Protein AF-K2DA17-F1 (afdb_monomer_lite)

Sequence (380 aa):
TASEGLEESVLKADLDLLVKMWNKVEKKINSSPPRTMLHRDIPLTMKLARDFFSDDVEEMIIDSEEAYRSIMEDCEFLTPLQRASLELYKGKEPLFEKFGIEKEIERALSRKLWLESGGYLFFDKTEAMYCIDVNSGRFSGGSDLEETVFRVNLEAAREIARQIRLRNLSGMIIIDFIDMEAPSHRAQVLKTLREHFKGDRNKPNILDFSELGLVQMTRRRTASSLDEIRKEVCPCCQGAGKIISAANIANGIRKQLSDEVRRYQTDKFIINAHRMVIDLLRGRDGLELKELERATACKLILKPQNGLDIETWKIEPVLERTSKKPEKPQRRDRNFDRNRRPEQETAVTEGDPGVDEATAEVEQPATDDNFDAPVDDNEL

Structure (mmCIF, N/CA/C/O backbone):
data_AF-K2DA17-F1
#
_entry.id   AF-K2DA17-F1
#
loop_
_atom_site.group_PDB
_atom_site.id
_atom_site.type_symbol
_atom_site.label_atom_id
_atom_site.label_alt_id
_atom_site.label_comp_id
_atom_site.label_asym_id
_atom_site.label_entity_id
_atom_site.label_seq_id
_atom_site.pdbx_PDB_ins_code
_atom_site.Cartn_x
_atom_site.Cartn_y
_atom_site.Cartn_z
_atom_site.occupancy
_atom_site.B_iso_or_equiv
_atom_site.auth_seq_id
_atom_site.auth_comp_id
_atom_site.auth_asym_id
_atom_site.auth_atom_id
_atom_site.pdbx_PDB_model_num
ATOM 1 N N . THR A 1 1 ? 15.849 17.161 -14.775 1.00 53.31 1 THR A N 1
ATOM 2 C CA . THR A 1 1 ? 14.401 17.324 -15.118 1.00 53.31 1 THR A CA 1
ATOM 3 C C . THR A 1 1 ? 13.872 16.057 -15.803 1.00 53.31 1 THR A C 1
ATOM 5 O O . THR A 1 1 ? 14.511 15.015 -15.672 1.00 53.31 1 THR A O 1
ATOM 8 N N . ALA A 1 2 ? 12.688 16.058 -16.438 1.00 58.88 2 ALA A N 1
ATOM 9 C CA . ALA A 1 2 ? 12.118 14.866 -17.095 1.00 58.88 2 ALA A CA 1
ATOM 10 C C . ALA A 1 2 ? 12.985 14.338 -18.259 1.00 58.88 2 ALA A C 1
ATOM 12 O O . ALA A 1 2 ? 13.091 13.130 -18.424 1.00 58.88 2 ALA A O 1
ATOM 13 N N . SER A 1 3 ? 13.687 15.227 -18.968 1.00 69.19 3 SER A N 1
ATOM 14 C CA . SER A 1 3 ? 14.581 14.912 -20.096 1.00 69.19 3 SER A CA 1
ATOM 15 C C . SER A 1 3 ? 15.982 14.426 -19.705 1.00 69.19 3 SER A C 1
ATOM 17 O O . SER A 1 3 ? 16.782 14.052 -20.555 1.00 69.19 3 SER A O 1
ATOM 19 N N . GLU A 1 4 ? 16.310 14.450 -18.416 1.00 66.19 4 GLU A N 1
ATOM 20 C CA . GLU A 1 4 ? 17.644 14.110 -17.923 1.00 66.19 4 GLU A CA 1
ATOM 21 C C . GLU A 1 4 ? 17.926 12.614 -18.099 1.00 66.19 4 GLU A C 1
ATOM 23 O O . GLU A 1 4 ? 17.228 11.789 -17.495 1.00 66.19 4 GLU A O 1
ATOM 28 N N . GLY A 1 5 ? 18.949 12.310 -18.905 1.00 71.06 5 GLY A N 1
ATOM 29 C CA . GLY A 1 5 ? 19.383 10.956 -19.258 1.00 71.06 5 GLY A CA 1
ATOM 30 C C . GLY A 1 5 ? 18.745 10.378 -20.525 1.00 71.06 5 GLY A C 1
ATOM 31 O O . GLY A 1 5 ? 19.030 9.230 -20.845 1.00 71.06 5 GLY A O 1
ATOM 32 N N . LEU A 1 6 ? 17.891 11.131 -21.231 1.00 76.88 6 LEU A N 1
ATOM 33 C CA . LEU A 1 6 ? 17.315 10.687 -22.504 1.00 76.88 6 LEU A CA 1
ATOM 34 C C . LEU A 1 6 ? 18.251 10.988 -23.677 1.00 76.88 6 LEU A C 1
ATOM 36 O O . LEU A 1 6 ? 18.946 12.005 -23.687 1.00 76.88 6 LEU A O 1
ATOM 40 N N . GLU A 1 7 ? 18.232 10.110 -24.677 1.00 79.69 7 GLU A N 1
ATOM 41 C CA . GLU A 1 7 ? 18.947 10.315 -25.933 1.00 79.69 7 GLU A CA 1
ATOM 42 C C . GLU A 1 7 ? 18.289 11.407 -26.788 1.00 79.69 7 GLU A C 1
ATOM 44 O O . GLU A 1 7 ? 17.075 11.624 -26.746 1.00 79.69 7 GLU A O 1
ATOM 49 N N . GLU A 1 8 ? 19.092 12.075 -27.618 1.00 84.81 8 GLU A N 1
ATOM 50 C CA . GLU A 1 8 ? 18.621 13.118 -28.538 1.00 84.81 8 GLU A CA 1
ATOM 51 C C . GLU A 1 8 ? 17.560 12.593 -29.520 1.00 84.81 8 GLU A C 1
ATOM 53 O O . GLU A 1 8 ? 16.609 13.301 -29.847 1.00 84.81 8 GLU A O 1
ATOM 58 N N . SER A 1 9 ? 17.682 11.330 -29.936 1.00 76.06 9 SER A N 1
ATOM 59 C CA . SER A 1 9 ? 16.723 10.624 -30.794 1.00 76.06 9 SER A CA 1
ATOM 60 C C . SER A 1 9 ? 15.311 10.614 -30.199 1.00 76.06 9 SER A C 1
ATOM 62 O O . SER A 1 9 ? 14.342 10.928 -30.892 1.00 76.06 9 SER A O 1
ATOM 64 N N . VAL A 1 10 ? 15.203 10.326 -28.899 1.00 72.88 10 VAL A N 1
ATOM 65 C CA . VAL A 1 10 ? 13.939 10.280 -28.154 1.00 72.88 10 VAL A CA 1
ATOM 66 C C . VAL A 1 10 ? 13.334 11.676 -28.039 1.00 72.88 10 VAL A C 1
ATOM 68 O O . VAL A 1 10 ? 12.145 11.861 -28.291 1.00 72.88 10 VAL A O 1
ATOM 71 N N . LEU A 1 11 ? 14.157 12.678 -27.713 1.00 82.38 11 LEU A N 1
ATOM 72 C CA . LEU A 1 11 ? 13.703 14.068 -27.608 1.00 82.38 11 LEU A CA 1
ATOM 73 C C . LEU A 1 11 ? 13.221 14.615 -28.955 1.00 82.38 11 LEU A C 1
ATOM 75 O O . LEU A 1 11 ? 12.231 15.343 -29.010 1.00 82.38 11 LEU A O 1
ATOM 79 N N . LYS A 1 12 ? 13.898 14.247 -30.045 1.00 83.38 12 LYS A N 1
ATOM 80 C CA . LYS A 1 12 ? 13.510 14.632 -31.400 1.00 83.38 12 LYS A CA 1
ATOM 81 C C . LYS A 1 12 ? 12.183 13.999 -31.811 1.00 83.38 12 LYS A C 1
ATOM 83 O O . LYS A 1 12 ? 11.329 14.704 -32.335 1.00 83.38 12 LYS A O 1
ATOM 88 N N . ALA A 1 13 ? 11.988 12.709 -31.532 1.00 74.31 13 ALA A N 1
ATOM 89 C CA . ALA A 1 13 ? 10.729 12.026 -31.820 1.00 74.31 13 ALA A CA 1
ATOM 90 C C . ALA A 1 13 ? 9.543 12.660 -31.069 1.00 74.31 13 ALA A C 1
ATOM 92 O O . ALA A 1 13 ? 8.478 12.860 -31.657 1.00 74.31 13 ALA A O 1
ATOM 93 N N . ASP A 1 14 ? 9.738 13.031 -29.799 1.00 76.94 14 ASP A N 1
ATOM 94 C CA . ASP A 1 14 ? 8.714 13.716 -29.002 1.00 76.94 14 ASP A CA 1
ATOM 95 C C . ASP A 1 14 ? 8.427 15.132 -29.538 1.00 76.94 14 ASP A C 1
ATOM 97 O O . ASP A 1 14 ? 7.269 15.511 -29.715 1.00 76.94 14 ASP A O 1
ATOM 101 N N . LEU A 1 15 ? 9.465 15.897 -29.902 1.00 85.88 15 LEU A N 1
ATOM 102 C CA . LEU A 1 15 ? 9.302 17.214 -30.528 1.00 85.88 15 LEU A CA 1
ATOM 103 C C . LEU A 1 15 ? 8.537 17.129 -31.856 1.00 85.88 15 LEU A C 1
ATOM 105 O O . LEU A 1 15 ? 7.607 17.905 -32.079 1.00 85.88 15 LEU A O 1
ATOM 109 N N . ASP A 1 16 ? 8.900 16.187 -32.727 1.00 81.56 16 ASP A N 1
ATOM 110 C CA . ASP A 1 16 ? 8.254 15.997 -34.027 1.00 81.56 16 ASP A CA 1
ATOM 111 C C . ASP A 1 16 ? 6.764 15.656 -33.860 1.00 81.56 16 ASP A C 1
ATOM 113 O O . ASP A 1 16 ? 5.914 16.158 -34.605 1.00 81.56 16 ASP A O 1
ATOM 117 N N . LEU A 1 17 ? 6.424 14.850 -32.849 1.00 75.94 17 LEU A N 1
ATOM 118 C CA . LEU A 1 17 ? 5.041 14.557 -32.482 1.00 75.94 17 LEU A CA 1
ATOM 119 C C . LEU A 1 17 ? 4.302 15.825 -32.027 1.00 75.94 17 LEU A C 1
ATOM 121 O O . LEU A 1 17 ? 3.219 16.119 -32.541 1.00 75.94 17 LEU A O 1
ATOM 125 N N . LEU A 1 18 ? 4.888 16.599 -31.108 1.00 84.00 18 LEU A N 1
ATOM 126 C CA . LEU A 1 18 ? 4.287 17.829 -30.583 1.00 84.00 18 LEU A CA 1
ATOM 127 C C . LEU A 1 18 ? 4.051 18.871 -31.684 1.00 84.00 18 LEU A C 1
ATOM 129 O O . LEU A 1 18 ? 2.980 19.476 -31.742 1.00 84.00 18 LEU A O 1
ATOM 133 N N . VAL A 1 19 ? 5.002 19.038 -32.607 1.00 89.06 19 VAL A N 1
ATOM 134 C CA . VAL A 1 19 ? 4.864 19.940 -33.762 1.00 89.06 19 VAL A CA 1
ATOM 135 C C . VAL A 1 19 ? 3.738 19.479 -34.688 1.00 89.06 19 VAL A C 1
ATOM 137 O O . VAL A 1 19 ? 2.919 20.288 -35.128 1.00 89.06 19 VAL A O 1
ATOM 140 N N . LYS A 1 20 ? 3.632 18.174 -34.967 1.00 81.75 20 LYS A N 1
ATOM 141 C CA . LYS A 1 20 ? 2.522 17.634 -35.768 1.00 81.75 20 LYS A CA 1
ATOM 142 C C . LYS A 1 20 ? 1.168 17.871 -35.101 1.00 81.75 20 LYS A C 1
ATOM 144 O O . LYS A 1 20 ? 0.220 18.266 -35.784 1.00 81.75 20 LYS A O 1
ATOM 149 N N . MET A 1 21 ? 1.073 17.649 -33.790 1.00 80.75 21 MET A N 1
ATOM 150 C CA . MET A 1 21 ? -0.144 17.918 -33.021 1.00 80.75 21 MET A CA 1
ATOM 151 C C . MET A 1 21 ? -0.519 19.398 -33.091 1.00 80.75 21 MET A C 1
ATOM 153 O O . MET A 1 21 ? -1.666 19.716 -33.405 1.00 80.75 21 MET A O 1
ATOM 157 N N . TRP A 1 22 ? 0.452 20.292 -32.891 1.00 89.38 22 TRP A N 1
ATOM 158 C CA . TRP A 1 22 ? 0.256 21.736 -33.001 1.00 89.38 22 TRP A CA 1
ATOM 159 C C . TRP A 1 22 ? -0.309 22.133 -34.369 1.00 89.38 22 TRP A C 1
ATOM 161 O O . TRP A 1 22 ? -1.346 22.789 -34.447 1.00 89.38 22 TRP A O 1
ATOM 171 N N . ASN A 1 23 ? 0.289 21.635 -35.451 1.00 89.31 23 ASN A N 1
ATOM 172 C CA . ASN A 1 23 ? -0.164 21.926 -36.812 1.00 89.31 23 ASN A CA 1
ATOM 173 C C . ASN A 1 23 ? -1.587 21.399 -37.090 1.00 89.31 23 ASN A C 1
ATOM 175 O O . ASN A 1 23 ? -2.350 22.029 -37.826 1.00 89.31 23 ASN A O 1
ATOM 179 N N . LYS A 1 24 ? -1.980 20.249 -36.514 1.00 85.38 24 LYS A N 1
ATOM 180 C CA . LYS A 1 24 ? -3.365 19.739 -36.604 1.00 85.38 24 LYS A CA 1
ATOM 181 C C . LYS A 1 24 ? -4.346 20.670 -35.874 1.00 85.38 24 LYS A C 1
ATOM 183 O O . LYS A 1 24 ? -5.433 20.929 -36.394 1.00 85.38 24 LYS A O 1
ATOM 188 N N . VAL A 1 25 ? -3.966 21.191 -34.705 1.00 88.31 25 VAL A N 1
ATOM 189 C CA . VAL A 1 25 ? -4.785 22.140 -33.931 1.00 88.31 25 VAL A CA 1
ATOM 190 C C . VAL A 1 25 ? -4.917 23.477 -34.657 1.00 88.31 25 VAL A C 1
ATOM 192 O O . VAL A 1 25 ? -6.032 23.969 -34.805 1.00 88.31 25 VAL A O 1
ATOM 195 N N . GLU A 1 26 ? -3.823 24.024 -35.186 1.00 93.19 26 GLU A N 1
ATOM 196 C CA . GLU A 1 26 ? -3.821 25.287 -35.934 1.00 93.19 26 GLU A CA 1
ATOM 197 C C . GLU A 1 26 ? -4.729 25.226 -37.171 1.00 93.19 26 GLU A C 1
ATOM 199 O O . GLU A 1 26 ? -5.539 26.123 -37.411 1.00 93.19 26 GLU A O 1
ATOM 204 N N . LYS A 1 27 ? -4.689 24.115 -37.919 1.00 90.31 27 LYS A N 1
ATOM 205 C CA . LYS A 1 27 ? -5.616 23.892 -39.038 1.00 90.31 27 LYS A CA 1
ATOM 206 C C . LYS A 1 27 ? -7.073 23.866 -38.581 1.00 90.31 27 LYS A C 1
ATOM 208 O O . LYS A 1 27 ? -7.908 24.508 -39.214 1.00 90.31 27 LYS A O 1
ATOM 213 N N . LYS A 1 28 ? -7.373 23.174 -37.475 1.00 88.00 28 LYS A N 1
ATOM 214 C CA . LYS A 1 28 ? -8.728 23.131 -36.905 1.00 88.00 28 LYS A CA 1
ATOM 215 C C . LYS A 1 28 ? -9.205 24.499 -36.428 1.00 88.00 28 LYS A C 1
ATOM 217 O O . LYS A 1 28 ? -10.384 24.782 -36.604 1.00 88.00 28 LYS A O 1
ATOM 222 N N . ILE A 1 29 ? -8.334 25.339 -35.865 1.00 91.19 29 ILE A N 1
ATOM 223 C CA . ILE A 1 29 ? -8.686 26.711 -35.454 1.00 91.19 29 ILE A CA 1
ATOM 224 C C . ILE A 1 29 ? -9.235 27.495 -36.646 1.00 91.19 29 ILE A C 1
ATOM 226 O O . ILE A 1 29 ? -10.281 28.126 -36.538 1.00 91.19 29 ILE A O 1
ATOM 230 N N . ASN A 1 30 ? -8.557 27.406 -37.790 1.00 89.38 30 ASN A N 1
ATOM 231 C CA . ASN A 1 30 ? -8.917 28.172 -38.980 1.00 89.38 30 ASN A CA 1
ATOM 232 C C . ASN A 1 30 ? -10.176 27.649 -39.691 1.00 89.38 30 ASN A C 1
ATOM 234 O O . ASN A 1 30 ? -10.808 28.398 -40.432 1.00 89.38 30 ASN A O 1
ATOM 238 N N . SER A 1 31 ? -10.537 26.377 -39.495 1.00 90.06 31 SER A N 1
ATOM 239 C CA . SER A 1 31 ? -11.642 25.729 -40.212 1.00 90.06 31 SER A CA 1
ATOM 240 C C . SER A 1 31 ? -12.889 25.457 -39.366 1.00 90.06 31 SER A C 1
ATOM 242 O O . SER A 1 31 ? -13.912 25.070 -39.928 1.00 90.06 31 SER A O 1
ATOM 244 N N . SER A 1 32 ? -12.818 25.579 -38.036 1.00 90.19 32 SER A N 1
ATOM 245 C CA . SER A 1 32 ? -13.900 25.152 -37.136 1.00 90.19 32 SER A CA 1
ATOM 246 C C . SER A 1 32 ? -14.751 26.329 -36.648 1.00 90.19 32 SER A C 1
ATOM 248 O O . SER A 1 32 ? -14.213 27.397 -36.356 1.00 90.19 32 SER A O 1
ATOM 250 N N . PRO A 1 33 ? -16.075 26.149 -36.496 1.00 90.06 33 PRO A N 1
ATOM 251 C CA . PRO A 1 33 ? -16.947 27.181 -35.949 1.00 90.06 33 PRO A CA 1
ATOM 252 C C . PRO A 1 33 ? -16.639 27.472 -34.465 1.00 90.06 33 PRO A C 1
ATOM 254 O O . PRO A 1 33 ? -16.032 26.641 -33.774 1.00 90.06 33 PRO A O 1
ATOM 257 N N . PRO A 1 34 ? -17.079 28.631 -33.936 1.00 89.62 34 PRO A N 1
ATOM 258 C CA . PRO A 1 34 ? -16.897 28.981 -32.529 1.00 89.62 34 PRO A CA 1
ATOM 259 C C . PRO A 1 34 ? -17.443 27.909 -31.576 1.00 89.62 34 PRO A C 1
ATOM 261 O O . PRO A 1 34 ? -18.454 27.275 -31.864 1.00 89.62 34 PRO A O 1
ATOM 264 N N . ARG A 1 35 ? -16.803 27.756 -30.406 1.00 85.62 35 ARG A N 1
ATOM 265 C CA . ARG A 1 35 ? -17.142 26.760 -29.363 1.00 85.62 35 ARG A CA 1
ATOM 266 C C . ARG A 1 35 ? -16.953 25.289 -29.782 1.00 85.62 35 ARG A C 1
ATOM 268 O O . ARG A 1 35 ? -17.556 24.404 -29.184 1.00 85.62 35 ARG A O 1
ATOM 275 N N . THR A 1 36 ? -16.080 25.014 -30.752 1.00 88.88 36 THR A N 1
ATOM 276 C CA . THR A 1 36 ? -15.682 23.642 -31.119 1.00 88.88 36 THR A CA 1
ATOM 277 C C . THR A 1 36 ? -14.478 23.175 -30.293 1.00 88.88 36 THR A C 1
ATOM 279 O O . THR A 1 36 ? -13.520 23.925 -30.111 1.00 88.88 36 THR A O 1
ATOM 282 N N . MET A 1 37 ? -14.486 21.924 -29.818 1.00 84.19 37 MET A N 1
ATOM 283 C CA . MET A 1 37 ? -13.309 21.298 -29.200 1.00 84.19 37 MET A CA 1
ATOM 284 C C . MET A 1 37 ? -12.217 21.083 -30.260 1.00 84.19 37 MET A C 1
ATOM 286 O O . MET A 1 37 ? -12.370 20.277 -31.176 1.00 84.19 37 MET A O 1
ATOM 290 N N . LEU A 1 38 ? -11.105 21.806 -30.134 1.00 84.81 38 LEU A N 1
ATOM 291 C CA . LEU A 1 38 ? -10.003 21.765 -31.104 1.00 84.81 38 LEU A CA 1
ATOM 292 C C . LEU A 1 38 ? -9.053 20.591 -30.855 1.00 84.81 38 LEU A C 1
ATOM 294 O O . LEU A 1 38 ? -8.596 19.933 -31.793 1.00 84.81 38 LEU A O 1
ATOM 298 N N . HIS A 1 39 ? -8.793 20.317 -29.579 1.00 80.25 39 HIS A N 1
ATOM 299 C CA . HIS A 1 39 ? -7.923 19.252 -29.116 1.00 80.25 39 HIS A CA 1
ATOM 300 C C . HIS A 1 39 ? -8.535 18.601 -27.879 1.00 80.25 39 HIS A C 1
ATOM 302 O O . HIS A 1 39 ? -9.010 19.295 -26.980 1.00 80.25 39 HIS A O 1
ATOM 308 N N . ARG A 1 40 ? -8.518 17.272 -27.850 1.00 76.56 40 ARG A N 1
ATOM 309 C CA . ARG A 1 40 ? -8.767 16.473 -26.655 1.00 76.56 40 ARG A CA 1
ATOM 310 C C . ARG A 1 40 ? -7.422 15.898 -26.246 1.00 76.56 40 ARG A C 1
ATOM 312 O O . ARG A 1 40 ? -6.687 15.441 -27.121 1.00 76.56 40 ARG A O 1
ATOM 319 N N . ASP A 1 41 ? -7.126 15.923 -24.950 1.00 71.12 41 ASP A N 1
ATOM 320 C CA . ASP A 1 41 ? -5.921 15.282 -24.435 1.00 71.12 41 ASP A CA 1
ATOM 321 C C . ASP A 1 41 ? -5.833 13.839 -24.924 1.00 71.12 41 ASP A C 1
ATOM 323 O O . ASP A 1 41 ? -6.843 13.136 -25.010 1.00 71.12 41 ASP A O 1
ATOM 327 N N . ILE A 1 42 ? -4.604 13.418 -25.229 1.00 70.56 42 ILE A N 1
ATOM 328 C CA . ILE A 1 42 ? -4.309 12.067 -25.703 1.00 70.56 42 ILE A CA 1
ATOM 329 C C . ILE A 1 42 ? -4.961 11.061 -24.734 1.00 70.56 42 ILE A C 1
ATOM 331 O O . ILE A 1 42 ? -4.629 11.088 -23.537 1.00 70.56 42 ILE A O 1
ATOM 335 N N . PRO A 1 43 ? -5.875 10.194 -25.219 1.00 74.81 43 PRO A N 1
ATOM 336 C CA . PRO A 1 43 ? -6.490 9.153 -24.410 1.00 74.81 43 PRO A CA 1
ATOM 337 C C . PRO A 1 43 ? -5.437 8.309 -23.697 1.00 74.81 43 PRO A C 1
ATOM 339 O O . PRO A 1 43 ? -4.335 8.099 -24.210 1.00 74.81 43 PRO A O 1
ATOM 342 N N . LEU A 1 44 ? -5.773 7.809 -22.505 1.00 79.12 44 LEU A N 1
ATOM 343 C CA . LEU A 1 44 ? -4.845 7.010 -21.701 1.00 79.12 44 LEU A CA 1
ATOM 344 C C . LEU A 1 44 ? -4.268 5.834 -22.501 1.00 79.12 44 LEU A C 1
ATOM 346 O O . LEU A 1 44 ? -3.076 5.576 -22.417 1.00 79.12 44 LEU A O 1
ATOM 350 N N . THR A 1 45 ? -5.087 5.183 -23.323 1.00 81.25 45 THR A N 1
ATOM 351 C CA . THR A 1 45 ? -4.701 4.059 -24.188 1.00 81.25 45 THR A CA 1
ATOM 352 C C . THR A 1 45 ? -3.564 4.419 -25.146 1.00 81.25 45 THR A C 1
ATOM 354 O O . THR A 1 45 ? -2.572 3.700 -25.217 1.00 81.25 45 THR A O 1
ATOM 357 N N . MET A 1 46 ? -3.632 5.578 -25.803 1.00 79.00 46 MET A N 1
ATOM 358 C CA . MET A 1 46 ? -2.554 6.063 -26.671 1.00 79.00 46 MET A CA 1
ATOM 359 C C . MET A 1 46 ? -1.300 6.465 -25.883 1.00 79.00 46 MET A C 1
ATOM 361 O O . MET A 1 46 ? -0.186 6.216 -26.341 1.00 79.00 46 MET A O 1
ATOM 365 N N . LYS A 1 47 ? -1.457 7.075 -24.695 1.00 79.12 47 LYS A N 1
ATOM 366 C CA . LYS A 1 47 ? -0.313 7.373 -23.810 1.00 79.12 47 LYS A CA 1
ATOM 367 C C . LYS A 1 47 ? 0.389 6.083 -23.394 1.00 79.12 47 LYS A C 1
ATOM 369 O O . LYS A 1 47 ? 1.611 6.023 -23.440 1.00 79.12 47 LYS A O 1
ATOM 374 N N . LEU A 1 48 ? -0.376 5.048 -23.046 1.00 82.38 48 LEU A N 1
ATOM 375 C CA . LEU A 1 48 ? 0.153 3.734 -22.698 1.00 82.38 48 LEU A CA 1
ATOM 376 C C . LEU A 1 48 ? 0.858 3.077 -23.885 1.00 82.38 48 LEU A C 1
ATOM 378 O O . LEU A 1 48 ? 1.947 2.553 -23.695 1.00 82.38 48 LEU A O 1
ATOM 382 N N . ALA A 1 49 ? 0.301 3.157 -25.096 1.00 82.75 49 ALA A N 1
ATOM 383 C CA . ALA A 1 49 ? 0.965 2.658 -26.299 1.00 82.75 49 ALA A CA 1
ATOM 384 C C . ALA A 1 49 ? 2.298 3.376 -26.554 1.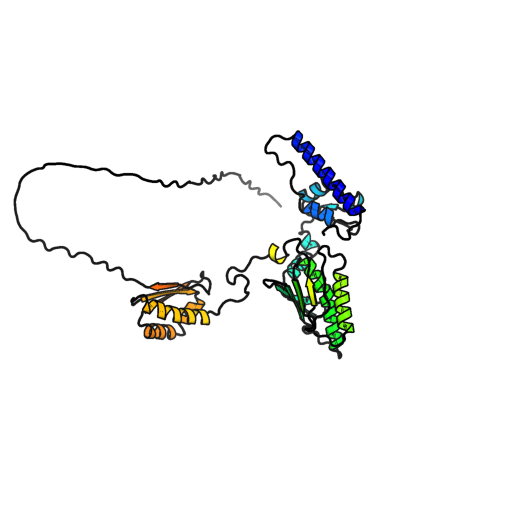00 82.75 49 ALA A C 1
ATOM 386 O O . ALA A 1 49 ? 3.325 2.728 -26.700 1.00 82.75 49 ALA A O 1
ATOM 387 N N . ARG A 1 50 ? 2.322 4.712 -26.519 1.00 77.81 50 ARG A N 1
ATOM 388 C CA . ARG A 1 50 ? 3.558 5.490 -26.704 1.00 77.81 50 ARG A CA 1
ATOM 389 C C . ARG A 1 50 ? 4.604 5.171 -25.645 1.00 77.81 50 ARG A C 1
ATOM 391 O O . ARG A 1 50 ? 5.784 5.044 -25.951 1.00 77.81 50 ARG A O 1
ATOM 398 N N . ASP A 1 51 ? 4.168 5.109 -24.393 1.00 75.75 51 ASP A N 1
ATOM 399 C CA . ASP A 1 51 ? 5.087 4.995 -23.281 1.00 75.75 51 ASP A CA 1
ATOM 400 C C . ASP A 1 51 ? 5.554 3.540 -23.133 1.00 75.75 51 ASP A C 1
ATOM 402 O O . ASP A 1 51 ? 6.735 3.330 -22.900 1.00 75.75 51 ASP A O 1
ATOM 406 N N . PHE A 1 52 ? 4.689 2.532 -23.233 1.00 79.38 52 PHE A N 1
ATOM 407 C CA . PHE A 1 52 ? 5.011 1.140 -22.880 1.00 79.38 52 PHE A CA 1
ATOM 408 C C . PHE A 1 52 ? 5.151 0.184 -24.064 1.00 79.38 52 PHE A C 1
ATOM 410 O O . PHE A 1 52 ? 5.693 -0.894 -23.855 1.00 79.38 52 PHE A O 1
ATOM 417 N N . PHE A 1 53 ? 4.706 0.535 -25.274 1.00 83.69 53 PHE A N 1
ATOM 418 C CA . PHE A 1 53 ? 4.857 -0.343 -26.436 1.00 83.69 53 PHE A CA 1
ATOM 419 C C . PHE A 1 53 ? 6.206 -0.105 -27.119 1.00 83.69 53 PHE A C 1
ATOM 421 O O . PHE A 1 53 ? 6.299 0.536 -28.163 1.00 83.69 53 PHE A O 1
ATOM 428 N N . SER A 1 54 ? 7.271 -0.556 -26.468 1.00 77.31 54 SER A N 1
ATOM 429 C CA . SER A 1 54 ? 8.630 -0.541 -27.006 1.00 77.31 54 SER A CA 1
ATOM 430 C C . SER A 1 54 ? 8.939 -1.828 -27.779 1.00 77.31 54 SER A C 1
ATOM 432 O O . SER A 1 54 ? 8.150 -2.768 -27.785 1.00 77.31 54 SER A O 1
ATOM 434 N N . ASP A 1 55 ? 10.076 -1.866 -28.477 1.00 75.81 55 ASP A N 1
ATOM 435 C CA . ASP A 1 55 ? 10.463 -3.001 -29.333 1.00 75.81 55 ASP A CA 1
ATOM 436 C C . ASP A 1 55 ? 10.735 -4.310 -28.558 1.00 75.81 55 ASP A C 1
ATOM 438 O O . ASP A 1 55 ? 10.845 -5.373 -29.161 1.00 75.81 55 ASP A O 1
ATOM 442 N N . ASP A 1 56 ? 10.853 -4.248 -27.229 1.00 82.12 56 ASP A N 1
ATOM 443 C CA . ASP A 1 56 ? 10.960 -5.402 -26.325 1.00 82.12 56 ASP A CA 1
ATOM 444 C C . ASP A 1 56 ? 9.601 -6.024 -25.960 1.00 82.12 56 ASP A C 1
ATOM 446 O O . ASP A 1 56 ? 9.561 -7.062 -25.300 1.00 82.12 56 ASP A O 1
ATOM 450 N N . VAL A 1 57 ? 8.493 -5.411 -26.383 1.00 86.75 57 VAL A N 1
ATOM 451 C CA . VAL A 1 57 ? 7.140 -5.934 -26.184 1.00 86.75 57 VAL A CA 1
ATOM 452 C C . VAL A 1 57 ? 6.710 -6.722 -27.417 1.00 86.75 57 VAL A C 1
ATOM 454 O O . VAL A 1 57 ? 6.556 -6.165 -28.502 1.00 86.75 57 VAL A O 1
ATOM 457 N N . GLU A 1 58 ? 6.482 -8.022 -27.231 1.00 88.69 58 GLU A N 1
ATOM 458 C CA . GLU A 1 58 ? 6.105 -8.938 -28.315 1.00 88.69 58 GLU A CA 1
ATOM 459 C C . GLU A 1 58 ? 4.702 -8.648 -28.861 1.00 88.69 58 GLU A C 1
ATOM 461 O O . GLU A 1 58 ? 4.516 -8.577 -30.076 1.00 88.69 58 GLU A O 1
ATOM 466 N N . GLU A 1 59 ? 3.729 -8.448 -27.965 1.00 91.62 59 GLU A N 1
ATOM 467 C CA . GLU A 1 59 ? 2.312 -8.283 -28.299 1.00 91.62 59 GLU A CA 1
ATOM 468 C C . GLU A 1 59 ? 1.626 -7.277 -27.364 1.00 91.62 59 GLU A C 1
ATOM 470 O O . GLU A 1 59 ? 1.868 -7.250 -26.153 1.00 91.62 59 GLU A O 1
ATOM 475 N N . MET A 1 60 ? 0.723 -6.465 -27.922 1.00 91.12 60 MET A N 1
ATOM 476 C CA . MET A 1 60 ? -0.190 -5.607 -27.164 1.00 91.12 60 MET A CA 1
ATOM 477 C C . MET A 1 60 ? -1.627 -6.068 -27.394 1.00 91.12 60 MET A C 1
ATOM 479 O O . MET A 1 60 ? -2.172 -5.920 -28.486 1.00 91.12 60 MET A O 1
ATOM 483 N N . ILE A 1 61 ? -2.250 -6.590 -26.339 1.00 93.81 61 ILE A N 1
ATOM 484 C CA . ILE A 1 61 ? -3.593 -7.168 -26.390 1.00 93.81 61 ILE A CA 1
ATOM 485 C C . ILE A 1 61 ? -4.599 -6.193 -25.770 1.00 93.81 61 ILE A C 1
ATOM 487 O O . ILE A 1 61 ? -4.417 -5.740 -24.639 1.00 93.81 61 ILE A O 1
ATOM 491 N N . ILE A 1 62 ? -5.669 -5.880 -26.501 1.00 93.12 62 ILE A N 1
ATOM 492 C CA . ILE A 1 62 ? -6.700 -4.908 -26.106 1.00 93.12 62 ILE A CA 1
ATOM 493 C C . ILE A 1 62 ? -8.072 -5.576 -26.170 1.00 93.12 62 ILE A C 1
ATOM 495 O O . ILE A 1 62 ? -8.383 -6.209 -27.167 1.00 93.12 62 ILE A O 1
ATOM 499 N N . ASP A 1 63 ? -8.914 -5.423 -25.149 1.00 93.62 63 ASP A N 1
ATOM 500 C CA . ASP A 1 63 ? -10.275 -5.993 -25.087 1.00 93.62 63 ASP A CA 1
ATOM 501 C C . ASP A 1 63 ? -11.396 -5.005 -25.466 1.00 93.62 63 ASP A C 1
ATOM 503 O O . ASP A 1 63 ? -12.566 -5.378 -25.537 1.00 93.62 63 ASP A O 1
ATOM 507 N N . SER A 1 64 ? -11.044 -3.754 -25.771 1.00 92.00 64 SER A N 1
ATOM 508 C CA . SER A 1 64 ? -11.951 -2.729 -26.290 1.00 92.00 64 SER A CA 1
ATOM 509 C C . SER A 1 64 ? -11.699 -2.448 -27.772 1.00 92.00 64 SER A C 1
ATOM 511 O O . SER A 1 64 ? -10.641 -1.952 -28.164 1.00 92.00 64 SER A O 1
ATOM 513 N N . GLU A 1 65 ? -12.717 -2.699 -28.597 1.00 91.75 65 GLU A N 1
ATOM 514 C CA . GLU A 1 65 ? -12.709 -2.392 -30.033 1.00 91.75 65 GLU A CA 1
ATOM 515 C C . GLU A 1 65 ? -12.461 -0.896 -30.297 1.00 91.75 65 GLU A C 1
ATOM 517 O O . GLU A 1 65 ? -11.709 -0.542 -31.204 1.00 91.75 65 GLU A O 1
ATOM 522 N N . GLU A 1 66 ? -13.055 -0.010 -29.491 1.00 89.94 66 GLU A N 1
ATOM 523 C CA . GLU A 1 66 ? -12.872 1.442 -29.613 1.00 89.94 66 GLU A CA 1
ATOM 524 C C . GLU A 1 66 ? -11.411 1.838 -29.362 1.00 89.94 66 GLU A C 1
ATOM 526 O O . GLU A 1 66 ? -10.818 2.580 -30.147 1.00 89.94 66 GLU A O 1
ATOM 531 N N . ALA A 1 67 ? -10.807 1.298 -28.298 1.00 88.69 67 ALA A N 1
ATOM 532 C CA . ALA A 1 67 ? -9.412 1.564 -27.964 1.00 88.69 67 ALA A CA 1
ATOM 533 C C . ALA A 1 67 ? -8.450 1.008 -29.024 1.00 88.69 67 ALA A C 1
ATOM 535 O O . ALA A 1 67 ? -7.499 1.695 -29.398 1.00 88.69 67 ALA A O 1
ATOM 536 N N . TYR A 1 68 ? -8.715 -0.201 -29.528 1.00 90.69 68 TYR A N 1
ATOM 537 C CA . TYR A 1 68 ? -7.926 -0.832 -30.586 1.00 90.69 68 TYR A CA 1
ATOM 538 C C . TYR A 1 68 ? -7.924 0.011 -31.866 1.00 90.69 68 TYR A C 1
ATOM 540 O O . TYR A 1 68 ? -6.859 0.329 -32.396 1.00 90.69 68 TYR A O 1
ATOM 548 N N . ARG A 1 69 ? -9.109 0.434 -32.332 1.00 88.38 69 ARG A N 1
ATOM 549 C CA . ARG A 1 69 ? -9.234 1.286 -33.526 1.00 88.38 69 ARG A CA 1
ATOM 550 C C . ARG A 1 69 ? -8.540 2.624 -33.339 1.00 88.38 69 ARG A C 1
ATOM 552 O O . ARG A 1 69 ? -7.774 3.023 -34.207 1.00 88.38 69 ARG A O 1
ATOM 559 N N . SER A 1 70 ? -8.743 3.273 -32.191 1.00 84.75 70 SER A N 1
ATOM 560 C CA . SER A 1 70 ? -8.092 4.553 -31.903 1.00 84.75 70 SER A CA 1
ATOM 561 C C . SER A 1 70 ? -6.565 4.428 -31.911 1.00 84.75 70 SER A C 1
ATOM 563 O O . SER A 1 70 ? -5.893 5.274 -32.488 1.00 84.75 70 SER A O 1
ATOM 565 N N . ILE A 1 71 ? -5.989 3.353 -31.363 1.00 86.56 71 ILE A N 1
ATOM 566 C CA . ILE A 1 71 ? -4.534 3.140 -31.431 1.00 86.56 71 ILE A CA 1
ATOM 567 C C . ILE A 1 71 ? -4.074 2.884 -32.875 1.00 86.56 71 ILE A C 1
ATOM 569 O O . ILE A 1 71 ? -3.084 3.471 -33.309 1.00 86.56 71 ILE A O 1
ATOM 573 N N . MET A 1 72 ? -4.790 2.063 -33.646 1.00 84.31 72 MET A N 1
ATOM 574 C CA . MET A 1 72 ? -4.431 1.778 -35.043 1.00 84.31 72 MET A CA 1
ATOM 575 C C . MET A 1 72 ? -4.488 3.010 -35.951 1.00 84.31 72 MET A C 1
ATOM 577 O O . MET A 1 72 ? -3.617 3.178 -36.808 1.00 84.31 72 MET A O 1
ATOM 581 N N . GLU A 1 73 ? -5.505 3.852 -35.776 1.00 81.38 73 GLU A N 1
ATOM 582 C CA . GLU A 1 73 ? -5.761 5.022 -36.618 1.00 81.38 73 GLU A CA 1
ATOM 583 C C . GLU A 1 73 ? -4.934 6.241 -36.186 1.00 81.38 73 GLU A C 1
ATOM 585 O O . GLU A 1 73 ? -4.370 6.934 -37.036 1.00 81.38 73 GLU A O 1
ATOM 590 N N . ASP A 1 74 ? -4.822 6.492 -34.877 1.00 73.62 74 ASP A N 1
ATOM 591 C CA . ASP A 1 74 ? -4.258 7.740 -34.352 1.00 73.62 74 ASP A CA 1
ATOM 592 C C . ASP A 1 74 ? -2.781 7.626 -33.940 1.00 73.62 74 ASP A C 1
ATOM 594 O O . ASP A 1 74 ? -2.065 8.637 -33.929 1.00 73.62 74 ASP A O 1
ATOM 598 N N . CYS A 1 75 ? -2.272 6.428 -33.617 1.00 75.12 75 CYS A N 1
ATOM 599 C CA . CYS A 1 75 ? -0.863 6.246 -33.252 1.00 75.12 75 CYS A CA 1
ATOM 600 C C . CYS A 1 75 ? 0.030 6.118 -34.498 1.00 75.12 75 CYS A C 1
ATOM 602 O O . CYS A 1 75 ? 0.558 5.058 -34.850 1.00 75.12 75 CYS A O 1
ATOM 604 N N . GLU A 1 76 ? 0.258 7.256 -35.159 1.00 71.31 76 GLU A N 1
ATOM 605 C CA . GLU A 1 76 ? 1.192 7.381 -36.289 1.00 71.31 76 GLU A CA 1
ATOM 606 C C . GLU A 1 76 ? 2.637 6.985 -35.920 1.00 71.31 76 GLU A C 1
ATOM 608 O O . GLU A 1 76 ? 3.401 6.605 -36.806 1.00 71.31 76 GLU A O 1
ATOM 613 N N . PHE A 1 77 ? 3.002 7.057 -34.633 1.00 72.50 77 PHE A N 1
ATOM 614 C CA . PHE A 1 77 ? 4.337 6.731 -34.116 1.00 72.50 77 PHE A CA 1
ATOM 615 C C . PHE A 1 77 ? 4.630 5.228 -34.030 1.00 72.50 77 PHE A C 1
ATOM 617 O O . PHE A 1 77 ? 5.795 4.866 -33.892 1.00 72.50 77 PHE A O 1
ATOM 624 N N . LEU A 1 78 ? 3.613 4.360 -34.112 1.00 77.06 78 LEU A N 1
ATOM 625 C CA . LEU A 1 78 ? 3.840 2.916 -34.082 1.00 77.06 78 LEU A CA 1
ATOM 626 C C . LEU A 1 78 ? 4.556 2.458 -35.349 1.00 77.06 78 LEU A C 1
ATOM 628 O O . LEU A 1 78 ? 4.160 2.798 -36.473 1.00 77.06 78 LEU A O 1
ATOM 632 N N . THR A 1 79 ? 5.593 1.647 -35.164 1.00 81.00 79 THR A N 1
ATOM 633 C CA . THR A 1 79 ? 6.290 1.007 -36.277 1.00 81.00 79 THR A CA 1
ATOM 634 C C . THR A 1 79 ? 5.365 -0.007 -36.968 1.00 81.00 79 THR A C 1
ATOM 636 O O . THR A 1 79 ? 4.409 -0.502 -36.363 1.00 81.00 79 THR A O 1
ATOM 639 N N . PRO A 1 80 ? 5.613 -0.363 -38.243 1.00 82.69 80 PRO A N 1
ATOM 640 C CA . PRO A 1 80 ? 4.825 -1.395 -38.920 1.00 82.69 80 PRO A CA 1
ATOM 641 C C . PRO A 1 80 ? 4.809 -2.735 -38.172 1.00 82.69 80 PRO A C 1
ATOM 643 O O . PRO A 1 80 ? 3.793 -3.423 -38.187 1.00 82.69 80 PRO A O 1
ATOM 646 N N . LEU A 1 81 ? 5.913 -3.077 -37.499 1.00 82.31 81 LEU A N 1
ATOM 647 C CA . LEU A 1 81 ? 6.033 -4.299 -36.706 1.00 82.31 81 LEU A CA 1
ATOM 648 C C . LEU A 1 81 ? 5.155 -4.231 -35.450 1.00 82.31 81 LEU A C 1
ATOM 650 O O . LEU A 1 81 ? 4.359 -5.130 -35.218 1.00 82.31 81 LEU A O 1
ATOM 654 N N . GLN A 1 82 ? 5.196 -3.113 -34.722 1.00 84.75 82 GLN A N 1
ATOM 655 C CA . GLN A 1 82 ? 4.320 -2.874 -33.570 1.00 84.75 82 GLN A CA 1
ATOM 656 C C . GLN A 1 82 ? 2.834 -2.913 -33.945 1.00 84.75 82 GLN A C 1
ATOM 658 O O . GLN A 1 82 ? 2.028 -3.488 -33.223 1.00 84.75 82 GLN A O 1
ATOM 663 N N . ARG A 1 83 ? 2.450 -2.356 -35.102 1.00 86.12 83 ARG A N 1
ATOM 664 C CA . ARG A 1 83 ? 1.060 -2.462 -35.583 1.00 86.12 83 ARG A CA 1
ATOM 665 C C . ARG A 1 83 ? 0.642 -3.904 -35.865 1.00 86.12 83 ARG A C 1
ATOM 667 O O . ARG A 1 83 ? -0.513 -4.239 -35.636 1.00 86.12 83 ARG A O 1
ATOM 674 N N . ALA A 1 84 ? 1.552 -4.737 -36.371 1.00 86.44 84 ALA A N 1
ATOM 675 C CA . ALA A 1 84 ? 1.278 -6.153 -36.609 1.00 86.44 84 ALA A CA 1
ATOM 676 C C . ALA A 1 84 ? 1.137 -6.951 -35.300 1.00 86.44 84 ALA A C 1
ATOM 678 O O . ALA A 1 84 ? 0.361 -7.897 -35.258 1.00 86.44 84 ALA A O 1
ATOM 679 N N . SER A 1 85 ? 1.837 -6.528 -34.246 1.00 89.81 85 SER A N 1
ATOM 680 C CA . SER A 1 85 ? 1.776 -7.085 -32.887 1.00 89.81 85 SER A CA 1
ATOM 681 C C . SER A 1 85 ? 0.607 -6.562 -32.033 1.00 89.81 85 SER A C 1
ATOM 683 O O . SER A 1 85 ? 0.513 -6.883 -30.847 1.00 89.81 85 SER A O 1
ATOM 685 N N . LEU A 1 86 ? -0.264 -5.714 -32.589 1.00 90.75 86 LEU A N 1
ATOM 686 C CA . LEU A 1 86 ? -1.442 -5.210 -31.891 1.00 90.75 86 LEU A CA 1
ATOM 687 C C . LEU A 1 86 ? -2.630 -6.145 -32.133 1.00 90.75 86 LEU A C 1
ATOM 689 O O . LEU A 1 86 ? -3.121 -6.265 -33.260 1.00 90.75 86 LEU A O 1
ATOM 693 N N . GLU A 1 87 ? -3.156 -6.735 -31.065 1.00 93.19 87 GLU A N 1
ATOM 694 C CA . GLU A 1 87 ? -4.243 -7.707 -31.137 1.00 93.19 87 GLU A CA 1
ATOM 695 C C . GLU A 1 87 ? -5.495 -7.248 -30.391 1.00 93.19 87 GLU A C 1
ATOM 697 O O . GLU A 1 87 ? -5.453 -6.795 -29.245 1.00 93.19 87 GLU A O 1
ATOM 702 N N . LEU A 1 88 ? -6.647 -7.425 -31.039 1.00 94.81 88 LEU A N 1
ATOM 703 C CA . LEU A 1 88 ? -7.942 -7.278 -30.392 1.00 94.81 88 LEU A CA 1
ATOM 704 C C . LEU A 1 88 ? -8.371 -8.617 -29.791 1.00 94.81 88 LEU A C 1
ATOM 706 O O . LEU A 1 88 ? -8.635 -9.593 -30.498 1.00 94.81 88 LEU A O 1
ATOM 710 N N . TYR A 1 89 ? -8.521 -8.629 -28.478 1.00 96.12 89 TYR A N 1
ATOM 711 C CA . TYR A 1 89 ? -9.015 -9.757 -27.723 1.00 96.12 89 TYR A CA 1
ATOM 712 C C . TYR A 1 89 ? -10.524 -9.947 -27.918 1.00 96.12 89 TYR A C 1
ATOM 714 O O . TYR A 1 89 ? -11.324 -9.060 -27.639 1.00 96.12 89 TYR A O 1
ATOM 722 N N . LYS A 1 90 ? -10.914 -11.141 -28.382 1.00 94.19 90 LYS A N 1
ATOM 723 C CA . LYS A 1 90 ? -12.317 -11.537 -28.634 1.00 94.19 90 LYS A CA 1
ATOM 724 C C . LYS A 1 90 ? -12.769 -12.729 -27.783 1.00 94.19 90 LYS A C 1
ATOM 726 O O . LYS A 1 90 ? -13.773 -13.372 -28.091 1.00 94.19 90 LYS A O 1
ATOM 731 N N . GLY A 1 91 ? -11.987 -13.088 -26.765 1.00 92.94 91 GLY A N 1
ATOM 732 C CA . GLY A 1 91 ? -12.326 -14.187 -25.866 1.00 92.94 91 GLY A CA 1
ATOM 733 C C . GLY A 1 91 ? -13.527 -13.845 -24.983 1.00 92.94 91 GLY A C 1
ATOM 734 O O . GLY A 1 91 ? -13.800 -12.680 -24.716 1.00 92.94 91 GLY A O 1
ATOM 735 N N . LYS A 1 92 ? -14.255 -14.876 -24.534 1.00 93.19 92 LYS A N 1
ATOM 736 C CA . LYS A 1 92 ? -15.390 -14.708 -23.609 1.00 93.19 92 LYS A CA 1
ATOM 737 C C . LYS A 1 92 ? -14.947 -14.441 -22.167 1.00 93.19 92 LYS A C 1
ATOM 739 O O . LYS A 1 92 ? -15.650 -13.757 -21.437 1.00 93.19 92 LYS A O 1
ATOM 744 N N . GLU A 1 93 ? -13.824 -15.026 -21.760 1.00 94.88 93 GLU A N 1
ATOM 745 C CA . GLU A 1 93 ? -13.219 -14.811 -20.441 1.00 94.88 93 GLU A CA 1
ATOM 746 C C . GLU A 1 93 ? -12.551 -13.429 -20.399 1.00 94.88 93 GLU A C 1
ATOM 748 O O . GLU A 1 93 ? -11.864 -13.101 -21.367 1.00 94.88 93 GLU A O 1
ATOM 753 N N . PRO A 1 94 ? -12.703 -12.623 -19.334 1.00 94.94 94 PRO A N 1
ATOM 754 C CA . PRO A 1 94 ? -12.018 -11.340 -19.195 1.00 94.94 94 PRO A CA 1
ATOM 755 C C . PRO A 1 94 ? -10.504 -11.442 -19.416 1.00 94.94 94 PRO A C 1
ATOM 757 O O . PRO A 1 94 ? -9.853 -12.386 -18.964 1.00 94.94 94 PRO A O 1
ATOM 760 N N . LEU A 1 95 ? -9.925 -10.442 -20.088 1.00 94.81 95 LEU A N 1
ATOM 761 C CA . LEU A 1 95 ? -8.521 -10.463 -20.506 1.00 94.81 95 LEU A CA 1
ATOM 762 C C . LEU A 1 95 ? -7.562 -10.703 -19.327 1.00 94.81 95 LEU A C 1
ATOM 764 O O . LEU A 1 95 ? -6.664 -11.539 -19.411 1.00 94.81 95 LEU A O 1
ATOM 768 N N . PHE A 1 96 ? -7.768 -10.006 -18.209 1.00 95.19 96 PHE A N 1
ATOM 769 C CA . PHE A 1 96 ? -6.902 -10.131 -17.032 1.00 95.19 96 PHE A CA 1
ATOM 770 C C . PHE A 1 96 ? -7.057 -11.471 -16.309 1.00 95.19 96 PHE A C 1
ATOM 772 O O . PHE A 1 96 ? -6.077 -11.959 -15.744 1.00 95.19 96 PHE A O 1
ATOM 779 N N . GLU A 1 97 ? -8.240 -12.087 -16.348 1.00 94.94 97 GLU A N 1
ATOM 780 C CA . GLU A 1 97 ? -8.463 -13.419 -15.776 1.00 94.94 97 GLU A CA 1
ATOM 781 C C . GLU A 1 97 ? -7.720 -14.485 -16.581 1.00 94.94 97 GLU A C 1
ATOM 783 O O . GLU A 1 97 ? -6.938 -15.242 -15.998 1.00 94.94 97 GLU A O 1
ATOM 788 N N . LYS A 1 98 ? -7.850 -14.453 -17.916 1.00 94.38 98 LYS A N 1
ATOM 789 C CA . LYS A 1 98 ? -7.167 -15.381 -18.832 1.00 94.38 98 LYS A CA 1
ATOM 790 C C . LYS A 1 98 ? -5.654 -15.426 -18.596 1.00 94.38 98 LYS A C 1
ATOM 792 O O . LYS A 1 98 ? -5.048 -16.496 -18.634 1.00 94.38 98 LYS A O 1
ATOM 797 N N . PHE A 1 99 ? -5.034 -14.268 -18.361 1.00 94.56 99 PHE A N 1
ATOM 798 C CA . PHE A 1 99 ? -3.590 -14.152 -18.117 1.00 94.56 99 PHE A CA 1
ATOM 799 C C . PHE A 1 99 ? -3.200 -14.207 -16.629 1.00 94.56 99 PHE A C 1
ATOM 801 O O . PHE A 1 99 ? -2.025 -14.064 -16.295 1.00 94.56 99 PHE A O 1
ATOM 808 N N . GLY A 1 100 ? -4.155 -14.414 -15.716 1.00 94.12 100 GLY A N 1
ATOM 809 C CA . GLY A 1 100 ? -3.903 -14.495 -14.274 1.00 94.12 100 GLY A CA 1
ATOM 810 C C . GLY A 1 100 ? -3.480 -13.175 -13.614 1.00 94.12 100 GLY A C 1
ATOM 811 O O . GLY A 1 100 ? -3.026 -13.186 -12.470 1.00 94.12 100 GLY A O 1
ATOM 812 N N . ILE A 1 101 ? -3.643 -12.043 -14.302 1.00 94.75 101 ILE A N 1
ATOM 813 C CA . ILE A 1 101 ? -3.276 -10.704 -13.821 1.00 94.75 101 ILE A CA 1
ATOM 814 C C . ILE A 1 101 ? -4.183 -10.281 -12.661 1.00 94.75 101 ILE A C 1
ATOM 816 O O . ILE A 1 101 ? -3.700 -9.671 -11.710 1.00 94.75 101 ILE A O 1
ATOM 820 N N . GLU A 1 102 ? -5.465 -10.658 -12.685 1.00 93.69 102 GLU A N 1
ATOM 821 C CA . GLU A 1 102 ? -6.418 -10.290 -11.627 1.00 93.69 102 GLU A CA 1
ATOM 822 C C . GLU A 1 102 ? -5.952 -10.787 -10.246 1.00 93.69 102 GLU A C 1
ATOM 824 O O . GLU A 1 102 ? -5.935 -10.037 -9.271 1.00 93.69 102 GLU A O 1
ATOM 829 N N . LYS A 1 103 ? -5.423 -12.017 -10.182 1.00 93.62 103 LYS A N 1
ATOM 830 C CA . LYS A 1 103 ? -4.855 -12.593 -8.950 1.00 93.62 103 LYS A CA 1
ATOM 831 C C . LYS A 1 103 ? -3.646 -11.806 -8.446 1.00 93.62 103 LYS A C 1
ATOM 833 O O . LYS A 1 103 ? -3.463 -11.642 -7.241 1.00 93.62 103 LYS A O 1
ATOM 838 N N . GLU A 1 104 ? -2.812 -11.308 -9.355 1.00 93.81 104 GLU A N 1
ATOM 839 C CA . GLU A 1 104 ? -1.660 -10.480 -8.996 1.00 93.81 104 GLU A CA 1
ATOM 840 C C . GLU A 1 104 ? -2.083 -9.078 -8.531 1.00 93.81 104 GLU A C 1
ATOM 842 O O . GLU A 1 104 ? -1.466 -8.537 -7.610 1.00 93.81 104 GLU A O 1
ATOM 847 N N . ILE A 1 105 ? -3.166 -8.517 -9.081 1.00 93.50 105 ILE A N 1
ATOM 848 C CA . ILE A 1 105 ? -3.767 -7.262 -8.604 1.00 93.50 105 ILE A CA 1
ATOM 849 C C . ILE A 1 105 ? -4.311 -7.440 -7.180 1.00 93.50 105 ILE A C 1
ATOM 851 O O . ILE A 1 105 ? -3.987 -6.645 -6.296 1.00 93.50 105 ILE A O 1
ATOM 855 N N . GLU A 1 106 ? -5.076 -8.501 -6.914 1.00 92.75 106 GLU A N 1
ATOM 856 C CA . GLU A 1 106 ? -5.585 -8.818 -5.571 1.00 92.75 106 GLU A CA 1
ATOM 857 C C . GLU A 1 106 ? -4.446 -9.020 -4.558 1.00 92.75 106 GLU A C 1
ATOM 859 O O . GLU A 1 106 ? -4.462 -8.490 -3.435 1.00 92.75 106 GLU A O 1
ATOM 864 N N . ARG A 1 107 ? -3.392 -9.731 -4.972 1.00 93.94 107 ARG A N 1
ATOM 865 C CA . ARG A 1 107 ? -2.170 -9.907 -4.180 1.00 93.94 107 ARG A CA 1
ATOM 866 C C . ARG A 1 107 ? -1.474 -8.568 -3.906 1.00 93.94 107 ARG A C 1
ATOM 868 O O . ARG A 1 107 ? -1.004 -8.346 -2.789 1.00 93.94 107 ARG A O 1
ATOM 875 N N . ALA A 1 108 ? -1.446 -7.651 -4.872 1.00 94.19 108 ALA A N 1
ATOM 876 C CA . ALA A 1 108 ? -0.890 -6.307 -4.712 1.00 94.19 108 ALA A CA 1
ATOM 877 C C . ALA A 1 108 ? -1.770 -5.371 -3.859 1.00 94.19 108 ALA A C 1
ATOM 879 O O . ALA A 1 108 ? -1.261 -4.430 -3.256 1.00 94.19 108 ALA A O 1
ATOM 880 N N . LEU A 1 109 ? -3.075 -5.618 -3.740 1.00 93.31 109 LEU A N 1
ATOM 881 C CA . LEU A 1 109 ? -3.957 -4.859 -2.841 1.00 93.31 109 LEU A CA 1
ATOM 882 C C . LEU A 1 109 ? -3.869 -5.329 -1.383 1.00 93.31 109 LEU A C 1
ATOM 884 O O . LEU A 1 109 ? -4.265 -4.597 -0.465 1.00 93.31 109 LEU A O 1
ATOM 888 N N . SER A 1 110 ? -3.346 -6.534 -1.163 1.00 94.12 110 SER A N 1
ATOM 889 C CA . SER A 1 110 ? -3.231 -7.143 0.157 1.00 94.12 110 SER A CA 1
ATOM 890 C C . SER A 1 110 ? -2.170 -6.447 1.012 1.00 94.12 110 SER A C 1
ATOM 892 O O . SER A 1 110 ? -1.068 -6.139 0.548 1.00 94.12 110 SER A O 1
ATOM 894 N N . ARG A 1 111 ? -2.484 -6.222 2.295 1.00 93.56 111 ARG A N 1
ATOM 895 C CA . ARG A 1 111 ? -1.528 -5.657 3.268 1.00 93.56 111 ARG A CA 1
ATOM 896 C C . ARG A 1 111 ? -0.360 -6.611 3.539 1.00 93.56 111 ARG A C 1
ATOM 898 O O . ARG A 1 111 ? 0.771 -6.163 3.679 1.00 93.56 111 ARG A O 1
ATOM 905 N N . LYS A 1 112 ? -0.652 -7.914 3.617 1.00 96.25 112 LYS A N 1
ATOM 906 C CA . LYS A 1 112 ? 0.317 -8.998 3.808 1.00 96.25 112 LYS A CA 1
ATOM 907 C C . LYS A 1 112 ? 0.556 -9.717 2.485 1.00 96.25 112 LYS A C 1
ATOM 909 O O . LYS A 1 112 ? -0.410 -10.120 1.842 1.00 96.25 112 LYS A O 1
ATOM 914 N N . LEU A 1 113 ? 1.815 -9.943 2.131 1.00 96.25 113 LEU A N 1
ATOM 915 C CA . LEU A 1 113 ? 2.205 -10.674 0.930 1.00 96.25 113 LEU A CA 1
ATOM 916 C C . LEU A 1 113 ? 3.149 -11.818 1.283 1.00 96.25 113 LEU A C 1
ATOM 918 O O . LEU A 1 113 ? 4.149 -11.602 1.953 1.00 96.25 113 LEU A O 1
ATOM 922 N N . TRP A 1 114 ? 2.841 -13.030 0.832 1.00 95.25 114 TRP A N 1
ATOM 923 C CA . TRP A 1 114 ? 3.691 -14.197 1.064 1.00 95.25 114 TRP A CA 1
ATOM 924 C C . TRP A 1 114 ? 4.794 -14.313 0.011 1.00 95.25 114 TRP A C 1
ATOM 926 O O . TRP A 1 114 ? 4.567 -14.057 -1.178 1.00 95.25 114 TRP A O 1
ATOM 936 N N . LEU A 1 115 ? 5.966 -14.708 0.493 1.00 94.88 115 LEU A N 1
ATOM 937 C CA . LEU A 1 115 ? 7.133 -15.107 -0.280 1.00 94.88 115 LEU A CA 1
ATOM 938 C C . LEU A 1 115 ? 7.081 -16.622 -0.536 1.00 94.88 115 LEU A C 1
ATOM 940 O O . LEU A 1 115 ? 6.456 -17.366 0.224 1.00 94.88 115 LEU A O 1
ATOM 944 N N . GLU A 1 116 ? 7.741 -17.088 -1.591 1.00 90.56 116 GLU A N 1
ATOM 945 C CA . GLU A 1 116 ? 7.827 -18.504 -1.966 1.00 90.56 116 GLU A CA 1
ATOM 946 C C . GLU A 1 116 ? 8.555 -19.326 -0.898 1.00 90.56 116 GLU A C 1
ATOM 948 O O . GLU A 1 116 ? 8.178 -20.465 -0.624 1.00 90.56 116 GLU A O 1
ATOM 953 N N . SER A 1 117 ? 9.541 -18.727 -0.223 1.00 88.06 117 SER A N 1
ATOM 954 C CA . SER A 1 117 ? 10.220 -19.333 0.931 1.00 88.06 117 SER A CA 1
ATOM 955 C C . SER A 1 117 ? 9.334 -19.488 2.175 1.00 88.06 117 SER A C 1
ATOM 957 O O . SER A 1 117 ? 9.749 -20.110 3.149 1.00 88.06 117 SER A O 1
ATOM 959 N N . GLY A 1 118 ? 8.112 -18.945 2.186 1.00 89.62 118 GLY A N 1
ATOM 960 C CA . GLY A 1 118 ? 7.224 -18.953 3.354 1.00 89.62 118 GLY A CA 1
ATOM 961 C C . GLY A 1 118 ? 7.438 -17.780 4.319 1.00 89.62 118 GLY A C 1
ATOM 962 O O . GLY A 1 118 ? 6.706 -17.664 5.311 1.00 89.62 118 GLY A O 1
ATOM 963 N N . GLY A 1 119 ? 8.385 -16.888 4.011 1.00 93.69 119 GLY A N 1
ATOM 964 C CA . GLY A 1 119 ? 8.427 -15.541 4.572 1.00 93.69 119 GLY A CA 1
ATOM 965 C C . GLY A 1 119 ? 7.237 -14.694 4.112 1.00 93.69 119 GLY A C 1
ATOM 966 O O . GLY A 1 119 ? 6.421 -15.108 3.283 1.00 93.69 119 GLY A O 1
ATOM 967 N N . TYR A 1 120 ? 7.102 -13.494 4.658 1.00 96.62 120 TYR A N 1
ATOM 968 C CA . TYR A 1 120 ? 6.067 -12.561 4.228 1.00 96.62 120 TYR A CA 1
ATOM 969 C C . TYR A 1 120 ? 6.470 -11.107 4.445 1.00 96.62 120 TYR A C 1
ATOM 971 O O . TYR A 1 120 ? 7.295 -10.785 5.295 1.00 96.62 120 TYR A O 1
ATOM 979 N N . LEU A 1 121 ? 5.831 -10.235 3.675 1.00 97.94 121 LEU A N 1
ATOM 980 C CA . LEU A 1 121 ? 6.008 -8.794 3.677 1.00 97.94 121 LEU A CA 1
ATOM 981 C C . LEU A 1 121 ? 4.737 -8.113 4.179 1.00 97.94 121 LEU A C 1
ATOM 983 O O . LEU A 1 121 ? 3.632 -8.525 3.807 1.00 97.94 121 LEU A O 1
ATOM 987 N N . PHE A 1 122 ? 4.882 -7.050 4.961 1.00 97.81 122 PHE A N 1
ATOM 988 C CA . PHE A 1 122 ? 3.805 -6.098 5.223 1.00 97.81 122 PHE A CA 1
ATOM 989 C C . PHE A 1 122 ? 4.061 -4.791 4.485 1.00 97.81 122 PHE A C 1
ATOM 991 O O . PHE A 1 122 ? 5.183 -4.304 4.466 1.00 97.81 122 PHE A O 1
ATOM 998 N N . PHE A 1 123 ? 3.011 -4.224 3.894 1.00 97.31 123 PHE A N 1
ATOM 999 C CA . PHE A 1 123 ? 3.038 -2.907 3.262 1.00 97.31 123 PHE A CA 1
ATOM 1000 C C . PHE A 1 123 ? 2.070 -1.987 3.997 1.00 97.31 123 PHE A C 1
ATOM 1002 O O . PHE A 1 123 ? 0.855 -2.180 3.918 1.00 97.31 123 PHE A O 1
ATOM 1009 N N . ASP A 1 124 ? 2.608 -0.978 4.675 1.00 94.69 124 ASP A N 1
ATOM 1010 C CA . ASP A 1 124 ? 1.841 -0.009 5.449 1.00 94.69 124 ASP A CA 1
ATOM 1011 C C . ASP A 1 124 ? 2.028 1.406 4.902 1.00 94.69 124 ASP A C 1
ATOM 1013 O O . ASP A 1 124 ? 3.141 1.853 4.624 1.00 94.69 124 ASP A O 1
ATOM 1017 N N . LYS A 1 125 ? 0.917 2.128 4.749 1.00 92.06 125 LYS A N 1
ATOM 1018 C CA . LYS A 1 125 ? 0.904 3.547 4.390 1.00 92.06 125 LYS A CA 1
ATOM 1019 C C . LYS A 1 125 ? 0.692 4.363 5.659 1.00 92.06 125 LYS A C 1
ATOM 1021 O O . LYS A 1 125 ? -0.277 4.148 6.380 1.00 92.06 125 LYS A O 1
ATOM 1026 N N . THR A 1 126 ? 1.585 5.309 5.906 1.00 90.69 126 THR A N 1
ATOM 1027 C CA . THR A 1 126 ? 1.408 6.355 6.921 1.00 90.69 126 THR A CA 1
ATOM 1028 C C . THR A 1 126 ? 1.026 7.669 6.238 1.00 90.69 126 THR A C 1
ATOM 1030 O O . THR A 1 126 ? 0.885 7.728 5.016 1.00 90.69 126 THR A O 1
ATOM 1033 N N . GLU A 1 127 ? 0.882 8.744 7.011 1.00 87.75 127 GLU A N 1
ATOM 1034 C CA . GLU A 1 127 ? 0.624 10.079 6.465 1.00 87.75 127 GLU A CA 1
ATOM 1035 C C . GLU A 1 127 ? 1.749 10.562 5.531 1.00 87.75 127 GLU A C 1
ATOM 1037 O O . GLU A 1 127 ? 1.480 11.131 4.475 1.00 87.75 127 GLU A O 1
ATOM 1042 N N . ALA A 1 128 ? 3.011 10.302 5.891 1.00 90.62 128 ALA A N 1
ATOM 1043 C CA . ALA A 1 128 ? 4.168 10.868 5.194 1.00 90.62 128 ALA A CA 1
ATOM 1044 C C . ALA A 1 128 ? 4.930 9.868 4.308 1.00 90.62 128 ALA A C 1
ATOM 1046 O O . ALA A 1 128 ? 5.637 10.275 3.384 1.00 90.62 128 ALA A O 1
ATOM 1047 N N . MET A 1 129 ? 4.839 8.568 4.600 1.00 96.00 129 MET A N 1
ATOM 1048 C CA . MET A 1 129 ? 5.696 7.547 3.987 1.00 96.00 129 MET A CA 1
ATOM 1049 C C . MET A 1 129 ? 5.056 6.160 3.936 1.00 96.00 129 MET A C 1
ATOM 1051 O O . MET A 1 129 ? 4.081 5.879 4.635 1.00 96.00 129 MET A O 1
ATOM 1055 N N . TYR A 1 130 ? 5.652 5.281 3.137 1.00 97.56 130 TYR A N 1
ATOM 1056 C CA . TYR A 1 130 ? 5.359 3.852 3.146 1.00 97.56 130 TYR A CA 1
ATOM 1057 C C . TYR A 1 130 ? 6.398 3.102 3.977 1.00 97.56 130 TYR A C 1
ATOM 1059 O O . TYR A 1 130 ? 7.594 3.348 3.832 1.00 97.56 130 TYR A O 1
ATOM 1067 N N . CYS A 1 131 ? 5.940 2.168 4.801 1.00 97.81 131 CYS A N 1
ATOM 1068 C CA . CYS A 1 131 ? 6.781 1.264 5.573 1.00 97.81 131 CYS A CA 1
ATOM 1069 C C . CYS A 1 131 ? 6.582 -0.161 5.060 1.00 97.81 131 CYS A C 1
ATOM 1071 O O . CYS A 1 131 ? 5.447 -0.605 4.867 1.00 97.81 131 CYS A O 1
ATOM 1073 N N . ILE A 1 132 ? 7.686 -0.861 4.819 1.00 98.50 132 ILE A N 1
ATOM 1074 C CA . ILE A 1 132 ? 7.694 -2.237 4.337 1.00 98.50 132 ILE A CA 1
ATOM 1075 C C . ILE A 1 132 ? 8.486 -3.082 5.323 1.00 98.50 132 ILE A C 1
ATOM 1077 O O . ILE A 1 132 ? 9.656 -2.801 5.544 1.00 98.50 132 ILE A O 1
ATOM 1081 N N . ASP A 1 133 ? 7.854 -4.103 5.887 1.00 98.25 133 ASP A N 1
ATOM 1082 C CA . ASP A 1 133 ? 8.432 -4.962 6.927 1.00 98.25 133 ASP A CA 1
ATOM 1083 C C . ASP A 1 133 ? 8.608 -6.394 6.407 1.00 98.25 133 ASP A C 1
ATOM 1085 O O . ASP A 1 133 ? 7.683 -6.955 5.806 1.00 98.25 133 ASP A O 1
ATOM 1089 N N . VAL A 1 134 ? 9.795 -6.974 6.605 1.00 97.81 134 VAL A N 1
ATOM 1090 C CA . VAL A 1 134 ? 10.172 -8.305 6.111 1.00 97.81 134 VAL A CA 1
ATOM 1091 C C . VAL A 1 134 ? 10.211 -9.305 7.260 1.00 97.81 134 VAL A C 1
ATOM 1093 O O . VAL A 1 134 ? 10.929 -9.131 8.234 1.00 97.81 134 VAL A O 1
ATOM 1096 N N . ASN A 1 135 ? 9.499 -10.422 7.113 1.00 95.75 135 ASN A N 1
ATOM 1097 C CA . ASN A 1 135 ? 9.490 -11.499 8.099 1.00 95.75 135 ASN A CA 1
ATOM 1098 C C . ASN A 1 135 ? 9.859 -12.840 7.458 1.00 95.75 135 ASN A C 1
ATOM 1100 O O . ASN A 1 135 ? 9.356 -13.188 6.389 1.00 95.75 135 ASN A O 1
ATOM 1104 N N . SER A 1 136 ? 10.652 -13.653 8.157 1.00 90.19 136 SER A N 1
ATOM 1105 C CA . SER A 1 136 ? 11.037 -15.008 7.726 1.00 90.19 136 SER A CA 1
ATOM 1106 C C . SER A 1 136 ? 9.927 -16.052 7.890 1.00 90.19 136 SER A C 1
ATOM 1108 O O . SER A 1 136 ? 9.983 -17.126 7.292 1.00 90.19 136 SER A O 1
ATOM 1110 N N . GLY A 1 137 ? 8.878 -15.746 8.661 1.00 86.00 137 GLY A N 1
ATOM 1111 C CA . GLY A 1 137 ? 7.762 -16.663 8.883 1.00 86.00 137 GLY A CA 1
ATOM 1112 C C . GLY A 1 137 ? 8.197 -17.969 9.558 1.00 86.00 137 GLY A C 1
ATOM 1113 O O . GLY A 1 137 ? 9.025 -17.972 10.462 1.00 86.00 137 GLY A O 1
ATOM 1114 N N . ARG A 1 138 ? 7.604 -19.099 9.148 1.00 72.88 138 ARG A N 1
ATOM 1115 C CA . ARG A 1 138 ? 7.931 -20.438 9.688 1.00 72.88 138 ARG A CA 1
ATOM 1116 C C . ARG A 1 138 ? 9.130 -21.097 8.996 1.00 72.88 138 ARG A C 1
ATOM 1118 O O . ARG A 1 138 ? 9.351 -22.291 9.188 1.00 72.88 138 ARG A O 1
ATOM 1125 N N . PHE A 1 139 ? 9.874 -20.365 8.173 1.00 64.31 139 PHE A N 1
ATOM 1126 C CA . PHE A 1 139 ? 11.033 -20.904 7.478 1.00 64.31 139 PHE A CA 1
ATOM 1127 C C . PHE A 1 139 ? 12.210 -21.039 8.459 1.00 64.31 139 PHE A C 1
ATOM 1129 O O . PHE A 1 139 ? 13.012 -20.130 8.637 1.00 64.31 139 PHE A O 1
ATOM 1136 N N . SER A 1 140 ? 12.265 -22.177 9.153 1.00 56.09 140 SER A N 1
ATOM 1137 C CA . SER A 1 140 ? 13.298 -22.548 10.135 1.00 56.09 140 SER A CA 1
ATOM 1138 C C . SER A 1 140 ? 14.099 -23.791 9.710 1.00 56.09 140 SER A C 1
ATOM 1140 O O . SER A 1 140 ? 14.673 -24.501 10.534 1.00 56.09 140 SER A O 1
ATOM 1142 N N . GLY A 1 141 ? 14.115 -24.088 8.408 1.00 53.03 141 GLY A N 1
ATOM 1143 C CA . GLY A 1 141 ? 14.692 -25.308 7.846 1.00 53.03 141 GLY A CA 1
ATOM 1144 C C . GLY A 1 141 ? 16.179 -25.190 7.516 1.00 53.03 141 GLY A C 1
ATOM 1145 O O . GLY A 1 141 ? 16.532 -25.145 6.342 1.00 53.03 141 GLY A O 1
ATOM 1146 N N . GLY A 1 142 ? 17.051 -25.181 8.524 1.00 57.78 142 GLY A N 1
ATOM 1147 C CA . GLY A 1 142 ? 18.496 -25.316 8.321 1.00 57.78 142 GLY A CA 1
ATOM 1148 C C . GLY A 1 142 ? 19.320 -25.034 9.574 1.00 57.78 142 GLY A C 1
ATOM 1149 O O . GLY A 1 142 ? 18.901 -24.271 10.436 1.00 57.78 142 GLY A O 1
ATOM 1150 N N . SER A 1 143 ? 20.507 -25.640 9.672 1.00 62.25 143 SER A N 1
ATOM 1151 C CA . SER A 1 143 ? 21.470 -25.431 10.767 1.00 62.25 143 SER A CA 1
ATOM 1152 C C . SER A 1 143 ? 22.106 -24.034 10.786 1.00 62.25 143 SER A C 1
ATOM 1154 O O . SER A 1 143 ? 22.869 -23.742 11.701 1.00 62.25 143 SER A O 1
ATOM 1156 N N . ASP A 1 144 ? 21.808 -23.193 9.791 1.00 80.38 144 ASP A N 1
ATOM 1157 C CA . ASP A 1 144 ? 22.345 -21.843 9.645 1.00 80.38 144 ASP A CA 1
ATOM 1158 C C . ASP A 1 144 ? 21.207 -20.819 9.487 1.00 80.38 144 ASP A C 1
ATOM 1160 O O . ASP A 1 144 ? 20.558 -20.700 8.439 1.00 80.38 144 ASP A O 1
ATOM 1164 N N . LEU A 1 145 ? 20.935 -20.113 10.586 1.00 84.31 145 LEU A N 1
ATOM 1165 C CA . LEU A 1 145 ? 19.916 -19.072 10.657 1.00 84.31 145 LEU A CA 1
ATOM 1166 C C . LEU A 1 145 ? 20.316 -17.843 9.828 1.00 84.31 145 LEU A C 1
ATOM 1168 O O . LEU A 1 145 ? 19.442 -17.215 9.234 1.00 84.31 145 LEU A O 1
ATOM 1172 N N . GLU A 1 146 ? 21.609 -17.519 9.749 1.00 88.00 146 GLU A N 1
ATOM 1173 C CA . GLU A 1 146 ? 22.091 -16.318 9.062 1.00 88.00 146 GLU A CA 1
ATOM 1174 C C . GLU A 1 146 ? 21.913 -16.449 7.546 1.00 88.00 146 GLU A C 1
ATOM 1176 O O . GLU A 1 146 ? 21.337 -15.569 6.904 1.00 88.00 146 GLU A O 1
ATOM 1181 N N . GLU A 1 147 ? 22.315 -17.587 6.981 1.00 89.50 147 GLU A N 1
ATOM 1182 C CA . GLU A 1 147 ? 22.127 -17.896 5.557 1.00 89.50 147 GLU A CA 1
ATOM 1183 C C . GLU A 1 147 ? 20.637 -17.935 5.176 1.00 89.50 147 GLU A C 1
ATOM 1185 O O . GLU A 1 147 ? 20.221 -17.488 4.101 1.00 89.50 147 GLU A O 1
ATOM 1190 N N . THR A 1 148 ? 19.802 -18.431 6.089 1.00 89.31 148 THR A N 1
ATOM 1191 C CA . THR A 1 148 ? 18.349 -18.453 5.919 1.00 89.31 148 THR A CA 1
ATOM 1192 C C . THR A 1 148 ? 17.772 -17.037 5.847 1.00 89.31 148 THR A C 1
ATOM 1194 O O . THR A 1 148 ? 17.022 -16.717 4.920 1.00 89.31 148 THR A O 1
ATOM 1197 N N . VAL A 1 149 ? 18.147 -16.173 6.793 1.00 93.19 149 VAL A N 1
ATOM 1198 C CA . VAL A 1 149 ? 17.734 -14.765 6.830 1.00 93.19 149 VAL A CA 1
ATOM 1199 C C . VAL A 1 149 ? 18.199 -14.025 5.580 1.00 93.19 149 VAL A C 1
ATOM 1201 O O . VAL A 1 149 ? 17.413 -13.317 4.945 1.00 93.19 149 VAL A O 1
ATOM 1204 N N . PHE A 1 150 ? 19.452 -14.232 5.179 1.00 94.50 150 PHE A N 1
ATOM 1205 C CA . PHE A 1 150 ? 20.011 -13.619 3.983 1.00 94.50 150 PHE A CA 1
ATOM 1206 C C . PHE A 1 150 ? 19.210 -13.985 2.724 1.00 94.50 150 PHE A C 1
ATOM 1208 O O . PHE A 1 150 ? 18.853 -13.106 1.934 1.00 94.50 150 PHE A O 1
ATOM 1215 N N . ARG A 1 151 ? 18.844 -15.262 2.566 1.00 93.62 151 ARG A N 1
ATOM 1216 C CA . ARG A 1 151 ? 18.033 -15.738 1.436 1.00 93.62 151 ARG A CA 1
ATOM 1217 C C . ARG A 1 151 ? 16.639 -15.121 1.405 1.00 93.62 151 ARG A C 1
ATOM 1219 O O . ARG A 1 151 ? 16.195 -14.701 0.336 1.00 93.62 151 ARG A O 1
ATOM 1226 N N . VAL A 1 152 ? 15.976 -15.032 2.560 1.00 95.38 152 VAL A N 1
ATOM 1227 C CA . VAL A 1 152 ? 14.663 -14.381 2.680 1.00 95.38 152 VAL A CA 1
ATOM 1228 C C . VAL A 1 152 ? 14.765 -12.903 2.303 1.00 95.38 152 VAL A C 1
ATOM 1230 O O . VAL A 1 152 ? 13.953 -12.423 1.518 1.00 95.38 152 VAL A O 1
ATOM 1233 N N . ASN A 1 153 ? 15.780 -12.183 2.788 1.00 97.38 153 ASN A N 1
ATOM 1234 C CA . ASN A 1 153 ? 15.973 -10.770 2.456 1.00 97.38 153 ASN A CA 1
ATOM 1235 C C . ASN A 1 153 ? 16.289 -10.547 0.967 1.00 97.38 153 ASN A C 1
ATOM 1237 O O . ASN A 1 153 ? 15.826 -9.566 0.384 1.00 97.38 153 ASN A O 1
ATOM 1241 N N . LEU A 1 154 ? 17.039 -11.449 0.324 1.00 97.50 154 LEU A N 1
ATOM 1242 C CA . LEU A 1 154 ? 17.264 -11.397 -1.123 1.00 97.50 154 LEU A CA 1
ATOM 1243 C C . LEU A 1 154 ? 15.961 -11.568 -1.904 1.00 97.50 154 LEU A C 1
ATOM 1245 O O . LEU A 1 154 ? 15.710 -10.809 -2.837 1.00 97.50 154 LEU A O 1
ATOM 1249 N N . GLU A 1 155 ? 15.138 -12.546 -1.532 1.00 97.44 155 GLU A N 1
ATOM 1250 C CA . GLU A 1 155 ? 13.826 -12.758 -2.144 1.00 97.44 155 GLU A CA 1
ATOM 1251 C C . GLU A 1 155 ? 12.909 -11.547 -1.923 1.00 97.44 155 GLU A C 1
ATOM 1253 O O . GLU A 1 155 ? 12.336 -11.014 -2.877 1.00 97.44 155 GLU A O 1
ATOM 1258 N N . ALA A 1 156 ? 12.859 -11.051 -0.684 1.00 98.12 156 ALA A N 1
ATOM 1259 C CA . ALA A 1 156 ? 12.129 -9.851 -0.310 1.00 98.12 156 ALA A CA 1
ATOM 1260 C C . ALA A 1 156 ? 12.562 -8.648 -1.150 1.00 98.12 156 ALA A C 1
ATOM 1262 O O . ALA A 1 156 ? 11.708 -7.945 -1.670 1.00 98.12 156 ALA A O 1
ATOM 1263 N N . ALA A 1 157 ? 13.861 -8.424 -1.369 1.00 98.38 157 ALA A N 1
ATOM 1264 C CA . ALA A 1 157 ? 14.338 -7.302 -2.177 1.00 98.38 157 ALA A CA 1
ATOM 1265 C C . ALA A 1 157 ? 13.791 -7.329 -3.617 1.00 98.38 157 ALA A C 1
ATOM 1267 O O . ALA A 1 157 ? 13.419 -6.281 -4.153 1.00 98.38 157 ALA A O 1
ATOM 1268 N N . ARG A 1 158 ? 13.694 -8.516 -4.235 1.00 98.06 158 ARG A N 1
ATOM 1269 C CA . ARG A 1 158 ? 13.109 -8.669 -5.581 1.00 98.06 158 ARG A CA 1
ATOM 1270 C C . ARG A 1 158 ? 11.617 -8.359 -5.568 1.00 98.06 158 ARG A C 1
ATOM 1272 O O . ARG A 1 158 ? 11.139 -7.572 -6.388 1.00 98.06 158 ARG A O 1
ATOM 1279 N N . GLU A 1 159 ? 10.897 -8.945 -4.615 1.00 97.81 159 GLU A N 1
ATOM 1280 C CA . GLU A 1 159 ? 9.445 -8.805 -4.526 1.00 97.81 159 GLU A CA 1
ATOM 1281 C C . GLU A 1 159 ? 9.030 -7.387 -4.117 1.00 97.81 159 GLU A C 1
ATOM 1283 O O . GLU A 1 159 ? 8.096 -6.834 -4.688 1.00 97.81 159 GLU A O 1
ATOM 1288 N N . ILE A 1 160 ? 9.764 -6.736 -3.214 1.00 98.38 160 ILE A N 1
ATOM 1289 C CA . ILE A 1 160 ? 9.541 -5.342 -2.814 1.00 98.38 160 ILE A CA 1
ATOM 1290 C C . ILE A 1 160 ? 9.672 -4.409 -4.016 1.00 98.38 160 ILE A C 1
ATOM 1292 O O . ILE A 1 160 ? 8.790 -3.580 -4.242 1.00 98.38 160 ILE A O 1
ATOM 1296 N N . ALA A 1 161 ? 10.728 -4.557 -4.823 1.00 97.81 161 ALA A N 1
ATOM 1297 C CA . ALA A 1 161 ? 10.900 -3.741 -6.021 1.00 97.81 161 ALA A CA 1
ATOM 1298 C C . ALA A 1 161 ? 9.738 -3.932 -7.010 1.00 97.81 161 ALA A C 1
ATOM 1300 O O . ALA A 1 161 ? 9.200 -2.954 -7.541 1.00 97.81 161 ALA A O 1
ATOM 1301 N N . ARG A 1 162 ? 9.308 -5.184 -7.215 1.00 96.44 162 ARG A N 1
ATOM 1302 C CA . ARG A 1 162 ? 8.151 -5.522 -8.055 1.00 96.44 162 ARG A CA 1
ATOM 1303 C C . ARG A 1 162 ? 6.862 -4.891 -7.521 1.00 96.44 162 ARG A C 1
ATOM 1305 O O . ARG A 1 162 ? 6.159 -4.217 -8.269 1.00 96.44 162 ARG A O 1
ATOM 1312 N N . GLN A 1 163 ? 6.584 -5.039 -6.227 1.00 97.50 163 GLN A N 1
ATOM 1313 C CA . GLN A 1 163 ? 5.381 -4.525 -5.570 1.00 97.50 163 GLN A CA 1
ATOM 1314 C C . GLN A 1 163 ? 5.331 -2.999 -5.530 1.00 97.50 163 GLN A C 1
ATOM 1316 O O . GLN A 1 163 ? 4.268 -2.429 -5.752 1.00 97.50 163 GLN A O 1
ATOM 1321 N N . ILE A 1 164 ? 6.460 -2.318 -5.317 1.00 97.19 164 ILE A N 1
ATOM 1322 C CA . ILE A 1 164 ? 6.525 -0.852 -5.385 1.00 97.19 164 ILE A CA 1
ATOM 1323 C C . ILE A 1 164 ? 6.085 -0.357 -6.767 1.00 97.19 164 ILE A C 1
ATOM 1325 O O . ILE A 1 164 ? 5.354 0.632 -6.850 1.00 97.19 164 ILE A O 1
ATOM 1329 N N . ARG A 1 165 ? 6.468 -1.051 -7.848 1.00 94.69 165 ARG A N 1
ATOM 1330 C CA . ARG A 1 165 ? 6.016 -0.711 -9.206 1.00 94.69 165 ARG A CA 1
ATOM 1331 C C . ARG A 1 165 ? 4.547 -1.050 -9.433 1.00 94.69 165 ARG A C 1
ATOM 1333 O O . ARG A 1 165 ? 3.810 -0.177 -9.877 1.00 94.69 165 ARG A O 1
ATOM 1340 N N . LEU A 1 166 ? 4.116 -2.265 -9.089 1.00 93.88 166 LEU A N 1
ATOM 1341 C CA . LEU A 1 166 ? 2.730 -2.714 -9.296 1.00 93.88 166 LEU A CA 1
ATOM 1342 C C . LEU A 1 166 ? 1.716 -1.880 -8.510 1.00 93.88 166 LEU A C 1
ATOM 1344 O O . LEU A 1 166 ? 0.691 -1.469 -9.044 1.00 93.88 166 LEU A O 1
ATOM 1348 N N . ARG A 1 167 ? 2.023 -1.575 -7.247 1.00 95.75 167 ARG A N 1
ATOM 1349 C CA . ARG A 1 167 ? 1.192 -0.717 -6.395 1.00 95.75 167 ARG A CA 1
ATOM 1350 C C . ARG A 1 167 ? 1.364 0.769 -6.718 1.00 95.75 167 ARG A C 1
ATOM 1352 O O . ARG A 1 167 ? 0.640 1.590 -6.164 1.00 95.75 167 ARG A O 1
ATOM 1359 N N . ASN A 1 168 ? 2.331 1.114 -7.571 1.00 95.25 168 ASN A N 1
ATOM 1360 C CA . ASN A 1 168 ? 2.783 2.471 -7.854 1.00 95.25 168 ASN A CA 1
ATOM 1361 C C . ASN A 1 168 ? 3.026 3.294 -6.570 1.00 95.25 168 ASN A C 1
ATOM 1363 O O . ASN A 1 168 ? 2.484 4.385 -6.390 1.00 95.25 168 ASN A O 1
ATOM 1367 N N . LEU A 1 169 ? 3.830 2.748 -5.651 1.00 96.31 169 LEU A N 1
ATOM 1368 C CA . LEU A 1 169 ? 4.228 3.456 -4.433 1.00 96.31 169 LEU A CA 1
ATOM 1369 C C . LEU A 1 169 ? 5.224 4.566 -4.793 1.00 96.31 169 LEU A C 1
ATOM 1371 O O . LEU A 1 169 ? 6.132 4.375 -5.606 1.00 96.31 169 LEU A O 1
ATOM 1375 N N . SER A 1 170 ? 5.052 5.732 -4.183 1.00 95.06 170 SER A N 1
ATOM 1376 C CA . SER A 1 170 ? 5.846 6.935 -4.444 1.00 95.06 170 SER A CA 1
ATOM 1377 C C . SER A 1 170 ? 6.008 7.747 -3.160 1.00 95.06 170 SER A C 1
ATOM 1379 O O . SER A 1 170 ? 5.280 7.543 -2.192 1.00 95.06 170 SER A O 1
ATOM 1381 N N . GLY A 1 171 ? 6.936 8.701 -3.164 1.00 95.56 171 GLY A N 1
ATOM 1382 C CA . GLY A 1 171 ? 7.325 9.466 -1.983 1.00 95.56 171 GLY A CA 1
ATOM 1383 C C . GLY A 1 171 ? 8.446 8.772 -1.220 1.00 95.56 171 GLY A C 1
ATOM 1384 O O . GLY A 1 171 ? 9.314 8.147 -1.831 1.00 95.56 171 GLY A O 1
ATOM 1385 N N . MET A 1 172 ? 8.440 8.926 0.102 1.00 97.81 172 MET A N 1
ATOM 1386 C CA . MET A 1 172 ? 9.396 8.286 0.999 1.00 97.81 172 MET A CA 1
ATOM 1387 C C . MET A 1 172 ? 8.949 6.855 1.304 1.00 97.81 172 MET A C 1
ATOM 1389 O O . MET A 1 172 ? 7.786 6.622 1.635 1.00 97.81 172 MET A O 1
ATOM 1393 N N . ILE A 1 173 ? 9.867 5.904 1.166 1.00 98.44 173 ILE A N 1
ATOM 1394 C CA . ILE A 1 173 ? 9.634 4.486 1.432 1.00 98.44 173 ILE A CA 1
ATOM 1395 C C . ILE A 1 173 ? 10.762 3.999 2.341 1.00 98.44 173 ILE A C 1
ATOM 1397 O O . ILE A 1 173 ? 11.938 4.209 2.039 1.00 98.44 173 ILE A O 1
ATOM 1401 N N . ILE A 1 174 ? 10.397 3.365 3.449 1.00 98.38 174 ILE A N 1
ATOM 1402 C CA . ILE A 1 174 ? 11.316 2.734 4.393 1.00 98.38 174 ILE A CA 1
ATOM 1403 C C . ILE A 1 174 ? 11.105 1.227 4.319 1.00 98.38 174 ILE A C 1
ATOM 1405 O O . ILE A 1 174 ? 9.968 0.757 4.360 1.00 98.38 174 ILE A O 1
ATOM 1409 N N . ILE A 1 175 ? 12.200 0.486 4.199 1.00 98.62 175 ILE A N 1
ATOM 1410 C CA . ILE A 1 175 ? 12.208 -0.973 4.169 1.00 98.62 175 ILE A CA 1
ATOM 1411 C C . ILE A 1 175 ? 12.987 -1.472 5.385 1.00 98.62 175 ILE A C 1
ATOM 1413 O O . ILE A 1 175 ? 14.163 -1.135 5.549 1.00 98.62 175 ILE A O 1
ATOM 1417 N N . ASP A 1 176 ? 12.316 -2.267 6.206 1.00 98.25 176 ASP A N 1
ATOM 1418 C CA . ASP A 1 176 ? 12.847 -2.953 7.377 1.00 98.25 176 ASP A CA 1
ATOM 1419 C C . ASP A 1 176 ? 13.149 -4.408 6.996 1.00 98.25 176 ASP A C 1
ATOM 1421 O O . ASP A 1 176 ? 12.258 -5.258 6.914 1.00 98.25 176 ASP A O 1
ATOM 1425 N N . PHE A 1 177 ? 14.403 -4.660 6.612 1.00 98.31 177 PHE A N 1
ATOM 1426 C CA . PHE A 1 177 ? 14.885 -6.015 6.348 1.00 98.31 177 PHE A CA 1
ATOM 1427 C C . PHE A 1 177 ? 15.231 -6.696 7.670 1.00 98.31 177 PHE A C 1
ATOM 1429 O O . PHE A 1 177 ? 15.643 -6.043 8.619 1.00 98.31 177 PHE A O 1
ATOM 1436 N N . ILE A 1 178 ? 15.166 -8.027 7.700 1.00 96.12 178 ILE A N 1
ATOM 1437 C CA . ILE A 1 178 ? 15.591 -8.791 8.876 1.00 96.12 178 ILE A CA 1
ATOM 1438 C C . ILE A 1 178 ? 17.085 -8.535 9.125 1.00 96.12 178 ILE A C 1
ATOM 1440 O O . ILE A 1 178 ? 17.870 -8.542 8.169 1.00 96.12 178 ILE A O 1
ATOM 1444 N N . ASP A 1 179 ? 17.474 -8.348 10.386 1.00 95.25 179 ASP A N 1
ATOM 1445 C CA . ASP A 1 179 ? 18.858 -8.078 10.781 1.00 95.25 179 ASP A CA 1
ATOM 1446 C C . ASP A 1 179 ? 19.854 -9.091 10.195 1.00 95.25 179 ASP A C 1
ATOM 1448 O O . ASP A 1 179 ? 19.657 -10.306 10.246 1.00 95.25 179 ASP A O 1
ATOM 1452 N N . MET A 1 180 ? 20.956 -8.574 9.647 1.00 93.88 180 MET A N 1
ATOM 1453 C CA . MET A 1 180 ? 22.061 -9.358 9.089 1.00 93.88 180 MET A CA 1
ATOM 1454 C C . MET A 1 180 ? 23.377 -8.910 9.725 1.00 93.88 180 MET A C 1
ATOM 1456 O O . MET A 1 180 ? 23.704 -7.719 9.694 1.00 93.88 180 MET A O 1
ATOM 1460 N N . GLU A 1 181 ? 24.154 -9.861 10.245 1.00 89.31 181 GLU A N 1
ATOM 1461 C CA . GLU A 1 181 ? 25.449 -9.582 10.876 1.00 89.31 181 GLU A CA 1
ATOM 1462 C C . GLU A 1 181 ? 26.521 -9.256 9.828 1.00 89.31 181 GLU A C 1
ATOM 1464 O O . GLU A 1 181 ? 27.227 -8.247 9.937 1.00 89.31 181 GLU A O 1
ATOM 1469 N N . ALA A 1 182 ? 26.610 -10.060 8.764 1.00 93.38 182 ALA A N 1
ATOM 1470 C CA . ALA A 1 182 ? 27.606 -9.860 7.721 1.00 93.38 182 ALA A CA 1
ATOM 1471 C C . ALA A 1 182 ? 27.336 -8.600 6.858 1.00 93.38 182 ALA A C 1
ATOM 1473 O O . ALA A 1 182 ? 26.310 -8.497 6.172 1.00 93.38 182 ALA A O 1
ATOM 1474 N N . PRO A 1 183 ? 28.296 -7.653 6.757 1.00 94.25 183 PRO A N 1
ATOM 1475 C CA . PRO A 1 183 ? 28.176 -6.500 5.860 1.00 94.25 183 PRO A CA 1
ATOM 1476 C C . PRO A 1 183 ? 28.055 -6.886 4.378 1.00 94.25 183 PRO A C 1
ATOM 1478 O O . PRO A 1 183 ? 27.426 -6.169 3.600 1.00 94.25 183 PRO A O 1
ATOM 1481 N N . SER A 1 184 ? 28.630 -8.029 3.989 1.00 96.38 184 SER A N 1
ATOM 1482 C CA . SER A 1 184 ? 28.525 -8.588 2.638 1.00 96.38 184 SER A CA 1
ATOM 1483 C C . SER A 1 184 ? 27.084 -8.961 2.278 1.00 96.38 184 SER A C 1
ATOM 1485 O O . SER A 1 184 ? 26.667 -8.703 1.149 1.00 96.38 184 SER A O 1
ATOM 1487 N N . HIS A 1 185 ? 26.311 -9.507 3.223 1.00 96.69 185 HIS A N 1
ATOM 1488 C CA . HIS A 1 185 ? 24.899 -9.843 3.027 1.00 96.69 185 HIS A CA 1
ATOM 1489 C C . HIS A 1 185 ? 24.067 -8.580 2.788 1.00 96.69 185 HIS A C 1
ATOM 1491 O O . HIS A 1 185 ? 23.374 -8.480 1.773 1.00 96.69 185 HIS A O 1
ATOM 1497 N N . ARG A 1 186 ? 24.238 -7.551 3.631 1.00 96.94 186 ARG A N 1
ATOM 1498 C CA . ARG A 1 186 ? 23.601 -6.233 3.440 1.00 96.94 186 ARG A CA 1
ATOM 1499 C C . ARG A 1 186 ? 23.904 -5.636 2.064 1.00 96.94 186 ARG A C 1
ATOM 1501 O O . ARG A 1 186 ? 22.992 -5.213 1.355 1.00 96.94 186 ARG A O 1
ATOM 1508 N N . ALA A 1 187 ? 25.171 -5.654 1.648 1.00 97.12 187 ALA A N 1
ATOM 1509 C CA . ALA A 1 187 ? 25.576 -5.134 0.344 1.00 97.12 187 ALA A CA 1
ATOM 1510 C C . ALA A 1 187 ? 24.916 -5.889 -0.826 1.00 97.12 187 ALA A C 1
ATOM 1512 O O . ALA A 1 187 ? 24.505 -5.268 -1.808 1.00 97.12 187 ALA A O 1
ATOM 1513 N N . GLN A 1 188 ? 24.772 -7.214 -0.726 1.00 98.06 188 GLN A N 1
ATOM 1514 C CA . GLN A 1 188 ? 24.129 -8.035 -1.758 1.00 98.06 188 GLN A CA 1
ATOM 1515 C C . GLN A 1 188 ? 22.609 -7.832 -1.829 1.00 98.06 188 GLN A C 1
ATOM 1517 O O . GLN A 1 188 ? 22.067 -7.730 -2.932 1.00 98.06 188 GLN A O 1
ATOM 1522 N N . VAL A 1 189 ? 21.926 -7.710 -0.686 1.00 98.19 189 VAL A N 1
ATOM 1523 C CA . VAL A 1 189 ? 20.491 -7.371 -0.629 1.00 98.19 189 VAL A CA 1
ATOM 1524 C C . VAL A 1 189 ? 20.242 -6.016 -1.285 1.00 98.19 189 VAL A C 1
ATOM 1526 O O . VAL A 1 189 ? 19.396 -5.890 -2.171 1.00 98.19 189 VAL A O 1
ATOM 1529 N N . LEU A 1 190 ? 21.048 -5.015 -0.935 1.00 98.00 190 LEU A N 1
ATOM 1530 C CA . LEU A 1 190 ? 20.929 -3.673 -1.493 1.00 98.00 190 LEU A CA 1
ATOM 1531 C C . LEU A 1 190 ? 21.239 -3.624 -2.994 1.00 98.00 190 LEU A C 1
ATOM 1533 O O . LEU A 1 190 ? 20.545 -2.948 -3.757 1.00 98.0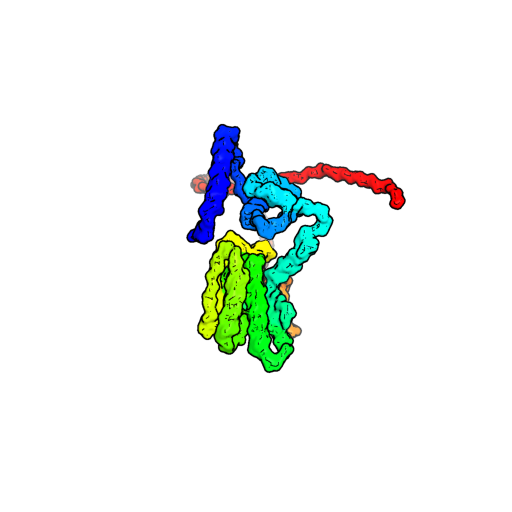0 190 LEU A O 1
ATOM 1537 N N . LYS A 1 191 ? 22.262 -4.362 -3.439 1.00 98.12 191 LYS A N 1
ATOM 1538 C CA . LYS A 1 191 ? 22.575 -4.526 -4.863 1.00 98.12 191 LYS A CA 1
ATOM 1539 C C . LYS A 1 191 ? 21.393 -5.139 -5.611 1.00 98.12 191 LYS A C 1
ATOM 1541 O O . LYS A 1 191 ? 20.991 -4.595 -6.636 1.00 98.12 191 LYS A O 1
ATOM 1546 N N . THR A 1 192 ? 20.804 -6.203 -5.068 1.00 98.31 192 THR A N 1
ATOM 1547 C CA . THR A 1 192 ? 19.634 -6.874 -5.651 1.00 98.31 192 THR A CA 1
ATOM 1548 C C . THR A 1 192 ? 18.454 -5.914 -5.768 1.00 98.31 192 THR A C 1
ATOM 1550 O O . THR A 1 192 ? 17.842 -5.829 -6.834 1.00 98.31 192 THR A O 1
ATOM 1553 N N . LEU A 1 193 ? 18.172 -5.136 -4.717 1.00 98.00 193 LEU A N 1
ATOM 1554 C CA . LEU A 1 193 ? 17.114 -4.126 -4.726 1.00 98.00 193 LEU A CA 1
ATOM 1555 C C . LEU A 1 193 ? 17.346 -3.093 -5.842 1.00 98.00 193 LEU A C 1
ATOM 1557 O O . LEU A 1 193 ? 16.467 -2.870 -6.672 1.00 98.00 193 LEU A O 1
ATOM 1561 N N . ARG A 1 194 ? 18.553 -2.511 -5.920 1.00 97.56 194 ARG A N 1
ATOM 1562 C CA . ARG A 1 194 ? 18.927 -1.532 -6.961 1.00 97.56 194 ARG A CA 1
ATOM 1563 C C . ARG A 1 194 ? 18.828 -2.111 -8.370 1.00 97.56 194 ARG A C 1
ATOM 1565 O O . ARG A 1 194 ? 18.356 -1.428 -9.274 1.00 97.56 194 ARG A O 1
ATOM 1572 N N . GLU A 1 195 ? 19.253 -3.356 -8.566 1.00 97.19 195 GLU A N 1
ATOM 1573 C CA . GLU A 1 195 ? 19.155 -4.048 -9.853 1.00 97.19 195 GLU A CA 1
ATOM 1574 C C . GLU A 1 195 ? 17.709 -4.209 -10.309 1.00 97.19 195 GLU A C 1
ATOM 1576 O O . GLU A 1 195 ? 17.411 -3.921 -11.465 1.00 97.19 195 GLU A O 1
ATOM 1581 N N . HIS A 1 196 ? 16.800 -4.568 -9.401 1.00 96.69 196 HIS A N 1
ATOM 1582 C CA . HIS A 1 196 ? 15.383 -4.727 -9.731 1.00 96.69 196 HIS A CA 1
ATOM 1583 C C . HIS A 1 196 ? 14.661 -3.395 -9.949 1.00 96.69 196 HIS A C 1
ATOM 1585 O O . HIS A 1 196 ? 13.535 -3.406 -10.438 1.00 96.69 196 HIS A O 1
ATOM 1591 N N . PHE A 1 197 ? 15.280 -2.262 -9.619 1.00 94.88 197 PHE A N 1
ATOM 1592 C CA . PHE A 1 197 ? 14.795 -0.920 -9.948 1.00 94.88 197 PHE A CA 1
ATOM 1593 C C . PHE A 1 197 ? 15.429 -0.322 -11.211 1.00 94.88 197 PHE A C 1
ATOM 1595 O O . PHE A 1 197 ? 15.046 0.779 -11.618 1.00 94.88 197 PHE A O 1
ATOM 1602 N N . LYS A 1 198 ? 16.373 -1.018 -11.862 1.00 90.44 198 LYS A N 1
ATOM 1603 C CA . LYS A 1 198 ? 16.912 -0.570 -13.153 1.00 90.44 198 LYS A CA 1
ATOM 1604 C C . LYS A 1 198 ? 15.776 -0.460 -14.172 1.00 90.44 198 LYS A C 1
ATOM 1606 O O . LYS A 1 198 ? 14.957 -1.363 -14.297 1.00 90.44 198 LYS A O 1
ATOM 1611 N N . GLY A 1 199 ? 15.726 0.668 -14.877 1.00 84.06 199 GLY A N 1
ATOM 1612 C CA . GLY A 1 199 ? 14.664 0.964 -15.843 1.00 84.06 199 GLY A CA 1
ATOM 1613 C C . GLY A 1 199 ? 13.373 1.529 -15.237 1.00 84.06 199 GLY A C 1
ATOM 1614 O O . GLY A 1 199 ? 12.461 1.860 -15.991 1.00 84.06 199 GLY A O 1
ATOM 1615 N N . ASP A 1 200 ? 13.270 1.705 -13.910 1.00 88.94 200 ASP A N 1
ATOM 1616 C CA . ASP A 1 200 ? 12.103 2.372 -13.320 1.00 88.94 200 ASP A CA 1
ATOM 1617 C C . ASP A 1 200 ? 12.071 3.861 -13.704 1.00 88.94 200 ASP A C 1
ATOM 1619 O O . ASP A 1 200 ? 12.914 4.673 -13.305 1.00 88.94 200 ASP A O 1
ATOM 1623 N N . ARG A 1 201 ? 11.040 4.230 -14.465 1.00 84.50 201 ARG A N 1
ATOM 1624 C CA . ARG A 1 201 ? 10.825 5.580 -15.005 1.00 84.50 201 ARG A CA 1
ATOM 1625 C C . ARG A 1 201 ? 10.584 6.631 -13.927 1.00 84.50 201 ARG A C 1
ATOM 1627 O O . ARG A 1 201 ? 10.849 7.811 -14.152 1.00 84.50 201 ARG A O 1
ATOM 1634 N N . ASN A 1 202 ? 10.153 6.220 -12.734 1.00 88.44 202 ASN A N 1
ATOM 1635 C CA . ASN A 1 202 ? 9.885 7.129 -11.621 1.00 88.44 202 ASN A CA 1
ATOM 1636 C C . ASN A 1 202 ? 11.147 7.469 -10.804 1.00 88.44 202 ASN A C 1
ATOM 1638 O O . ASN A 1 202 ? 11.032 8.037 -9.715 1.00 88.44 202 ASN A O 1
ATOM 1642 N N . LYS A 1 203 ? 12.343 7.171 -11.341 1.00 89.44 203 LYS A N 1
ATOM 1643 C CA . LYS A 1 203 ? 13.665 7.590 -10.837 1.00 89.44 203 LYS A CA 1
ATOM 1644 C C . LYS A 1 203 ? 13.821 7.353 -9.323 1.00 89.44 203 LYS A C 1
ATOM 1646 O O . LYS A 1 203 ? 13.853 8.326 -8.563 1.00 89.44 203 LYS A O 1
ATOM 1651 N N . PRO A 1 204 ? 13.873 6.085 -8.876 1.00 94.69 204 PRO A N 1
ATOM 1652 C CA . PRO A 1 204 ? 14.080 5.764 -7.472 1.00 94.69 204 PRO A CA 1
ATOM 1653 C C . PRO A 1 204 ? 15.490 6.171 -7.019 1.00 94.69 204 PRO A C 1
ATOM 1655 O O . PRO A 1 204 ? 16.469 5.945 -7.728 1.00 94.69 204 PRO A O 1
ATOM 1658 N N . ASN A 1 205 ? 15.598 6.742 -5.824 1.00 96.56 205 ASN A N 1
ATOM 1659 C CA . ASN A 1 205 ? 16.859 7.004 -5.139 1.00 96.56 205 ASN A CA 1
ATOM 1660 C C . ASN A 1 205 ? 16.925 6.131 -3.884 1.00 96.56 205 ASN A C 1
ATOM 1662 O O . ASN A 1 205 ? 16.122 6.327 -2.976 1.00 96.56 205 ASN A O 1
ATOM 1666 N N . ILE A 1 206 ? 17.849 5.171 -3.851 1.00 97.75 206 ILE A N 1
ATOM 1667 C CA . ILE A 1 206 ? 17.955 4.149 -2.800 1.00 97.75 206 ILE A CA 1
ATOM 1668 C C . ILE A 1 206 ? 19.253 4.373 -2.024 1.00 97.75 206 ILE A C 1
ATOM 1670 O O . ILE A 1 206 ? 20.346 4.183 -2.574 1.00 97.75 206 ILE A O 1
ATOM 1674 N N . LEU A 1 207 ? 19.121 4.752 -0.754 1.00 97.69 207 LEU A N 1
ATOM 1675 C CA . LEU A 1 207 ? 20.248 4.949 0.153 1.00 97.69 207 LEU A CA 1
ATOM 1676 C C . LEU A 1 207 ? 20.792 3.605 0.652 1.00 97.69 207 LEU A C 1
ATOM 1678 O O . LEU A 1 207 ? 20.177 2.555 0.460 1.00 97.69 207 LEU A O 1
ATOM 1682 N N . ASP A 1 208 ? 21.977 3.638 1.253 1.00 97.19 208 ASP A N 1
ATOM 1683 C CA . ASP A 1 208 ? 22.531 2.469 1.932 1.00 97.19 208 ASP A CA 1
ATOM 1684 C C . ASP A 1 208 ? 21.764 2.160 3.230 1.00 97.19 208 ASP A C 1
ATOM 1686 O O . ASP A 1 208 ? 20.911 2.935 3.669 1.00 97.19 208 ASP A O 1
ATOM 1690 N N . PHE A 1 209 ? 22.052 1.005 3.835 1.00 96.56 209 PHE A N 1
ATOM 1691 C CA . PHE A 1 209 ? 21.527 0.661 5.157 1.00 96.56 209 PHE A CA 1
ATOM 1692 C C . PHE A 1 209 ? 21.913 1.741 6.173 1.00 96.56 209 PHE A C 1
ATOM 1694 O O . PHE A 1 209 ? 23.086 2.107 6.277 1.00 96.56 209 PHE A O 1
ATOM 1701 N N . SER A 1 210 ? 20.934 2.231 6.931 1.00 95.94 210 SER A N 1
ATOM 1702 C CA . SER A 1 210 ? 21.191 3.151 8.033 1.00 95.94 210 SER A CA 1
ATOM 1703 C C . SER A 1 210 ? 21.830 2.431 9.219 1.00 95.94 210 SER A C 1
ATOM 1705 O O . SER A 1 210 ? 21.862 1.202 9.295 1.00 95.94 210 SER A O 1
ATOM 1707 N N . GLU A 1 211 ? 22.287 3.210 10.197 1.00 93.38 211 GLU A N 1
ATOM 1708 C CA . GLU A 1 211 ? 22.787 2.687 11.474 1.00 93.38 211 GLU A CA 1
ATOM 1709 C C . GLU A 1 211 ? 21.733 1.872 12.241 1.00 93.38 211 GLU A C 1
ATOM 1711 O O . GLU A 1 211 ? 22.084 1.032 13.061 1.00 93.38 211 GLU A O 1
ATOM 1716 N N . LEU A 1 212 ? 20.447 2.089 11.941 1.00 93.88 212 LEU A N 1
ATOM 1717 C CA . LEU A 1 212 ? 19.319 1.357 12.517 1.00 93.88 212 LEU A CA 1
ATOM 1718 C C . LEU A 1 212 ? 18.931 0.105 11.710 1.00 93.88 212 LEU A C 1
ATOM 1720 O O . LEU A 1 212 ? 17.911 -0.495 12.013 1.00 93.88 212 LEU A O 1
ATOM 1724 N N . GLY A 1 213 ? 19.677 -0.260 10.661 1.00 93.31 213 GLY A N 1
ATOM 1725 C CA . GLY A 1 213 ? 19.367 -1.433 9.831 1.00 93.31 213 GLY A CA 1
ATOM 1726 C C . GLY A 1 213 ? 18.278 -1.212 8.773 1.00 93.31 213 GLY A C 1
ATOM 1727 O O . GLY A 1 213 ? 17.940 -2.133 8.036 1.00 93.31 213 GLY A O 1
ATOM 1728 N N . LEU A 1 214 ? 17.778 0.017 8.622 1.00 97.62 214 LEU A N 1
ATOM 1729 C CA . LEU A 1 214 ? 16.706 0.349 7.681 1.00 97.62 214 LEU A CA 1
ATOM 1730 C C . LEU A 1 214 ? 17.260 0.818 6.335 1.00 97.62 214 LEU A C 1
ATOM 1732 O O . LEU A 1 214 ? 18.229 1.579 6.285 1.00 97.62 214 LEU A O 1
ATOM 1736 N N . VAL A 1 215 ? 16.581 0.472 5.243 1.00 98.38 215 VAL A N 1
ATOM 1737 C CA . VAL A 1 215 ? 16.854 1.034 3.913 1.00 98.38 215 VAL A CA 1
ATOM 1738 C C . VAL A 1 215 ? 15.830 2.122 3.613 1.00 98.38 215 VAL A C 1
ATOM 1740 O O . VAL A 1 215 ? 14.628 1.861 3.570 1.00 98.38 215 VAL A O 1
ATOM 1743 N N . GLN A 1 216 ? 16.297 3.351 3.385 1.00 98.31 216 GLN A N 1
ATOM 1744 C CA . GLN A 1 216 ? 15.436 4.449 2.944 1.00 98.31 216 GLN A CA 1
ATOM 1745 C C . GLN A 1 216 ? 15.556 4.650 1.437 1.00 98.31 216 GLN A C 1
ATOM 1747 O O . GLN A 1 216 ? 16.649 4.647 0.864 1.00 98.31 216 GLN A O 1
ATOM 1752 N N . MET A 1 217 ? 14.425 4.905 0.790 1.00 98.06 217 MET A N 1
ATOM 1753 C CA . MET A 1 217 ? 14.405 5.317 -0.602 1.00 98.06 217 MET A CA 1
ATOM 1754 C C . MET A 1 217 ? 13.347 6.381 -0.872 1.00 98.06 217 MET A C 1
ATOM 1756 O O . MET A 1 217 ? 12.358 6.518 -0.149 1.00 98.06 217 MET A O 1
ATOM 1760 N N . THR A 1 218 ? 13.545 7.132 -1.950 1.00 97.44 218 THR A N 1
ATOM 1761 C CA . THR A 1 218 ? 12.517 8.009 -2.510 1.00 97.44 218 THR A CA 1
ATOM 1762 C C . THR A 1 218 ? 12.195 7.603 -3.938 1.00 97.44 218 THR A C 1
ATOM 1764 O O . THR A 1 218 ? 13.073 7.189 -4.690 1.00 97.44 218 THR A O 1
ATOM 1767 N N . ARG A 1 219 ? 10.925 7.704 -4.331 1.00 96.38 219 ARG A N 1
ATOM 1768 C CA . ARG A 1 219 ? 10.466 7.428 -5.701 1.00 96.38 219 ARG A CA 1
ATOM 1769 C C . ARG A 1 219 ? 9.506 8.523 -6.144 1.00 96.38 219 ARG A C 1
ATOM 1771 O O . ARG A 1 219 ? 8.607 8.893 -5.392 1.00 96.38 219 ARG A O 1
ATOM 1778 N N . ARG A 1 220 ? 9.686 9.082 -7.343 1.00 93.31 220 ARG A N 1
ATOM 1779 C CA . ARG A 1 220 ? 8.872 10.221 -7.802 1.00 93.31 220 ARG A CA 1
ATOM 1780 C C . ARG A 1 220 ? 7.404 9.817 -7.944 1.00 93.31 220 ARG A C 1
ATOM 1782 O O . ARG A 1 220 ? 7.094 8.680 -8.302 1.00 93.31 220 ARG A O 1
ATOM 1789 N N . ARG A 1 221 ? 6.499 10.754 -7.654 1.00 90.88 221 ARG A N 1
ATOM 1790 C CA . ARG A 1 221 ? 5.055 10.575 -7.845 1.00 90.88 221 ARG A CA 1
ATOM 1791 C C . ARG A 1 221 ? 4.675 11.030 -9.248 1.00 90.88 221 ARG A C 1
ATOM 1793 O O . ARG A 1 221 ? 4.894 12.188 -9.586 1.00 90.88 221 ARG A O 1
ATOM 1800 N N . THR A 1 222 ? 4.132 10.117 -10.047 1.00 84.06 222 THR A N 1
ATOM 1801 C CA . THR A 1 222 ? 3.655 10.397 -11.415 1.00 84.06 222 THR A CA 1
ATOM 1802 C C . THR A 1 222 ? 2.155 10.179 -11.575 1.00 84.06 222 THR A C 1
ATOM 1804 O O . THR A 1 222 ? 1.530 10.848 -12.389 1.00 84.06 222 THR A O 1
ATOM 1807 N N . ALA A 1 223 ? 1.568 9.293 -10.772 1.00 86.06 223 ALA A N 1
ATOM 1808 C CA . ALA A 1 223 ? 0.142 8.985 -10.762 1.00 86.06 223 ALA A CA 1
ATOM 1809 C C . ALA A 1 223 ? -0.296 8.528 -9.361 1.00 86.06 223 ALA A C 1
ATOM 1811 O O . ALA A 1 223 ? 0.540 8.391 -8.459 1.00 86.06 223 ALA A O 1
ATOM 1812 N N . SER A 1 224 ? -1.599 8.303 -9.185 1.00 90.00 224 SER A N 1
ATOM 1813 C CA . SER A 1 224 ? -2.164 7.692 -7.977 1.00 90.00 224 SER A CA 1
ATOM 1814 C C . SER A 1 224 ? -1.647 6.264 -7.777 1.00 90.00 224 SER A C 1
ATOM 1816 O O . SER A 1 224 ? -1.292 5.579 -8.743 1.00 90.00 224 SER A O 1
ATOM 1818 N N . SER A 1 225 ? -1.579 5.818 -6.523 1.00 93.50 225 SER A N 1
ATOM 1819 C CA . SER A 1 225 ? -1.236 4.426 -6.215 1.00 93.50 225 SER A CA 1
ATOM 1820 C C . SER A 1 225 ? -2.412 3.491 -6.510 1.00 93.50 225 SER A C 1
ATOM 1822 O O . SER A 1 225 ? -3.561 3.923 -6.590 1.00 93.50 225 SER A O 1
ATOM 1824 N N . LEU A 1 226 ? -2.141 2.192 -6.642 1.00 93.50 226 LEU A N 1
ATOM 1825 C CA . LEU A 1 226 ? -3.185 1.184 -6.857 1.00 93.50 226 LEU A CA 1
ATOM 1826 C C . LEU A 1 226 ? -4.235 1.204 -5.733 1.00 93.50 226 LEU A C 1
ATOM 1828 O O . LEU A 1 226 ? -5.427 1.058 -5.986 1.00 93.50 226 LEU A O 1
ATOM 1832 N N . ASP A 1 227 ? -3.779 1.432 -4.501 1.00 91.44 227 ASP A N 1
ATOM 1833 C CA . ASP A 1 227 ? -4.628 1.551 -3.317 1.00 91.44 227 ASP A CA 1
ATOM 1834 C C . ASP A 1 227 ? -5.574 2.756 -3.421 1.00 91.44 227 ASP A C 1
ATOM 1836 O O . ASP A 1 227 ? -6.774 2.604 -3.234 1.00 91.44 227 ASP A O 1
ATOM 1840 N N . GLU A 1 228 ? -5.059 3.920 -3.830 1.00 91.25 228 GLU A N 1
ATOM 1841 C CA . GLU A 1 228 ? -5.848 5.148 -4.018 1.00 91.25 228 GLU A CA 1
ATOM 1842 C C . GLU A 1 228 ? -6.875 5.033 -5.154 1.00 91.25 228 GLU A C 1
ATOM 1844 O O . GLU A 1 228 ? -7.886 5.725 -5.140 1.00 91.25 228 GLU A O 1
ATOM 1849 N N . ILE A 1 229 ? -6.616 4.179 -6.148 1.00 92.12 229 ILE A N 1
ATOM 1850 C CA . ILE A 1 229 ? -7.536 3.944 -7.270 1.00 92.12 229 ILE A CA 1
ATOM 1851 C C . ILE A 1 229 ? -8.652 2.964 -6.880 1.00 92.12 229 ILE A C 1
ATOM 1853 O O . ILE A 1 229 ? -9.751 3.041 -7.423 1.00 92.12 229 ILE A O 1
ATOM 1857 N N . ARG A 1 230 ? -8.368 2.004 -5.990 1.00 91.38 230 ARG A N 1
ATOM 1858 C CA . ARG A 1 230 ? -9.265 0.870 -5.698 1.00 91.38 230 ARG A CA 1
ATOM 1859 C C . ARG A 1 230 ? -9.943 0.936 -4.335 1.00 91.38 230 ARG A C 1
ATOM 1861 O O . ARG A 1 230 ? -10.879 0.173 -4.114 1.00 91.38 230 ARG A O 1
ATOM 1868 N N . LYS A 1 231 ? -9.477 1.786 -3.422 1.00 89.94 231 LYS A N 1
ATOM 1869 C CA . LYS A 1 231 ? -9.986 1.867 -2.051 1.00 89.94 231 LYS A CA 1
ATOM 1870 C C . LYS A 1 231 ? -10.369 3.292 -1.685 1.00 89.94 231 LYS A C 1
ATOM 1872 O O . LYS A 1 231 ? -9.749 4.258 -2.116 1.00 89.94 231 LYS A O 1
ATOM 1877 N N . GLU A 1 232 ? -11.357 3.385 -0.808 1.00 89.38 232 GLU A N 1
ATOM 1878 C CA . GLU A 1 232 ? -11.752 4.620 -0.143 1.00 89.38 232 GLU A CA 1
ATOM 1879 C C . GLU A 1 232 ? -11.315 4.594 1.325 1.00 89.38 232 GLU A C 1
ATOM 1881 O O . GLU A 1 232 ? -11.089 3.536 1.922 1.00 89.38 232 GLU A O 1
ATOM 1886 N N . VAL A 1 233 ? -11.191 5.778 1.923 1.00 88.62 233 VAL A N 1
ATOM 1887 C CA . VAL A 1 233 ? -10.875 5.904 3.347 1.00 88.62 233 VAL A CA 1
ATOM 1888 C C . VAL A 1 233 ? -12.055 5.385 4.166 1.00 88.62 233 VAL A C 1
ATOM 1890 O O . VAL A 1 233 ? -13.201 5.750 3.922 1.00 88.62 233 VAL A O 1
ATOM 1893 N N . CYS A 1 234 ? -11.775 4.547 5.167 1.00 87.06 234 CYS A N 1
ATOM 1894 C CA . CYS A 1 234 ? -12.818 4.004 6.033 1.00 87.06 234 CYS A CA 1
ATOM 1895 C C . CYS A 1 234 ? -13.592 5.140 6.732 1.00 87.06 234 CYS A C 1
ATOM 1897 O O . CYS A 1 234 ? -12.965 5.921 7.450 1.00 87.06 234 CYS A O 1
ATOM 1899 N N . PRO A 1 235 ? -14.930 5.221 6.597 1.00 83.81 235 PRO A N 1
ATOM 1900 C CA . PRO A 1 235 ? -15.713 6.311 7.178 1.00 83.81 235 PRO A CA 1
ATOM 1901 C C . PRO A 1 235 ? -15.774 6.258 8.711 1.00 83.81 235 PRO A C 1
ATOM 1903 O O . PRO A 1 235 ? -15.982 7.290 9.339 1.00 83.81 235 PRO A O 1
ATOM 1906 N N . CYS A 1 236 ? -15.566 5.082 9.316 1.00 83.00 236 CYS A N 1
ATOM 1907 C CA . CYS A 1 236 ? -15.615 4.906 10.770 1.00 83.00 236 CYS A CA 1
ATOM 1908 C C . CYS A 1 236 ? -14.319 5.362 11.449 1.00 83.00 236 CYS A C 1
ATOM 1910 O O . CYS A 1 236 ? -14.345 6.133 12.394 1.00 83.00 236 CYS A O 1
ATOM 1912 N N . CYS A 1 237 ? -13.163 4.889 10.971 1.00 84.62 237 CYS A N 1
ATOM 1913 C CA . CYS A 1 237 ? -11.876 5.182 11.613 1.00 84.62 237 CYS A CA 1
ATOM 1914 C C . CYS A 1 237 ? -11.046 6.236 10.876 1.00 84.62 237 CYS A C 1
ATOM 1916 O O . CYS A 1 237 ? -9.925 6.518 11.287 1.00 84.62 237 CYS A O 1
ATOM 1918 N N . GLN A 1 238 ? -11.547 6.760 9.754 1.00 84.38 238 GLN A N 1
ATOM 1919 C CA . GLN A 1 238 ? -10.862 7.744 8.910 1.00 84.38 238 GLN A CA 1
ATOM 1920 C C . GLN A 1 238 ? -9.436 7.315 8.521 1.00 84.38 238 GLN A C 1
ATOM 1922 O O . GLN A 1 238 ? -8.523 8.125 8.408 1.00 84.38 238 GLN A O 1
ATOM 1927 N N . GLY A 1 239 ? -9.238 6.005 8.334 1.00 82.50 239 GLY A N 1
ATOM 1928 C CA . GLY A 1 239 ? -7.939 5.419 7.993 1.00 82.50 239 GLY A CA 1
ATOM 1929 C C . GLY A 1 239 ? -7.062 5.023 9.187 1.00 82.50 239 GLY A C 1
ATOM 1930 O O . GLY A 1 239 ? -6.005 4.441 8.972 1.00 82.50 239 GLY A O 1
ATOM 1931 N N . ALA A 1 240 ? -7.492 5.235 10.437 1.00 82.50 240 ALA A N 1
ATOM 1932 C CA . ALA A 1 240 ? -6.712 4.864 11.624 1.00 82.50 240 ALA A CA 1
ATOM 1933 C C . ALA A 1 240 ? -6.572 3.341 11.838 1.00 82.50 240 ALA A C 1
ATOM 1935 O O . ALA A 1 240 ? -5.705 2.889 12.587 1.00 82.50 240 ALA A O 1
ATOM 1936 N N . GLY A 1 241 ? -7.449 2.529 11.232 1.00 84.31 241 GLY A N 1
ATOM 1937 C CA . GLY A 1 241 ? -7.445 1.063 11.357 1.00 84.31 241 GLY A CA 1
ATOM 1938 C C . GLY A 1 241 ? -7.818 0.531 12.749 1.00 84.31 241 GLY A C 1
ATOM 1939 O O . GLY A 1 241 ? -7.754 -0.674 12.989 1.00 84.31 241 GLY A O 1
ATOM 1940 N N . LYS A 1 242 ? -8.203 1.417 13.672 1.00 85.06 242 LYS A N 1
ATOM 1941 C CA . LYS A 1 242 ? -8.658 1.119 15.034 1.00 85.06 242 LYS A CA 1
ATOM 1942 C C . LYS A 1 242 ? -9.754 2.112 15.415 1.00 85.06 242 LYS A C 1
ATOM 1944 O O . LYS A 1 242 ? -9.784 3.220 14.891 1.00 85.06 242 LYS A O 1
ATOM 1949 N N . ILE A 1 243 ? -10.615 1.696 16.332 1.00 89.75 243 ILE A N 1
ATOM 1950 C CA . ILE A 1 243 ? -11.675 2.508 16.940 1.00 89.75 243 ILE A CA 1
ATOM 1951 C C . ILE A 1 243 ? -11.529 2.446 18.462 1.00 89.75 243 ILE A C 1
ATOM 1953 O O . ILE A 1 243 ? -10.973 1.479 19.003 1.00 89.75 243 ILE A O 1
ATOM 1957 N N . ILE A 1 244 ? -12.014 3.462 19.166 1.00 89.69 244 ILE A N 1
ATOM 1958 C CA . ILE A 1 244 ? -12.066 3.483 20.625 1.00 89.69 244 ILE A CA 1
ATOM 1959 C C . ILE A 1 244 ? -12.959 2.327 21.095 1.00 89.69 244 ILE A C 1
ATOM 1961 O O . ILE A 1 244 ? -14.032 2.059 20.554 1.00 89.69 244 ILE A O 1
ATOM 1965 N N . SER A 1 245 ? -12.514 1.605 22.125 1.00 92.56 245 SER A N 1
ATOM 1966 C CA . SER A 1 245 ? -13.282 0.479 22.650 1.00 92.56 245 SER A CA 1
ATOM 1967 C C . SER A 1 245 ? -14.627 0.938 23.224 1.00 92.56 245 SER A C 1
ATOM 1969 O O . SER A 1 245 ? -14.720 1.968 23.896 1.00 92.56 245 SER A O 1
ATOM 1971 N N . ALA A 1 246 ? -15.667 0.120 23.042 1.00 93.44 246 ALA A N 1
ATOM 1972 C CA . ALA A 1 246 ? -17.007 0.403 23.563 1.00 93.44 246 ALA A CA 1
ATOM 1973 C C . ALA A 1 246 ? -17.015 0.687 25.080 1.00 93.44 246 ALA A C 1
ATOM 1975 O O . ALA A 1 246 ? -17.791 1.511 25.557 1.00 93.44 246 ALA A O 1
ATOM 1976 N N . ALA A 1 247 ? -16.117 0.044 25.834 1.00 93.56 247 ALA A N 1
ATOM 1977 C CA . ALA A 1 247 ? -15.945 0.277 27.266 1.00 93.56 247 ALA A CA 1
ATOM 1978 C C . ALA A 1 247 ? -15.421 1.687 27.581 1.00 93.56 247 ALA A C 1
ATOM 1980 O O . ALA A 1 247 ? -15.932 2.341 28.491 1.00 93.56 247 ALA A O 1
ATOM 1981 N N . ASN A 1 248 ? -14.444 2.183 26.816 1.00 94.38 248 ASN A N 1
ATOM 1982 C CA . ASN A 1 248 ? -13.939 3.546 26.979 1.00 94.38 248 ASN A CA 1
ATOM 1983 C C . ASN A 1 248 ? -14.993 4.585 26.590 1.00 94.38 248 ASN A C 1
ATOM 1985 O O . ASN A 1 248 ? -15.145 5.581 27.294 1.00 94.38 248 ASN A O 1
ATOM 1989 N N . ILE A 1 249 ? -15.772 4.320 25.541 1.00 95.06 249 ILE A N 1
ATOM 1990 C CA . ILE A 1 249 ? -16.886 5.187 25.135 1.00 95.06 249 ILE A CA 1
ATOM 1991 C C . ILE A 1 249 ? -17.957 5.222 26.233 1.00 95.06 249 ILE A C 1
ATOM 1993 O O . ILE A 1 249 ? -18.386 6.300 26.636 1.00 95.06 249 ILE A O 1
ATOM 1997 N N . ALA A 1 250 ? -18.325 4.070 26.807 1.00 94.19 250 ALA A N 1
ATOM 1998 C CA . ALA A 1 250 ? -19.255 4.007 27.935 1.00 94.19 250 ALA A CA 1
ATOM 1999 C C . ALA A 1 250 ? -18.747 4.818 29.144 1.00 94.19 250 ALA A C 1
ATOM 2001 O O . ALA A 1 250 ? -19.507 5.573 29.748 1.00 94.19 250 ALA A O 1
ATOM 2002 N N . ASN A 1 251 ? -17.454 4.729 29.471 1.00 93.12 251 ASN A N 1
ATOM 2003 C CA . ASN A 1 251 ? -16.843 5.555 30.519 1.00 93.12 251 ASN A CA 1
ATOM 2004 C C . ASN A 1 251 ? -16.889 7.057 30.189 1.00 93.12 251 ASN A C 1
ATOM 2006 O O . ASN A 1 251 ? -17.186 7.865 31.070 1.00 93.12 251 ASN A O 1
ATOM 2010 N N . GLY A 1 252 ? -16.648 7.429 28.929 1.00 94.19 252 GLY A N 1
ATOM 2011 C CA . GLY A 1 252 ? -16.798 8.801 28.440 1.00 94.19 252 GLY A CA 1
ATOM 2012 C C . GLY A 1 252 ? -18.221 9.329 28.629 1.00 94.19 252 GLY A C 1
ATOM 2013 O O . GLY A 1 252 ? -18.402 10.408 29.192 1.00 94.19 252 GLY A O 1
ATOM 2014 N N . ILE A 1 253 ? -19.228 8.525 28.271 1.00 94.62 253 ILE A N 1
ATOM 2015 C CA . ILE A 1 253 ? -20.645 8.854 28.470 1.00 94.62 253 ILE A CA 1
ATOM 2016 C C . ILE A 1 253 ? -20.962 9.056 29.953 1.00 94.62 253 ILE A C 1
ATOM 2018 O O . ILE A 1 253 ? -21.611 10.039 30.295 1.00 94.62 253 ILE A O 1
ATOM 2022 N N . ARG A 1 254 ? -20.484 8.183 30.854 1.00 92.44 254 ARG A N 1
ATOM 2023 C CA . ARG A 1 254 ? -20.695 8.338 32.311 1.00 92.44 254 ARG A CA 1
ATOM 2024 C C . ARG A 1 254 ? -20.147 9.671 32.830 1.00 92.44 254 ARG A C 1
ATOM 2026 O O . ARG A 1 254 ? -20.796 10.339 33.638 1.00 92.44 254 ARG A O 1
ATOM 2033 N N . LYS A 1 255 ? -18.965 10.070 32.351 1.00 91.25 255 LYS A N 1
ATOM 2034 C CA . LYS A 1 255 ? -18.337 11.341 32.726 1.00 91.25 255 LYS A CA 1
ATOM 2035 C C . LYS A 1 255 ? -19.132 12.531 32.189 1.00 91.25 255 LYS A C 1
ATOM 2037 O O . LYS A 1 255 ? -19.511 13.392 32.975 1.00 91.25 255 LYS A O 1
ATOM 2042 N N . GLN A 1 256 ? -19.446 12.538 30.893 1.00 93.25 256 GLN A N 1
ATOM 2043 C CA . GLN A 1 256 ? -20.211 13.621 30.275 1.00 93.25 256 GLN A CA 1
ATOM 2044 C C . GLN A 1 256 ? -21.611 13.750 30.884 1.00 93.25 256 GLN A C 1
ATOM 2046 O O . GLN A 1 256 ? -22.068 14.859 31.132 1.00 93.25 256 GLN A O 1
ATOM 2051 N N . LEU A 1 257 ? -22.275 12.634 31.192 1.00 92.44 257 LEU A N 1
ATOM 2052 C CA . LEU A 1 257 ? -23.580 12.637 31.849 1.00 92.44 257 LEU A CA 1
ATOM 2053 C C . LEU A 1 257 ? -23.543 13.403 33.177 1.00 92.44 257 LEU A C 1
ATOM 2055 O O . LEU A 1 257 ? -24.467 14.152 33.468 1.00 92.44 257 LEU A O 1
ATOM 2059 N N . SER A 1 258 ? -22.474 13.253 33.962 1.00 88.31 258 SER A N 1
ATOM 2060 C CA . SER A 1 258 ? -22.326 13.972 35.234 1.00 88.31 258 SER A CA 1
ATOM 2061 C C . SER A 1 258 ? -22.257 15.491 35.034 1.00 88.31 258 SER A C 1
ATOM 2063 O O . SER A 1 258 ? -22.793 16.244 35.847 1.00 88.31 258 SER A O 1
ATOM 2065 N N . ASP A 1 259 ? -21.630 15.941 33.946 1.00 89.94 259 ASP A N 1
ATOM 2066 C CA . ASP A 1 259 ? -21.556 17.357 33.583 1.00 89.94 259 ASP A CA 1
ATOM 2067 C C . ASP A 1 259 ? -22.904 17.869 33.041 1.00 89.94 259 ASP A C 1
ATOM 2069 O O . ASP A 1 259 ? -23.362 18.942 33.436 1.00 89.94 259 ASP A O 1
ATOM 2073 N N . GLU A 1 260 ? -23.589 17.080 32.206 1.00 90.44 260 GLU A N 1
ATOM 2074 C CA . GLU A 1 260 ? -24.910 17.421 31.656 1.00 90.44 260 GLU A CA 1
ATOM 2075 C C . GLU A 1 260 ? -25.996 17.486 32.736 1.00 90.44 260 GLU A C 1
ATOM 2077 O O . GLU A 1 260 ? -26.829 18.386 32.707 1.00 90.44 260 GLU A O 1
ATOM 2082 N N . VAL A 1 261 ? -25.960 16.599 33.735 1.00 89.69 261 VAL A N 1
ATOM 2083 C CA . VAL A 1 261 ? -26.869 16.625 34.897 1.00 89.69 261 VAL A CA 1
ATOM 2084 C C . VAL A 1 261 ? -26.661 17.882 35.743 1.00 89.69 261 VAL A C 1
ATOM 2086 O O . VAL A 1 261 ? -27.615 18.474 36.240 1.00 89.69 261 VAL A O 1
ATOM 2089 N N . ARG A 1 262 ? -25.414 18.343 35.894 1.00 87.31 262 ARG A N 1
ATOM 2090 C CA . ARG A 1 262 ? -25.134 19.616 36.581 1.00 87.31 262 ARG A CA 1
ATOM 2091 C C . ARG A 1 262 ? -25.625 20.815 35.777 1.00 87.31 262 ARG A C 1
ATOM 2093 O O . ARG A 1 262 ? -26.037 21.813 36.364 1.00 87.31 262 ARG A O 1
ATOM 2100 N N . ARG A 1 263 ? -25.553 20.727 34.448 1.00 89.44 263 ARG A N 1
ATOM 2101 C CA . ARG A 1 263 ? -25.957 21.793 33.528 1.00 89.44 263 ARG A CA 1
ATOM 2102 C C . ARG A 1 263 ? -27.474 21.907 33.401 1.00 89.44 263 ARG A C 1
ATOM 2104 O O . ARG A 1 263 ? -28.007 23.014 33.421 1.00 89.44 263 ARG A O 1
ATOM 2111 N N . TYR A 1 264 ? -28.154 20.777 33.266 1.00 82.81 264 TYR A N 1
ATOM 2112 C CA . TYR A 1 264 ? -29.593 20.680 33.086 1.00 82.81 264 TYR A CA 1
ATOM 2113 C C . TYR A 1 264 ? -30.209 20.047 34.332 1.00 82.81 264 TYR A C 1
ATOM 2115 O O . TYR A 1 264 ? -30.042 18.861 34.592 1.00 82.81 264 TYR A O 1
ATOM 2123 N N . GLN A 1 265 ? -30.957 20.843 35.097 1.00 79.50 265 GLN A N 1
ATOM 2124 C CA . GLN A 1 265 ? -31.664 20.407 36.308 1.00 79.50 265 GLN A CA 1
ATOM 2125 C C . GLN A 1 265 ? -32.938 19.622 35.950 1.00 79.50 265 GLN A C 1
ATOM 2127 O O . GLN A 1 265 ? -34.050 20.029 36.279 1.00 79.50 265 GLN A O 1
ATOM 2132 N N . THR A 1 266 ? -32.785 18.534 35.195 1.00 86.06 266 THR A N 1
ATOM 2133 C CA . THR A 1 266 ? -33.885 17.664 34.766 1.00 86.06 266 THR A CA 1
ATOM 2134 C C . THR A 1 266 ? -33.751 16.282 35.372 1.00 86.06 266 THR A C 1
ATOM 2136 O O . THR A 1 266 ? -32.676 15.693 35.346 1.00 86.06 266 THR A O 1
ATOM 2139 N N . ASP A 1 267 ? -34.869 15.700 35.793 1.00 86.44 267 ASP A N 1
ATOM 2140 C CA . ASP A 1 267 ? -34.875 14.387 36.450 1.00 86.44 267 ASP A CA 1
ATOM 2141 C C . ASP A 1 267 ? -34.749 13.210 35.468 1.00 86.44 267 ASP A C 1
ATOM 2143 O O . ASP A 1 267 ? -34.748 12.048 35.879 1.00 86.44 267 ASP A O 1
ATOM 2147 N N . LYS A 1 268 ? -34.705 13.478 34.156 1.00 93.12 268 LYS A N 1
ATOM 2148 C CA . LYS A 1 268 ? -34.719 12.468 33.092 1.00 93.12 268 LYS A CA 1
ATOM 2149 C C . LYS A 1 268 ? -33.775 12.850 31.957 1.00 93.12 268 LYS A C 1
ATOM 2151 O O . LYS A 1 268 ? -33.910 13.929 31.384 1.00 93.12 268 LYS A O 1
ATOM 2156 N N . PHE A 1 269 ? -32.914 11.918 31.562 1.00 94.12 269 PHE A N 1
ATOM 2157 C CA . PHE A 1 269 ? -32.048 12.046 30.388 1.00 94.12 269 PHE A CA 1
ATOM 2158 C C . PHE A 1 269 ? -32.223 10.861 29.444 1.00 94.12 269 PHE A C 1
ATOM 2160 O O . PHE A 1 269 ? -32.440 9.726 29.873 1.00 94.12 269 PHE A O 1
ATOM 2167 N N . ILE A 1 270 ? -32.110 11.120 28.146 1.00 94.75 270 ILE A N 1
ATOM 2168 C CA . ILE A 1 270 ? -32.064 10.103 27.098 1.00 94.75 270 ILE A CA 1
ATOM 2169 C C . ILE A 1 270 ? -30.620 9.982 26.625 1.00 94.75 270 ILE A C 1
ATOM 2171 O O . ILE A 1 270 ? -30.002 10.976 26.258 1.00 94.75 270 ILE A O 1
ATOM 2175 N N . ILE A 1 271 ? -30.095 8.759 26.606 1.00 95.69 271 ILE A N 1
ATOM 2176 C CA . ILE A 1 271 ? -28.773 8.451 26.059 1.00 95.69 271 ILE A CA 1
ATOM 2177 C C . ILE A 1 271 ? -28.977 7.637 24.786 1.00 95.69 271 ILE A C 1
ATOM 2179 O O . ILE A 1 271 ? -29.445 6.498 24.837 1.00 95.69 271 ILE A O 1
ATOM 2183 N N . ASN A 1 272 ? -28.621 8.226 23.648 1.00 95.38 272 ASN A N 1
ATOM 2184 C CA . ASN A 1 272 ? -28.589 7.564 22.350 1.00 95.38 272 ASN A CA 1
ATOM 2185 C C . ASN A 1 272 ? -27.140 7.180 22.038 1.00 95.38 272 ASN A C 1
ATOM 2187 O O . ASN A 1 272 ? -26.290 8.063 21.946 1.00 95.38 272 ASN A O 1
ATOM 2191 N N . ALA A 1 273 ? -26.851 5.892 21.871 1.00 95.25 273 ALA A N 1
ATOM 2192 C CA . ALA A 1 273 ? -25.520 5.412 21.495 1.00 95.25 273 ALA A CA 1
ATOM 2193 C C . ALA A 1 273 ? -25.615 4.063 20.773 1.00 95.25 273 ALA A C 1
ATOM 2195 O O . ALA A 1 273 ? -26.672 3.416 20.769 1.00 95.25 273 ALA A O 1
ATOM 2196 N N . HIS A 1 274 ? -24.499 3.618 20.193 1.00 95.25 274 HIS A N 1
ATOM 2197 C CA . HIS A 1 274 ? -24.427 2.297 19.584 1.00 95.25 274 HIS A CA 1
ATOM 2198 C C . HIS A 1 274 ? -24.785 1.189 20.584 1.00 95.25 274 HIS A C 1
ATOM 2200 O O . HIS A 1 274 ? -24.464 1.271 21.775 1.00 95.25 274 HIS A O 1
ATOM 2206 N N . ARG A 1 275 ? -25.440 0.120 20.111 1.00 94.44 275 ARG A N 1
ATOM 2207 C CA . ARG A 1 275 ? -25.959 -0.954 20.976 1.00 94.44 275 ARG A CA 1
ATOM 2208 C C . ARG A 1 275 ? -24.896 -1.555 21.895 1.00 94.44 275 ARG A C 1
ATOM 2210 O O . ARG A 1 275 ? -25.168 -1.740 23.075 1.00 94.44 275 ARG A O 1
ATOM 2217 N N . MET A 1 276 ? -23.685 -1.786 21.389 1.00 92.81 276 MET A N 1
ATOM 2218 C CA . MET A 1 276 ? -22.580 -2.323 22.199 1.00 92.81 276 MET A CA 1
ATOM 2219 C C . MET A 1 276 ? -22.229 -1.423 23.391 1.00 92.81 276 MET A C 1
ATOM 2221 O O . MET A 1 276 ? -21.897 -1.920 24.461 1.00 92.81 276 MET A O 1
ATOM 2225 N N . VAL A 1 277 ? -22.324 -0.104 23.221 1.00 94.81 277 VAL A N 1
ATOM 2226 C CA . VAL A 1 277 ? -22.060 0.869 24.286 1.00 94.81 277 VAL A CA 1
ATOM 2227 C C . VAL A 1 277 ? -23.226 0.901 25.274 1.00 94.81 277 VAL A C 1
ATOM 2229 O O . VAL A 1 277 ? -23.013 0.909 26.483 1.00 94.81 277 VAL A O 1
ATOM 2232 N N . ILE A 1 278 ? -24.465 0.860 24.777 1.00 94.75 278 ILE A N 1
ATOM 2233 C CA . ILE A 1 278 ? -25.672 0.826 25.614 1.00 94.75 278 ILE A CA 1
ATOM 2234 C C . ILE A 1 278 ? -25.740 -0.435 26.475 1.00 94.75 278 ILE A C 1
ATOM 2236 O O . ILE A 1 278 ? -26.093 -0.348 27.648 1.00 94.75 278 ILE A O 1
ATOM 2240 N N . ASP A 1 279 ? -25.400 -1.596 25.921 1.00 93.62 279 ASP A N 1
ATOM 2241 C CA . ASP A 1 279 ? -25.412 -2.850 26.671 1.00 93.62 279 ASP A CA 1
ATOM 2242 C C . ASP A 1 279 ? -24.347 -2.836 27.785 1.00 93.62 279 ASP A C 1
ATOM 2244 O O . ASP A 1 279 ? -24.611 -3.316 28.888 1.00 93.62 279 ASP A O 1
ATOM 2248 N N . LEU A 1 280 ? -23.200 -2.180 27.556 1.00 93.44 280 LEU A N 1
ATOM 2249 C CA . LEU A 1 280 ? -22.201 -1.919 28.598 1.00 93.44 280 LEU A CA 1
ATOM 2250 C C . LEU A 1 280 ? -22.694 -0.920 29.651 1.00 93.44 280 LEU A C 1
ATOM 2252 O O . LEU A 1 280 ? -22.516 -1.169 30.833 1.00 93.44 280 LEU A O 1
ATOM 2256 N N . LEU A 1 281 ? -23.340 0.182 29.257 1.00 92.50 281 LEU A N 1
ATOM 2257 C CA . LEU A 1 281 ? -23.924 1.144 30.205 1.00 92.50 281 LEU A CA 1
ATOM 2258 C C . LEU A 1 281 ? -25.051 0.530 31.041 1.00 92.50 281 LEU A C 1
ATOM 2260 O O . LEU A 1 281 ? -25.250 0.916 32.191 1.00 92.50 281 LEU A O 1
ATOM 2264 N N . ARG A 1 282 ? -25.799 -0.417 30.465 1.00 93.38 282 ARG A N 1
ATOM 2265 C CA . ARG A 1 282 ? -26.823 -1.174 31.183 1.00 93.38 282 ARG A CA 1
ATOM 2266 C C . ARG A 1 282 ? -26.187 -2.102 32.220 1.00 93.38 282 ARG A C 1
ATOM 2268 O O . ARG A 1 282 ? -26.707 -2.217 33.331 1.00 93.38 282 ARG A O 1
ATOM 2275 N N . GLY A 1 283 ? -25.074 -2.739 31.859 1.00 89.69 283 GLY A N 1
ATOM 2276 C CA . GLY A 1 283 ? -24.423 -3.772 32.655 1.00 89.69 283 GLY A CA 1
ATOM 2277 C C . GLY A 1 283 ? -25.254 -5.056 32.737 1.00 89.69 283 GLY A C 1
ATOM 2278 O O . GLY A 1 283 ? -26.370 -5.153 32.214 1.00 89.69 283 GLY A O 1
ATOM 2279 N N . ARG A 1 284 ? -24.719 -6.069 33.428 1.00 85.75 284 ARG A N 1
ATOM 2280 C CA . ARG A 1 284 ? -25.460 -7.312 33.700 1.00 85.75 284 ARG A CA 1
ATOM 2281 C C . ARG A 1 284 ? -26.663 -7.024 34.601 1.00 85.75 284 ARG A C 1
ATOM 2283 O O . ARG A 1 284 ? -26.536 -6.324 35.602 1.00 85.75 284 ARG A O 1
ATOM 2290 N N . ASP A 1 285 ? -27.832 -7.518 34.199 1.00 83.94 285 ASP A N 1
ATOM 2291 C CA . ASP A 1 285 ? -29.117 -7.370 34.903 1.00 83.94 285 ASP A CA 1
ATOM 2292 C C . ASP A 1 285 ? -29.527 -5.920 35.245 1.00 83.94 285 ASP A C 1
ATOM 2294 O O . ASP A 1 285 ? -30.377 -5.677 36.108 1.00 83.94 285 ASP A O 1
ATOM 2298 N N . GLY A 1 286 ? -28.943 -4.927 34.560 1.00 86.38 286 GLY A N 1
ATOM 2299 C CA . GLY A 1 286 ? -29.226 -3.512 34.804 1.00 86.38 286 GLY A CA 1
ATOM 2300 C C . GLY A 1 286 ? -28.564 -2.931 36.058 1.00 86.38 286 GLY A C 1
ATOM 2301 O O . GLY A 1 286 ? -28.980 -1.862 36.507 1.00 86.38 286 GLY A O 1
ATOM 2302 N N . LEU A 1 287 ? -27.594 -3.625 36.66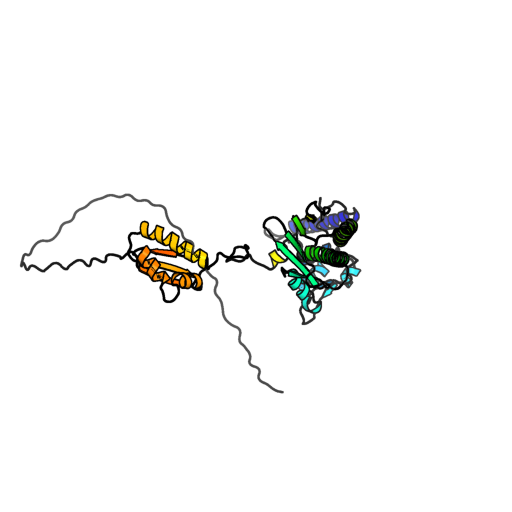4 1.00 89.00 287 LEU A N 1
ATOM 2303 C CA . LEU A 1 287 ? -26.928 -3.168 37.890 1.00 89.00 287 LEU A CA 1
ATOM 2304 C C . LEU A 1 287 ? -26.178 -1.847 37.678 1.00 89.00 287 LEU A C 1
ATOM 2306 O O . LEU A 1 287 ? -26.422 -0.894 38.415 1.00 89.00 287 LEU A O 1
ATOM 2310 N N . GLU A 1 288 ? -25.354 -1.760 36.632 1.00 88.69 288 GLU A N 1
ATOM 2311 C CA . GLU A 1 288 ? -24.567 -0.553 36.338 1.00 88.69 288 GLU A CA 1
ATOM 2312 C C . GLU A 1 288 ? -25.457 0.651 36.013 1.00 88.69 288 GLU A C 1
ATOM 2314 O O . GLU A 1 288 ? -25.170 1.768 36.441 1.00 88.69 288 GLU A O 1
ATOM 2319 N N . LEU A 1 289 ? -26.583 0.429 35.324 1.00 92.19 289 LEU A N 1
ATOM 2320 C CA . LEU A 1 289 ? -27.564 1.484 35.068 1.00 92.19 289 LEU A CA 1
ATOM 2321 C C . LEU A 1 289 ? -28.155 2.027 36.368 1.00 92.19 289 LEU A C 1
ATOM 2323 O O . LEU A 1 289 ? -28.207 3.237 36.558 1.00 92.19 289 LEU A O 1
ATOM 2327 N N . LYS A 1 290 ? -28.575 1.142 37.279 1.00 91.50 290 LYS A N 1
ATOM 2328 C CA . LYS A 1 290 ? -29.146 1.549 38.571 1.00 91.50 290 LYS A CA 1
ATOM 2329 C C . LYS A 1 290 ? -28.127 2.296 39.426 1.00 91.50 290 LYS A C 1
ATOM 2331 O O . LYS A 1 290 ? -28.495 3.235 40.126 1.00 91.50 290 LYS A O 1
ATOM 2336 N N . GLU A 1 291 ? -26.864 1.882 39.402 1.00 90.25 291 GLU A N 1
ATOM 2337 C CA . GLU A 1 291 ? -25.780 2.594 40.083 1.00 90.25 291 GLU A CA 1
ATOM 2338 C C . GLU A 1 291 ? -25.564 3.986 39.487 1.00 90.25 291 GLU A C 1
ATOM 2340 O O . GLU A 1 291 ? -25.472 4.961 40.233 1.00 90.25 291 GLU A O 1
ATOM 2345 N N . LEU A 1 292 ? -25.573 4.099 38.157 1.00 89.31 292 LEU A N 1
ATOM 2346 C CA . LEU A 1 292 ? -25.425 5.370 37.455 1.00 89.31 292 LEU A CA 1
ATOM 2347 C C . LEU A 1 292 ? -26.609 6.320 37.712 1.00 89.31 292 LEU A C 1
ATOM 2349 O O . LEU A 1 292 ? -26.396 7.506 37.962 1.00 89.31 292 LEU A O 1
ATOM 2353 N N . GLU A 1 293 ? -27.843 5.809 37.730 1.00 92.25 293 GLU A N 1
ATOM 2354 C CA . GLU A 1 293 ? -29.047 6.573 38.094 1.00 92.25 293 GLU A CA 1
ATOM 2355 C C . GLU A 1 293 ? -28.991 7.057 39.550 1.00 92.25 293 GLU A C 1
ATOM 2357 O O . GLU A 1 293 ? -29.319 8.206 39.839 1.00 92.25 293 GLU A O 1
ATOM 2362 N N . ARG A 1 294 ? -28.518 6.217 40.483 1.00 90.38 294 ARG A N 1
ATOM 2363 C CA . ARG A 1 294 ? -28.341 6.613 41.893 1.00 90.38 294 ARG A CA 1
ATOM 2364 C C . ARG A 1 294 ? -27.261 7.673 42.065 1.00 90.38 294 ARG A C 1
ATOM 2366 O O . ARG A 1 294 ? -27.453 8.597 42.846 1.00 90.38 294 ARG A O 1
ATOM 2373 N N . ALA A 1 295 ? -26.139 7.538 41.360 1.00 88.81 295 ALA A N 1
ATOM 2374 C CA . ALA A 1 295 ? -25.025 8.478 41.445 1.00 88.81 295 ALA A CA 1
ATOM 2375 C C . ALA A 1 295 ? -25.376 9.854 40.863 1.00 88.81 295 ALA A C 1
ATOM 2377 O O . ALA A 1 295 ? -24.917 10.873 41.373 1.00 88.81 295 ALA A O 1
ATOM 2378 N N . THR A 1 296 ? -26.193 9.884 39.809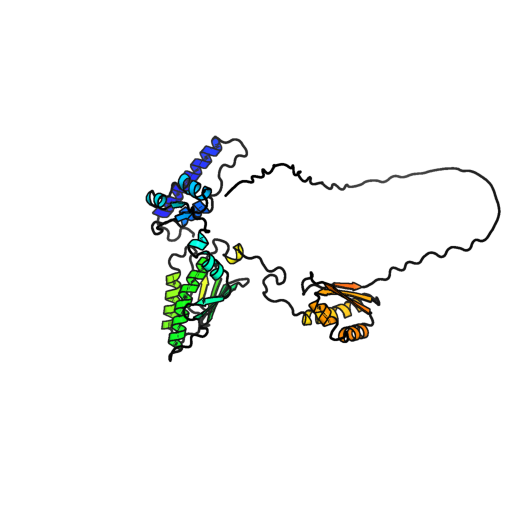 1.00 86.88 296 THR A N 1
ATOM 2379 C CA . THR A 1 296 ? -26.620 11.126 39.146 1.00 86.88 296 THR A CA 1
ATOM 2380 C C . THR A 1 296 ? -27.931 11.697 39.691 1.00 86.88 296 THR A C 1
ATOM 2382 O O . THR A 1 296 ? -28.235 12.850 39.416 1.00 86.88 296 THR A O 1
ATOM 2385 N N . ALA A 1 297 ? -28.690 10.927 40.479 1.00 88.75 297 ALA A N 1
ATOM 2386 C CA . ALA A 1 297 ? -30.040 11.258 40.949 1.00 88.75 297 ALA A CA 1
ATOM 2387 C C . ALA A 1 297 ? -31.049 11.559 39.818 1.00 88.75 297 ALA A C 1
ATOM 2389 O O . ALA A 1 297 ? -32.051 12.238 40.035 1.00 88.75 297 ALA A O 1
ATOM 2390 N N . CYS A 1 298 ? -30.818 11.011 38.621 1.00 89.62 298 CYS A N 1
ATOM 2391 C CA . CYS A 1 298 ? -31.678 11.169 37.451 1.00 89.62 298 CYS A CA 1
ATOM 2392 C C . CYS A 1 298 ? -32.065 9.803 36.874 1.00 89.62 298 CYS A C 1
ATOM 2394 O O . CYS A 1 298 ? -31.315 8.834 36.967 1.00 89.62 298 CYS A O 1
ATOM 2396 N N . LYS A 1 299 ? -33.227 9.731 36.224 1.00 92.50 299 LYS A N 1
ATOM 2397 C CA . LYS A 1 299 ? -33.673 8.551 35.478 1.00 92.50 299 LYS A CA 1
ATOM 2398 C C . LYS A 1 299 ? -33.079 8.555 34.070 1.00 92.50 299 LYS A C 1
ATOM 2400 O O . LYS A 1 299 ? -33.171 9.555 33.356 1.00 92.50 299 LYS A O 1
ATOM 2405 N N . LEU A 1 300 ? -32.522 7.428 33.641 1.00 93.69 300 LEU A N 1
ATOM 2406 C CA . LEU A 1 300 ? -31.805 7.312 32.374 1.00 93.69 300 LEU A CA 1
ATOM 2407 C C . LEU A 1 300 ? -32.567 6.421 31.392 1.00 93.69 300 LEU A C 1
ATOM 2409 O O . LEU A 1 300 ? -32.888 5.265 31.662 1.00 93.69 300 LEU A O 1
ATOM 2413 N N . ILE A 1 301 ? -32.846 6.960 30.208 1.00 94.25 301 ILE A N 1
ATOM 2414 C CA . ILE A 1 301 ? -33.494 6.243 29.111 1.00 94.25 301 ILE A CA 1
ATOM 2415 C C . ILE A 1 301 ? -32.426 5.891 28.080 1.00 94.25 301 ILE A C 1
ATOM 2417 O O . ILE A 1 301 ? -32.005 6.731 27.287 1.00 94.25 301 ILE A O 1
ATOM 2421 N N . LEU A 1 302 ? -32.000 4.632 28.080 1.00 94.75 302 LEU A N 1
ATOM 2422 C CA . LEU A 1 302 ? -31.024 4.122 27.123 1.00 94.75 302 LEU A CA 1
ATOM 2423 C C . LEU A 1 302 ? -31.708 3.736 25.803 1.00 94.75 302 LEU A C 1
ATOM 2425 O O . LEU A 1 302 ? -32.531 2.818 25.777 1.00 94.75 302 LEU A O 1
ATOM 2429 N N . LYS A 1 303 ? -31.344 4.401 24.705 1.00 94.56 303 LYS A N 1
ATOM 2430 C CA . LYS A 1 303 ? -31.833 4.116 23.350 1.00 94.56 303 LYS A CA 1
ATOM 2431 C C . LYS A 1 303 ? -30.703 3.526 22.491 1.00 94.56 303 LYS A C 1
ATOM 2433 O O . LYS A 1 303 ? -29.863 4.283 22.000 1.00 94.56 303 LYS A O 1
ATOM 2438 N N . PRO A 1 304 ? -30.656 2.193 22.306 1.00 93.81 304 PRO A N 1
ATOM 2439 C CA . PRO A 1 304 ? -29.671 1.561 21.435 1.00 93.81 304 PRO A CA 1
ATOM 2440 C C . PRO A 1 304 ? -29.972 1.862 19.968 1.00 93.81 304 PRO A C 1
ATOM 2442 O O . PRO A 1 304 ? -31.111 1.731 19.523 1.00 93.81 304 PRO A O 1
ATOM 2445 N N . GLN A 1 305 ? -28.938 2.234 19.220 1.00 91.75 305 GLN A N 1
ATOM 2446 C CA . GLN A 1 305 ? -29.019 2.527 17.792 1.00 91.75 305 GLN A CA 1
ATOM 2447 C C . GLN A 1 305 ? -27.982 1.685 17.042 1.00 91.75 305 GLN A C 1
ATOM 2449 O O . GLN A 1 305 ? -26.788 1.856 17.251 1.00 91.75 305 GLN A O 1
ATOM 2454 N N . ASN A 1 306 ? -28.412 0.761 16.179 1.00 85.50 306 ASN A N 1
ATOM 2455 C CA . ASN A 1 306 ? -27.475 -0.101 15.436 1.00 85.50 306 ASN A CA 1
ATOM 2456 C C . ASN A 1 306 ? -26.836 0.608 14.229 1.00 85.50 306 ASN A C 1
ATOM 2458 O O . ASN A 1 306 ? -25.789 0.181 13.767 1.00 85.50 306 ASN A O 1
ATOM 2462 N N . GLY A 1 307 ? -27.469 1.664 13.706 1.00 82.38 307 GLY A N 1
ATOM 2463 C CA . GLY A 1 307 ? -26.969 2.422 12.551 1.00 82.38 307 GLY A CA 1
ATOM 2464 C C . GLY A 1 307 ? -26.053 3.595 12.909 1.00 82.38 307 GLY A C 1
ATOM 2465 O O . GLY A 1 307 ? -25.657 4.344 12.025 1.00 82.38 307 GLY A O 1
ATOM 2466 N N . LEU A 1 308 ? -25.767 3.796 14.196 1.00 82.12 308 LEU A N 1
ATOM 2467 C CA . LEU A 1 308 ? -24.873 4.847 14.672 1.00 82.12 308 LEU A CA 1
ATOM 2468 C C . LEU A 1 308 ? -23.451 4.303 14.766 1.00 82.12 308 LEU A C 1
ATOM 2470 O O . LEU A 1 308 ? -23.254 3.194 15.260 1.00 82.12 308 LEU A O 1
ATOM 2474 N N . ASP A 1 309 ? -22.474 5.101 14.340 1.00 85.25 309 ASP A N 1
ATOM 2475 C CA . ASP A 1 309 ? -21.072 4.784 14.587 1.00 85.25 309 ASP A CA 1
ATOM 2476 C C . ASP A 1 309 ? -20.827 4.630 16.094 1.00 85.25 309 ASP A C 1
ATOM 2478 O O . ASP A 1 309 ? -21.428 5.327 16.918 1.00 85.25 309 ASP A O 1
ATOM 2482 N N . ILE A 1 310 ? -19.959 3.690 16.458 1.00 88.31 310 ILE A N 1
ATOM 2483 C CA . ILE A 1 310 ? -19.740 3.294 17.846 1.00 88.31 310 ILE A CA 1
ATOM 2484 C C . ILE A 1 310 ? -19.252 4.463 18.699 1.00 88.31 310 ILE A C 1
ATOM 2486 O O . ILE A 1 310 ? -19.648 4.569 19.859 1.00 88.31 310 ILE A O 1
ATOM 2490 N N . GLU A 1 311 ? -18.456 5.352 18.101 1.00 89.06 311 GLU A N 1
ATOM 2491 C CA . GLU A 1 311 ? -17.886 6.549 18.721 1.00 89.06 311 GLU A CA 1
ATOM 2492 C C . GLU A 1 311 ? -18.862 7.726 18.782 1.00 89.06 311 GLU A C 1
ATOM 2494 O O . GLU A 1 311 ? -18.554 8.746 19.390 1.00 89.06 311 GLU A O 1
ATOM 2499 N N . THR A 1 312 ? -20.058 7.601 18.206 1.00 90.56 312 THR A N 1
ATOM 2500 C CA . THR A 1 312 ? -21.066 8.661 18.241 1.00 90.56 312 THR A CA 1
ATOM 2501 C C . THR A 1 312 ? -22.121 8.375 19.307 1.00 90.56 312 THR A C 1
ATOM 2503 O O . THR A 1 312 ? -22.755 7.317 19.338 1.00 90.56 312 THR A O 1
ATOM 2506 N N . TRP A 1 313 ? -22.377 9.361 20.168 1.00 94.62 313 TRP A N 1
ATOM 2507 C CA . TRP A 1 313 ? -23.471 9.323 21.137 1.00 94.62 313 TRP A CA 1
ATOM 2508 C C . TRP A 1 313 ? -24.105 10.703 21.329 1.00 94.62 313 TRP A C 1
ATOM 2510 O O . TRP A 1 313 ? -23.525 11.733 20.990 1.00 94.62 313 TRP A O 1
ATOM 2520 N N . LYS A 1 314 ? -25.317 10.727 21.888 1.00 94.25 314 LYS A N 1
ATOM 2521 C CA . LYS A 1 314 ? -26.023 11.950 22.292 1.00 94.25 314 LYS A CA 1
ATOM 2522 C C . LYS A 1 314 ? -26.665 11.760 23.658 1.00 94.25 314 LYS A C 1
ATOM 2524 O O . LYS A 1 314 ? -27.291 10.729 23.903 1.00 94.25 314 LYS A O 1
ATOM 2529 N N . ILE A 1 315 ? -26.536 12.769 24.513 1.00 94.44 315 ILE A N 1
ATOM 2530 C CA . ILE A 1 315 ? -27.209 12.855 25.811 1.00 94.44 315 ILE A CA 1
ATOM 2531 C C . ILE A 1 315 ? -28.186 14.027 25.729 1.00 94.44 315 ILE A C 1
ATOM 2533 O O . ILE A 1 315 ? -27.774 15.153 25.467 1.00 94.44 315 ILE A O 1
ATOM 2537 N N . GLU A 1 316 ? -29.475 13.760 25.910 1.00 93.50 316 GLU A N 1
ATOM 2538 C CA . GLU A 1 316 ? -30.538 14.754 25.749 1.00 93.50 316 GLU A CA 1
ATOM 2539 C C . GLU A 1 316 ? -31.356 14.868 27.045 1.00 93.50 316 GLU A C 1
ATOM 2541 O O . GLU A 1 316 ? -31.896 13.854 27.506 1.00 93.50 316 GLU A O 1
ATOM 2546 N N . PRO A 1 317 ? -31.478 16.065 27.649 1.00 92.00 317 PRO A N 1
ATOM 2547 C CA . PRO A 1 317 ? -32.364 16.271 28.789 1.00 92.00 317 PRO A CA 1
ATOM 2548 C C . PRO A 1 317 ? -33.829 16.204 28.346 1.00 92.00 317 PRO A C 1
ATOM 2550 O O . PRO A 1 317 ? -34.216 16.748 27.309 1.00 92.00 317 PRO A O 1
ATOM 2553 N N . VAL A 1 318 ? -34.677 15.573 29.154 1.00 89.50 318 VAL A N 1
ATOM 2554 C CA . VAL A 1 318 ? -36.126 15.552 28.923 1.00 89.50 318 VAL A CA 1
ATOM 2555 C C . VAL A 1 318 ? -36.755 16.707 29.693 1.00 89.50 318 VAL A C 1
ATOM 2557 O O . VAL A 1 318 ? -37.057 16.595 30.879 1.00 89.50 318 VAL A O 1
ATOM 2560 N N . LEU A 1 319 ? -36.959 17.830 29.004 1.00 81.19 319 LEU A N 1
ATOM 2561 C CA . LEU A 1 319 ? -37.664 18.990 29.548 1.00 81.19 319 LEU A CA 1
ATOM 2562 C C . LEU A 1 319 ? -39.178 18.745 29.478 1.00 81.19 319 LEU A C 1
ATOM 2564 O O . LEU A 1 319 ? -39.754 18.665 28.390 1.00 81.19 319 LEU A O 1
ATOM 2568 N N . GLU A 1 320 ? -39.845 18.628 30.626 1.00 69.81 320 GLU A N 1
ATOM 2569 C CA . GLU A 1 320 ? -41.307 18.567 30.659 1.00 69.81 320 GLU A CA 1
ATOM 2570 C C . GLU A 1 320 ? -41.880 19.928 30.224 1.00 69.81 320 GLU A C 1
ATOM 2572 O O . GLU A 1 320 ? -41.749 20.937 30.919 1.00 69.81 320 GLU A O 1
ATOM 2577 N N . ARG A 1 321 ? -42.529 19.980 29.051 1.00 52.59 321 ARG A N 1
ATOM 2578 C CA . ARG A 1 321 ? -43.356 21.134 28.671 1.00 52.59 321 ARG A CA 1
ATOM 2579 C C . ARG A 1 321 ? -44.522 21.209 29.655 1.00 52.59 321 ARG A C 1
ATOM 2581 O O . ARG A 1 321 ? -45.411 20.361 29.628 1.00 52.59 321 ARG A O 1
ATOM 2588 N N . THR A 1 322 ? -44.546 22.232 30.501 1.00 42.28 322 THR A N 1
ATOM 2589 C CA . THR A 1 322 ? -45.677 22.520 31.387 1.00 42.28 322 THR A CA 1
ATOM 2590 C C . THR A 1 322 ? -46.892 22.951 30.561 1.00 42.28 322 THR A C 1
ATOM 2592 O O . THR A 1 322 ? -47.135 24.129 30.319 1.00 42.28 322 THR A O 1
ATOM 2595 N N . SER A 1 323 ? -47.714 21.999 30.124 1.00 41.97 323 SER A N 1
ATOM 2596 C CA . SER A 1 323 ? -49.055 22.295 29.620 1.00 41.97 323 SER A CA 1
ATOM 2597 C C . SER A 1 323 ? -49.974 22.644 30.797 1.00 41.97 323 SER A C 1
ATOM 2599 O O . SER A 1 323 ? -50.731 21.800 31.277 1.00 41.97 323 SER A O 1
ATOM 2601 N N . LYS A 1 324 ? -49.924 23.890 31.286 1.00 38.50 324 LYS A N 1
ATOM 2602 C CA . LYS A 1 324 ? -51.007 24.437 32.118 1.00 38.50 324 LYS A CA 1
ATOM 2603 C C . LYS A 1 324 ? -52.230 24.651 31.221 1.00 38.50 324 LYS A C 1
ATOM 2605 O O . LYS A 1 324 ? -52.293 25.622 30.473 1.00 38.50 324 LYS A O 1
ATOM 2610 N N . LYS A 1 325 ? -53.209 23.741 31.284 1.00 36.59 325 LYS A N 1
ATOM 2611 C CA . LYS A 1 325 ? -54.580 24.028 30.824 1.00 36.59 325 LYS A CA 1
ATOM 2612 C C . LYS A 1 325 ? -55.108 25.224 31.635 1.00 36.59 325 LYS A C 1
ATOM 2614 O O . LYS A 1 325 ? -55.022 25.159 32.861 1.00 36.59 325 LYS A O 1
ATOM 2619 N N . PRO A 1 326 ? -55.658 26.282 31.015 1.00 39.06 326 PRO A N 1
ATOM 2620 C CA . PRO A 1 326 ? -56.322 27.328 31.776 1.00 39.06 326 PRO A CA 1
ATOM 2621 C C . PRO A 1 326 ? -57.604 26.756 32.394 1.00 39.06 326 PRO A C 1
ATOM 2623 O O . PRO A 1 326 ? -58.419 26.137 31.703 1.00 39.06 326 PRO A O 1
ATOM 2626 N N . GLU A 1 327 ? -57.760 26.927 33.707 1.00 37.97 327 GLU A N 1
ATOM 2627 C CA . GLU A 1 327 ? -58.998 26.625 34.423 1.00 37.97 327 GLU A CA 1
ATOM 2628 C C . GLU A 1 327 ? -60.152 27.438 33.823 1.00 37.97 327 GLU A C 1
ATOM 2630 O O . GLU A 1 327 ? -60.045 28.646 33.603 1.00 37.97 327 GLU A O 1
ATOM 2635 N N . LYS A 1 328 ? -61.273 26.766 33.538 1.00 38.66 328 LYS A N 1
ATOM 2636 C CA . LYS A 1 328 ? -62.500 27.436 33.096 1.00 38.66 328 LYS A CA 1
ATOM 2637 C C . LYS A 1 328 ? -63.032 28.310 34.241 1.00 38.66 328 LYS A C 1
ATOM 2639 O O . LYS A 1 328 ? -63.266 27.771 35.323 1.00 38.66 328 LYS A O 1
ATOM 2644 N N . PRO A 1 329 ? -63.305 29.607 34.021 1.00 37.69 329 PRO A N 1
ATOM 2645 C CA . PRO A 1 329 ? -63.900 30.437 35.054 1.00 37.69 329 PRO A CA 1
ATOM 2646 C C . PRO A 1 329 ? -65.355 30.018 35.310 1.00 37.69 329 PRO A C 1
ATOM 2648 O O . PRO A 1 329 ? -66.130 29.777 34.380 1.00 37.69 329 PRO A O 1
ATOM 2651 N N . GLN A 1 330 ? -65.710 29.924 36.594 1.00 41.38 330 GLN A N 1
ATOM 2652 C CA . GLN A 1 330 ? -67.068 29.666 37.071 1.00 41.38 330 GLN A CA 1
ATOM 2653 C C . GLN A 1 330 ? -68.026 30.747 36.551 1.00 41.38 330 GLN A C 1
ATOM 2655 O O . GLN A 1 330 ? -67.804 31.943 36.743 1.00 41.38 330 GLN A O 1
ATOM 2660 N N . ARG A 1 331 ? -69.114 30.314 35.904 1.00 34.81 331 ARG A N 1
ATOM 2661 C CA . ARG A 1 331 ? -70.214 31.188 35.488 1.00 34.81 331 ARG A CA 1
ATOM 2662 C C . ARG A 1 331 ? -70.881 31.788 36.727 1.00 34.81 331 ARG A C 1
ATOM 2664 O O . ARG A 1 331 ? -71.505 31.069 37.499 1.00 34.81 331 ARG A O 1
ATOM 2671 N N . ARG A 1 332 ? -70.770 33.107 36.888 1.00 33.66 332 ARG A N 1
ATOM 2672 C CA . ARG A 1 332 ? -71.710 33.904 37.681 1.00 33.66 332 ARG A CA 1
ATOM 2673 C C . ARG A 1 332 ? -72.771 34.456 36.740 1.00 33.66 332 ARG A C 1
ATOM 2675 O O . ARG A 1 332 ? -72.446 35.204 35.822 1.00 33.66 332 ARG A O 1
ATOM 2682 N N . ASP A 1 333 ? -74.017 34.080 36.993 1.00 35.97 333 ASP A N 1
ATOM 2683 C CA . ASP A 1 333 ? -75.193 34.683 36.379 1.00 35.97 333 ASP A CA 1
ATOM 2684 C C . ASP A 1 333 ? -75.256 36.177 36.696 1.00 35.97 333 ASP A C 1
ATOM 2686 O O . ASP A 1 333 ? -75.137 36.567 37.860 1.00 35.97 333 ASP A O 1
ATOM 2690 N N . ARG A 1 334 ? -75.494 37.001 35.670 1.00 36.59 334 ARG A N 1
ATOM 2691 C CA . ARG A 1 334 ? -76.176 38.296 35.794 1.00 36.59 334 ARG A CA 1
ATOM 2692 C C . ARG A 1 334 ? -76.795 38.700 34.453 1.00 36.59 334 ARG A C 1
ATOM 2694 O O . ARG A 1 334 ? -76.114 38.844 33.445 1.00 36.59 334 ARG A O 1
ATOM 2701 N N . ASN A 1 335 ? -78.116 38.829 34.510 1.00 33.12 335 ASN A N 1
ATOM 2702 C CA . ASN A 1 335 ? -79.035 39.362 33.510 1.00 33.12 335 ASN A CA 1
ATOM 2703 C C . ASN A 1 335 ? -78.717 40.804 33.088 1.00 33.12 335 ASN A C 1
ATOM 2705 O O . ASN A 1 335 ? -78.282 41.576 33.937 1.00 33.12 335 ASN A O 1
ATOM 270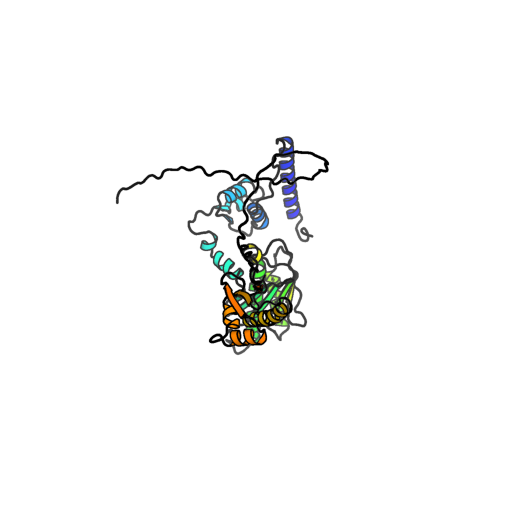9 N N . PHE A 1 336 ? -79.140 41.128 31.852 1.00 31.62 336 PHE A N 1
ATOM 2710 C CA . PHE A 1 336 ? -79.474 42.456 31.292 1.00 31.62 336 PHE A CA 1
ATOM 2711 C C . PHE A 1 336 ? -78.330 43.500 31.299 1.00 31.62 336 PHE A C 1
ATOM 2713 O O . PHE A 1 336 ? -77.652 43.709 32.288 1.00 31.62 336 PHE A O 1
ATOM 2720 N N . ASP A 1 337 ? -78.035 44.208 30.212 1.00 34.12 337 ASP A N 1
ATOM 2721 C CA . ASP A 1 337 ? -78.987 45.059 29.509 1.00 34.12 337 ASP A CA 1
ATOM 2722 C C . ASP A 1 337 ? -78.529 45.394 28.077 1.00 34.12 337 ASP A C 1
ATOM 2724 O O . ASP A 1 337 ? -77.349 45.371 27.723 1.00 34.12 337 ASP A O 1
ATOM 2728 N N . ARG A 1 338 ? -79.529 45.721 27.265 1.00 31.66 338 ARG A N 1
ATOM 2729 C CA . ARG A 1 338 ? -79.463 46.241 25.903 1.00 31.66 338 ARG A CA 1
ATOM 2730 C C . ARG A 1 338 ? -78.907 47.664 25.923 1.00 31.66 338 ARG A C 1
ATOM 2732 O O . ARG A 1 338 ? -79.445 48.501 26.633 1.00 31.66 338 ARG A O 1
ATOM 2739 N N . ASN A 1 339 ? -77.961 47.980 25.044 1.00 31.28 339 ASN A N 1
ATOM 2740 C CA . ASN A 1 339 ? -78.118 49.017 24.014 1.00 31.28 339 ASN A CA 1
ATOM 2741 C C . ASN A 1 339 ? -76.782 49.499 23.449 1.00 31.28 339 ASN A C 1
ATOM 2743 O O . ASN A 1 339 ? -75.806 49.699 24.160 1.00 31.28 339 ASN A O 1
ATOM 2747 N N . ARG A 1 340 ? -76.912 49.892 22.182 1.00 32.75 340 ARG A N 1
ATOM 2748 C CA . ARG A 1 340 ? -76.157 50.903 21.442 1.00 32.75 340 ARG A CA 1
ATOM 2749 C C . ARG A 1 340 ? -74.919 50.462 20.664 1.00 32.75 340 ARG A C 1
ATOM 2751 O O . ARG A 1 340 ? -74.070 49.694 21.085 1.00 32.75 340 ARG A O 1
ATOM 2758 N N . ARG A 1 341 ? -74.973 50.970 19.440 1.00 28.08 341 ARG A N 1
ATOM 2759 C CA . ARG A 1 341 ? -74.212 50.713 18.226 1.00 28.08 341 ARG A CA 1
ATOM 2760 C C . ARG A 1 341 ? -73.141 51.832 18.087 1.00 28.08 341 ARG A C 1
ATOM 2762 O O . ARG A 1 341 ? -73.006 52.618 19.020 1.00 28.08 341 ARG A O 1
ATOM 2769 N N . PRO A 1 342 ? -72.387 51.872 16.979 1.00 52.78 342 PRO A N 1
ATOM 2770 C CA . PRO A 1 342 ? -70.925 51.916 16.909 1.00 52.78 342 PRO A CA 1
ATOM 2771 C C . PRO A 1 342 ? -70.365 53.335 16.682 1.00 52.78 342 PRO A C 1
ATOM 2773 O O . PRO A 1 342 ? -71.152 54.257 16.545 1.00 52.78 342 PRO A O 1
ATOM 2776 N N . GLU A 1 343 ? -69.036 53.471 16.592 1.00 29.80 343 GLU A N 1
ATOM 2777 C CA . GLU A 1 343 ? -68.263 54.432 15.757 1.00 29.80 343 GLU A CA 1
ATOM 2778 C C . GLU A 1 343 ? -66.769 54.257 16.128 1.00 29.80 343 GLU A C 1
ATOM 2780 O O . GLU A 1 343 ? -66.432 54.187 17.306 1.00 29.80 343 GLU A O 1
ATOM 2785 N N . GLN A 1 344 ? -65.897 53.782 15.227 1.00 28.81 344 GLN A N 1
ATOM 2786 C CA . GLN A 1 344 ? -65.149 54.533 14.199 1.00 28.81 344 GLN A CA 1
ATOM 2787 C C . GLN A 1 344 ? -64.356 55.720 14.762 1.00 28.81 344 GLN A C 1
ATOM 2789 O O . GLN A 1 344 ? -64.946 56.713 15.150 1.00 28.81 344 GLN A O 1
ATOM 2794 N N . GLU A 1 345 ? -63.022 55.625 14.757 1.00 30.62 345 GLU A N 1
ATOM 2795 C CA . GLU A 1 345 ? -62.157 56.372 13.826 1.00 30.62 345 GLU A CA 1
ATOM 2796 C C . GLU A 1 345 ? -60.665 56.200 14.171 1.00 30.62 345 GLU A C 1
ATOM 2798 O O . GLU A 1 345 ? -60.271 56.411 15.309 1.00 30.62 345 GLU A O 1
ATOM 2803 N N . THR A 1 346 ? -59.888 55.818 13.140 1.00 27.89 346 THR A N 1
ATOM 2804 C CA . THR A 1 346 ? -58.574 56.353 12.688 1.00 27.89 346 THR A CA 1
ATOM 2805 C C . THR A 1 346 ? -57.428 56.527 13.718 1.00 27.89 346 THR A C 1
ATOM 2807 O O . THR A 1 346 ? -57.642 56.859 14.867 1.00 27.89 346 THR A O 1
ATOM 2810 N N . ALA A 1 347 ? -56.137 56.391 13.408 1.00 30.38 347 ALA A N 1
ATOM 2811 C CA . ALA A 1 347 ? -55.438 56.763 12.186 1.00 30.38 347 ALA A CA 1
ATOM 2812 C C . ALA A 1 347 ? -53.930 56.389 12.293 1.00 30.38 347 ALA A C 1
ATOM 2814 O O . ALA A 1 347 ? -53.379 56.542 13.378 1.00 30.38 347 ALA A O 1
ATOM 2815 N N . VAL A 1 348 ? -53.322 56.014 11.147 1.00 30.95 348 VAL A N 1
ATOM 2816 C CA . VAL A 1 348 ? -51.941 56.288 10.630 1.00 30.95 348 VAL A CA 1
ATOM 2817 C C . VAL A 1 348 ? -50.724 55.859 11.500 1.00 30.95 348 VAL A C 1
ATOM 2819 O O . VAL A 1 348 ? -50.771 55.941 12.715 1.00 30.95 348 VAL A O 1
ATOM 2822 N N . THR A 1 349 ? -49.586 55.331 11.027 1.00 30.14 349 THR A N 1
ATOM 2823 C CA . THR A 1 349 ? -48.693 55.545 9.854 1.00 30.14 349 THR A CA 1
ATOM 2824 C C . THR A 1 349 ? -47.774 54.317 9.723 1.00 30.14 349 THR A C 1
ATOM 2826 O O . THR A 1 349 ? -47.305 53.812 10.739 1.00 30.14 349 THR A O 1
ATOM 2829 N N . GLU A 1 350 ? -47.656 53.688 8.550 1.00 28.12 350 GLU A N 1
ATOM 2830 C CA . GLU A 1 350 ? -46.579 53.867 7.543 1.00 28.12 350 GLU A CA 1
ATOM 2831 C C . GLU A 1 350 ? -45.140 53.602 8.027 1.00 28.12 350 GLU A C 1
ATOM 2833 O O . GLU A 1 350 ? -44.637 54.279 8.920 1.00 28.12 350 GLU A O 1
ATOM 2838 N N . GLY A 1 351 ? -44.471 52.651 7.355 1.00 28.64 351 GLY A N 1
ATOM 2839 C CA . GLY A 1 351 ? -43.028 52.410 7.451 1.00 28.64 351 GLY A CA 1
ATOM 2840 C C . GLY A 1 351 ? -42.585 51.000 7.033 1.00 28.64 351 GLY A C 1
ATOM 2841 O O . GLY A 1 351 ? -42.146 50.234 7.882 1.00 28.64 351 GLY A O 1
ATOM 2842 N N . ASP A 1 352 ? -42.708 50.673 5.744 1.00 30.05 352 ASP A N 1
ATOM 2843 C CA . ASP A 1 352 ? -41.883 49.664 5.029 1.00 30.05 352 ASP A CA 1
ATOM 2844 C C . ASP A 1 352 ? -40.598 50.382 4.511 1.00 30.05 352 ASP A C 1
ATOM 2846 O O . ASP A 1 352 ? -40.592 51.619 4.606 1.00 30.05 352 ASP A O 1
ATOM 2850 N N . PRO A 1 353 ? -39.531 49.770 3.929 1.00 45.00 353 PRO A N 1
ATOM 2851 C CA . PRO A 1 353 ? -39.302 48.390 3.446 1.00 45.00 353 PRO A CA 1
ATOM 2852 C C . PRO A 1 353 ? -37.985 47.769 3.997 1.00 45.00 353 PRO A C 1
ATOM 2854 O O . PRO A 1 353 ? -37.213 48.442 4.674 1.00 45.00 353 PRO A O 1
ATOM 2857 N N . GLY A 1 354 ? -37.605 46.497 3.843 1.00 29.72 354 GLY A N 1
ATOM 2858 C CA . GLY A 1 354 ? -37.855 45.476 2.822 1.00 29.72 354 GLY A CA 1
ATOM 2859 C C . GLY A 1 354 ? -36.508 45.106 2.174 1.00 29.72 354 GLY A C 1
ATOM 2860 O O . GLY A 1 354 ? -35.828 46.006 1.692 1.00 29.72 354 GLY A O 1
ATOM 2861 N N . VAL A 1 355 ? -36.113 43.821 2.189 1.00 33.75 355 VAL A N 1
ATOM 2862 C CA . VAL A 1 355 ? -35.224 43.188 1.184 1.00 33.75 355 VAL A CA 1
ATOM 2863 C C . VAL A 1 355 ? -35.552 41.690 1.105 1.00 33.75 355 VAL A C 1
ATOM 2865 O O . VAL A 1 355 ? -35.613 41.006 2.126 1.00 33.75 355 VAL A O 1
ATOM 2868 N N . ASP A 1 356 ? -35.760 41.247 -0.133 1.00 31.52 356 ASP A N 1
ATOM 2869 C CA . ASP A 1 356 ? -36.364 40.001 -0.599 1.00 31.52 356 ASP A CA 1
ATOM 2870 C C . ASP A 1 356 ? -35.498 38.731 -0.523 1.00 31.52 356 ASP A C 1
ATOM 2872 O O . ASP A 1 356 ? -34.275 38.745 -0.692 1.00 31.52 356 ASP A O 1
ATOM 2876 N N . GLU A 1 357 ? -36.210 37.611 -0.375 1.00 31.08 357 GLU A N 1
ATOM 2877 C CA . GLU A 1 357 ? -35.812 36.245 -0.714 1.00 31.08 357 GLU A CA 1
ATOM 2878 C C . GLU A 1 357 ? -35.976 35.982 -2.223 1.00 31.08 357 GLU A C 1
ATOM 2880 O O . GLU A 1 357 ? -36.954 36.401 -2.839 1.00 31.08 357 GLU A O 1
ATOM 2885 N N . ALA A 1 358 ? -35.071 35.190 -2.803 1.00 32.25 358 ALA A N 1
ATOM 2886 C CA . ALA A 1 358 ? -35.317 34.482 -4.057 1.00 32.25 358 ALA A CA 1
ATOM 2887 C C . ALA A 1 358 ? -34.690 33.081 -3.988 1.00 32.25 358 ALA A C 1
ATOM 2889 O O . ALA A 1 358 ? -33.470 32.917 -4.031 1.00 32.25 358 ALA A O 1
ATOM 2890 N N . THR A 1 359 ? -35.546 32.071 -3.859 1.00 31.97 359 THR A N 1
ATOM 2891 C CA . THR A 1 359 ? -35.249 30.647 -4.031 1.00 31.97 359 THR A CA 1
ATOM 2892 C C . THR A 1 359 ? -35.505 30.250 -5.486 1.00 31.97 359 THR A C 1
ATOM 2894 O O . THR A 1 359 ? -36.513 30.631 -6.075 1.00 31.97 359 THR A O 1
ATOM 2897 N N . ALA A 1 360 ? -34.580 29.489 -6.074 1.00 32.84 360 ALA A N 1
ATOM 2898 C CA . ALA A 1 360 ? -34.703 28.923 -7.414 1.00 32.84 360 ALA A CA 1
ATOM 2899 C C . ALA A 1 360 ? -35.028 27.423 -7.323 1.00 32.84 360 ALA A C 1
ATOM 2901 O O . ALA A 1 360 ? -34.306 26.665 -6.672 1.00 32.84 360 ALA A O 1
ATOM 2902 N N . GLU A 1 361 ? -36.119 27.024 -7.974 1.00 30.12 361 GLU A N 1
ATOM 2903 C CA . GLU A 1 361 ? -36.535 25.639 -8.209 1.00 30.12 361 GLU A CA 1
ATOM 2904 C C . GLU A 1 361 ? -35.688 24.996 -9.322 1.00 30.12 361 GLU A C 1
ATOM 2906 O O . GLU A 1 361 ? -35.291 25.655 -10.283 1.00 30.12 361 GLU A O 1
ATOM 2911 N N . VAL A 1 362 ? -35.413 23.694 -9.189 1.00 35.22 362 VAL A N 1
ATOM 2912 C CA . VAL A 1 362 ? -34.718 22.864 -10.185 1.00 35.22 362 VAL A CA 1
ATOM 2913 C C . VAL A 1 362 ? -35.692 21.795 -10.678 1.00 35.22 362 VAL A C 1
ATOM 2915 O O . VAL A 1 362 ? -36.143 20.957 -9.897 1.00 35.22 362 VAL A O 1
ATOM 2918 N N . GLU A 1 363 ? -35.996 21.830 -11.975 1.00 31.55 363 GLU A N 1
ATOM 2919 C CA . GLU A 1 363 ? -36.773 20.823 -12.704 1.00 31.55 363 GLU A CA 1
ATOM 2920 C C . GLU A 1 363 ? -35.960 19.535 -12.939 1.00 31.55 363 GLU A C 1
ATOM 2922 O O . GLU A 1 363 ? -34.786 19.571 -13.314 1.00 31.55 363 GLU A O 1
ATOM 2927 N N . GLN A 1 364 ? -36.612 18.384 -12.753 1.00 33.53 364 GLN A N 1
ATOM 2928 C CA . GLN A 1 364 ? -36.156 17.062 -13.194 1.00 33.53 364 GLN A CA 1
ATOM 2929 C C . GLN A 1 364 ? -36.780 16.735 -14.561 1.00 33.53 364 GLN A C 1
ATOM 2931 O O . GLN A 1 364 ? -37.959 17.036 -14.755 1.00 33.53 364 GLN A O 1
ATOM 2936 N N . PRO A 1 365 ? -36.069 16.076 -15.494 1.00 38.38 365 PRO A N 1
ATOM 2937 C CA . PRO A 1 365 ? -36.683 15.604 -16.726 1.00 38.38 365 PRO A CA 1
ATOM 2938 C C . PRO A 1 365 ? -37.339 14.225 -16.558 1.00 38.38 365 PRO A C 1
ATOM 2940 O O . PRO A 1 365 ? -36.859 13.357 -15.827 1.00 38.38 365 PRO A O 1
ATO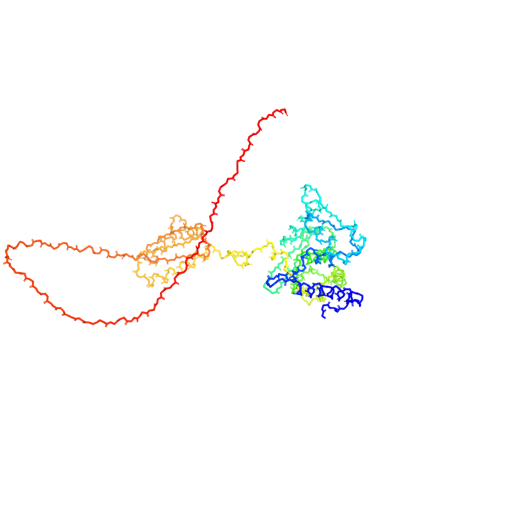M 2943 N N . ALA A 1 366 ? -38.452 14.076 -17.273 1.00 34.38 366 ALA A N 1
ATOM 2944 C CA . ALA A 1 366 ? -39.364 12.945 -17.304 1.00 34.38 366 ALA A CA 1
ATOM 2945 C C . ALA A 1 366 ? -38.788 11.682 -17.971 1.00 34.38 366 ALA A C 1
ATOM 2947 O O . ALA A 1 366 ? -37.997 11.746 -18.912 1.00 34.38 366 ALA A O 1
ATOM 2948 N N . THR A 1 367 ? -39.256 10.537 -17.480 1.00 31.77 367 THR A N 1
ATOM 2949 C CA . THR A 1 367 ? -39.144 9.202 -18.073 1.00 31.77 367 THR A CA 1
ATOM 2950 C C . THR A 1 367 ? -40.336 8.956 -18.996 1.00 31.77 367 THR A C 1
ATOM 2952 O O . THR A 1 367 ? -41.467 9.077 -18.529 1.00 31.77 367 THR A O 1
ATOM 2955 N N . ASP A 1 368 ? -40.092 8.569 -20.249 1.00 34.47 368 ASP A N 1
ATOM 2956 C CA . ASP A 1 368 ? -41.119 8.025 -21.145 1.00 34.47 368 ASP A CA 1
ATOM 2957 C C . ASP A 1 368 ? -40.884 6.526 -21.383 1.00 34.47 368 ASP A C 1
ATOM 2959 O O . ASP A 1 368 ? -39.775 6.082 -21.695 1.00 34.47 368 ASP A O 1
ATOM 2963 N N . ASP A 1 369 ? -41.973 5.780 -21.209 1.00 33.97 369 ASP A N 1
ATOM 2964 C CA . ASP A 1 369 ? -42.159 4.350 -21.431 1.00 33.97 369 ASP A CA 1
ATOM 2965 C C . ASP A 1 369 ? -42.171 3.968 -22.921 1.00 33.97 369 ASP A C 1
ATOM 2967 O O . ASP A 1 369 ? -42.717 4.694 -23.754 1.00 33.97 369 ASP A O 1
ATOM 2971 N N . ASN A 1 370 ? -41.651 2.770 -23.218 1.00 31.73 370 ASN A N 1
ATOM 2972 C CA . ASN A 1 370 ? -42.217 1.726 -24.097 1.00 31.73 370 ASN A CA 1
ATOM 2973 C C . ASN A 1 370 ? -41.106 0.968 -24.824 1.00 31.73 370 ASN A C 1
ATOM 2975 O O . ASN A 1 370 ? -40.451 1.539 -25.687 1.00 31.73 370 ASN A O 1
ATOM 2979 N N . PHE A 1 371 ? -40.982 -0.338 -24.575 1.00 32.91 371 PHE A N 1
ATOM 2980 C CA . PHE A 1 371 ? -40.716 -1.294 -25.651 1.00 32.91 371 PHE A CA 1
ATOM 2981 C C . PHE A 1 371 ? -41.237 -2.685 -25.274 1.00 32.91 371 PHE A C 1
ATOM 2983 O O . PHE A 1 371 ? -40.871 -3.257 -24.247 1.00 32.91 371 PHE A O 1
ATOM 2990 N N . ASP A 1 372 ? -42.123 -3.172 -26.140 1.00 33.97 372 ASP A N 1
ATOM 2991 C CA . ASP A 1 372 ? -42.744 -4.490 -26.167 1.00 33.97 372 ASP A CA 1
ATOM 2992 C C . ASP A 1 372 ? -41.731 -5.644 -26.156 1.00 33.97 372 ASP A C 1
ATOM 2994 O O . ASP A 1 372 ? -40.705 -5.619 -26.839 1.00 33.97 372 ASP A O 1
ATOM 2998 N N . ALA A 1 373 ? -42.090 -6.706 -25.436 1.00 38.03 373 ALA A N 1
ATOM 2999 C CA . ALA A 1 373 ? -41.497 -8.030 -25.560 1.00 38.03 373 ALA A CA 1
ATOM 3000 C C . ALA A 1 373 ? -42.222 -8.842 -26.648 1.00 38.03 373 ALA A C 1
ATOM 3002 O O . ALA A 1 373 ? -43.453 -8.793 -26.707 1.00 38.03 373 ALA A O 1
ATOM 3003 N N . PRO A 1 374 ? -41.520 -9.697 -27.412 1.00 47.88 374 PRO A N 1
ATOM 3004 C CA . PRO A 1 374 ? -42.130 -10.873 -27.996 1.00 47.88 374 PRO A CA 1
ATOM 3005 C C . PRO A 1 374 ? -41.745 -12.129 -27.207 1.00 47.88 374 PRO A C 1
ATOM 3007 O O . PRO A 1 374 ? -40.582 -12.391 -26.901 1.00 47.88 374 PRO A O 1
ATOM 3010 N N . VAL A 1 375 ? -42.786 -12.890 -26.893 1.00 38.34 375 VAL A N 1
ATOM 3011 C CA . VAL A 1 375 ? -42.760 -14.308 -26.538 1.00 38.34 375 VAL A CA 1
ATOM 3012 C C . VAL A 1 375 ? -42.420 -15.094 -27.803 1.00 38.34 375 VAL A C 1
ATOM 3014 O O . VAL A 1 375 ? -43.034 -14.841 -28.836 1.00 38.34 375 VAL A O 1
ATOM 3017 N N . ASP A 1 376 ? -41.505 -16.058 -27.710 1.00 40.62 376 ASP A N 1
ATOM 3018 C CA . ASP A 1 376 ? -41.411 -17.144 -28.687 1.00 40.62 376 ASP A CA 1
ATOM 3019 C C . ASP A 1 376 ? -41.274 -18.475 -27.934 1.00 40.62 376 ASP A C 1
ATOM 3021 O O . ASP A 1 376 ? -40.237 -18.792 -27.348 1.00 40.62 376 ASP A O 1
ATOM 3025 N N . ASP A 1 377 ? -42.382 -19.214 -27.923 1.00 40.78 377 ASP A N 1
ATOM 3026 C CA . ASP A 1 377 ? -42.448 -20.656 -27.718 1.00 40.78 377 ASP A CA 1
ATOM 3027 C C . ASP A 1 377 ? -42.246 -21.313 -29.094 1.00 40.78 377 ASP A C 1
ATOM 3029 O O . ASP A 1 377 ? -43.094 -21.130 -29.967 1.00 40.78 377 ASP A O 1
ATOM 3033 N N . ASN A 1 378 ? -41.176 -22.095 -29.293 1.00 38.50 378 ASN A N 1
ATOM 3034 C CA . ASN A 1 378 ? -41.284 -23.441 -29.876 1.00 38.50 378 ASN A CA 1
ATOM 3035 C C . ASN A 1 378 ? -39.950 -24.206 -29.996 1.00 38.50 378 ASN A C 1
ATOM 3037 O O . ASN A 1 378 ? -38.988 -23.744 -30.599 1.00 38.50 378 ASN A O 1
ATOM 3041 N N . GLU A 1 379 ? -40.037 -25.447 -29.508 1.00 41.72 379 GLU A N 1
ATOM 3042 C CA . GLU A 1 379 ? -39.537 -26.710 -30.074 1.00 41.72 379 GLU A CA 1
ATOM 3043 C C . GLU A 1 379 ? -38.033 -27.077 -30.088 1.00 41.72 379 GLU A C 1
ATOM 3045 O O . GLU A 1 379 ? -37.219 -26.512 -30.814 1.00 41.72 379 GLU A O 1
ATOM 3050 N N . LEU A 1 380 ? -37.812 -28.220 -29.404 1.00 36.06 380 LEU A N 1
ATOM 3051 C CA . LEU A 1 380 ? -36.766 -29.263 -29.481 1.00 36.06 380 LEU A CA 1
ATOM 3052 C C . LEU A 1 380 ? -35.527 -29.150 -28.583 1.00 36.06 380 LEU A C 1
ATOM 3054 O O . LEU A 1 380 ? -34.617 -28.339 -28.854 1.00 36.06 380 LEU A O 1
#

pLDDT: mean 80.77, std 21.24, range [27.89, 98.62]

Foldseek 3Di:
DLCPPDDPVVVVVVVVVVVVLVVQLVVCVVVDDPPDDSDDPDPPLLVCCVPPVDPPDQADEDQDPVSLVCCLPPVPVDDPNSNVRYYYDPDPDDPCVVVVVVVVLVQLLDQWHAFPLRKIWGWDDDPQEIEIETGNHPNPPDPDPQVSLLVSLLRVLLVVLVSCVQQVGFGKYKYQRDDHPDPVSQVNSQVSNVVSCVPPSQDKDWDGQDPVRMIMIGGHDDDHTSCRVPDDQDPQCRNPPDDDDLLVLLVVCLVVLLVVLVVDVAQEKEKEAAPSNLCVCCDPPSPNVVVSCVVSVHHYHYDHDNPDRRNDMDIGGDDDDPPPDDDDDDDDDDDDDDDDDDDDDDDDDDDDDDDDDDDDDDDDDDDDDDDDDDDDDDDD

Radius of gyration: 37.08 Å; chains: 1; bounding box: 108×86×82 Å

Secondary structure (DSSP, 8-state):
-TTTT--HHHHHHHHHHHHHHHHHHHHHHHHSPTT-----PPPHHHHHHHHH--TT---EEES-HHHHHHHHHH-TTS-HHHHHTEEE---SS-HHHHTTHHHHHHHHH-SEEE-TTS-EEEEEE-SSEEEEEEE-TT---SS-HHHHHHHHHHHHHHHHHHHHHHTT--EEEEEEPPP-S-HHHHHHHHHHHHHHTTT-TT--EEEEEPTTSEEEEEE---S--HHHHH----TTTTT-S----HHHHHHHHHHHHHHHHHHS--SEEEEEEEHHHHHHHH-GGGHHHHHHHHHHTSEEEEEEETTS-TT-EEEEE-------PPPPPP--------------------------------PPPPP----PPPP-----